Protein AF-A0A6S7L1W3-F1 (afdb_monomer)

Sequence (407 aa):
IIAYDGLSPSGDDKEAIKKLLDKLVVIKLNGGLGTSMGCVGAKSLIPVRNELTFLDLTVHLIQNLNRKFGCNVPLVLMNSFNTHEETMKLIKKYEVFNVSIHCFNQSCHPRINKESLQPVATTMRNGKGEWWYPPGHGDTYQSFYNSGLLDKFLSQGKEIVFISNIDNLGATVDLRIQIHEKHKENLKDLCQWKVDRLCSFSSQLQVVASLSIQSFLKGGTLIEYENKVRLLEIAQVPKHHVDEFKSVSKFRIFNTNNLWVRLAAIKRLLDAKKMHMEVIVNNKNLENGYNVIQLETAVGAAIKNFDGALGINVPRSRFLPVKKTSDLLLVKSNLYITNEAGALMMSPKRQFATTPLIQLSGPYFWKVHSFIERFQTIPDILELDHLTVSGDVTFGKGVTLKVSEVV

Mean predicted aligned error: 7.94 Å

Secondary structure (DSSP, 8-state):
-EEGGGSPPPPS-HHHHHHHHTTEEEEEEE--BSGGGT-SSBGGGSEEETTEEHHHHHHHHHHHHHHHHT--PPEEEEE-TTTHHHHHHHHGGGTTSS--EEEEEPP-EE-EETTT-SBS---SSS-SSTTEE---GGGHHHHHHHTTHHHHHHHTT--EEEEEETTBTT----SSS---GGGGTTTSSS-SSSHHHHTTTTTT--EEEEEEE--SS-S-EEEEETTEEEEE-GGGS-GGGHHHHH-TTT--EEEEEEEEEEHHHHHHHHHTT----PPEEEEEE-TTS-EEEEEE--GGGGGGGSTT-EEEE--GGG--B--SHHHHHHHHSTTEEE-TTS-EEE-TT-S-SSPPEEEEESTTTSSHHHHHHHBSSPPB-TT-SEEEEESS--B-TT-B-------

Organism: Paramuricea clavata (NCBI:txid317549)

Radius of gyration: 22.07 Å; Cα contacts (8 Å, |Δi|>4): 743; chains: 1; bounding box: 64×56×57 Å

InterPro domains:
  IPR002618 UDPGP family [PF01704] (4-402)
  IPR016267 UTP--glucose-1-phosphate uridylyltransferase [PTHR43511] (2-402)
  IPR016267 UTP--glucose-1-phosphate uridylyltransferase [cd00897] (21-336)
  IPR029044 Nucleotide-diphospho-sugar transferases [G3DSA:3.90.550.10] (1-322)
  IPR029044 Nucleotide-diphospho-sugar transferases [SSF53448] (21-402)

Nearest PDB structures (foldseek):
  4r7p-assembly1_A  TM=9.291E-01  e=3.163E-55  Homo sapiens
  3r2w-assembly1_D  TM=9.416E-01  e=9.829E-52  Homo sapiens
  3r3i-assembly3_B  TM=9.438E-01  e=3.085E-50  Homo sapiens
  3r2w-assembly1_B-2  TM=9.396E-01  e=1.317E-49  Homo sapiens
  3r2w-assembly1_A  TM=9.007E-01  e=8.666E-51  Homo sapiens

pLDDT: mean 83.41, std 16.78, range [24.3, 98.19]

Structure (mmCIF, N/CA/C/O backbone):
data_AF-A0A6S7L1W3-F1
#
_entry.id   AF-A0A6S7L1W3-F1
#
loop_
_atom_site.group_PDB
_atom_site.id
_atom_site.type_symbol
_atom_site.label_atom_id
_atom_site.label_alt_id
_atom_site.label_comp_id
_atom_site.label_asym_id
_atom_site.label_entity_id
_atom_site.label_seq_id
_atom_site.pdbx_PDB_ins_code
_atom_site.Cartn_x
_atom_site.Cartn_y
_atom_site.Cartn_z
_atom_site.occupancy
_atom_site.B_iso_or_equiv
_atom_site.auth_seq_id
_atom_site.auth_comp_id
_atom_site.auth_asym_id
_atom_site.auth_atom_id
_atom_site.pdbx_PDB_model_num
ATOM 1 N N . ILE A 1 1 ? -16.245 5.915 -14.435 1.00 74.31 1 ILE A N 1
ATOM 2 C CA . ILE A 1 1 ? -16.136 5.716 -12.967 1.00 74.31 1 ILE A CA 1
ATOM 3 C C . ILE A 1 1 ? -17.539 5.536 -12.424 1.00 74.31 1 ILE A C 1
ATOM 5 O O . ILE A 1 1 ? -18.413 6.268 -12.869 1.00 74.31 1 ILE A O 1
ATOM 9 N N . ILE A 1 2 ? -17.760 4.580 -11.524 1.00 76.06 2 ILE A N 1
ATOM 10 C CA . ILE A 1 2 ? -19.064 4.354 -10.878 1.00 76.06 2 ILE A CA 1
ATOM 11 C C . ILE A 1 2 ? -19.017 4.746 -9.399 1.00 76.06 2 ILE A C 1
ATOM 13 O O . ILE A 1 2 ? -17.952 4.708 -8.781 1.00 76.06 2 ILE A O 1
ATOM 17 N N . ALA A 1 3 ? -20.157 5.147 -8.840 1.00 74.31 3 ALA A N 1
ATOM 18 C CA . ALA A 1 3 ? -20.283 5.442 -7.416 1.00 74.31 3 ALA A CA 1
ATOM 19 C C . ALA A 1 3 ? -20.397 4.144 -6.606 1.00 74.31 3 ALA A C 1
ATOM 21 O O . ALA A 1 3 ? -21.117 3.232 -7.009 1.00 74.31 3 ALA A O 1
ATOM 22 N N . TYR A 1 4 ? -19.716 4.069 -5.462 1.00 76.00 4 TYR A N 1
ATOM 23 C CA . TYR A 1 4 ? -19.786 2.911 -4.568 1.00 76.00 4 TYR A CA 1
ATOM 24 C C . TYR A 1 4 ? -21.197 2.662 -4.017 1.00 76.00 4 TYR A C 1
ATOM 26 O O . TYR A 1 4 ? -21.604 1.511 -3.906 1.00 76.00 4 TYR A O 1
ATOM 34 N N . ASP A 1 5 ? -21.971 3.716 -3.753 1.00 72.44 5 ASP A N 1
ATOM 35 C CA . ASP A 1 5 ? -23.349 3.592 -3.248 1.00 72.44 5 ASP A CA 1
ATOM 36 C C . ASP A 1 5 ? -24.323 3.033 -4.295 1.00 72.44 5 ASP A C 1
ATOM 38 O O . ASP A 1 5 ? -25.381 2.519 -3.948 1.00 72.44 5 ASP A O 1
ATOM 42 N N . GLY A 1 6 ? -23.950 3.090 -5.578 1.00 67.00 6 GLY A N 1
ATOM 43 C CA . GLY A 1 6 ? -24.692 2.448 -6.663 1.00 67.00 6 GLY A CA 1
ATOM 44 C C . GLY A 1 6 ? -24.424 0.945 -6.785 1.00 67.00 6 GLY A C 1
ATOM 45 O O . GLY A 1 6 ? -25.047 0.290 -7.617 1.00 67.00 6 GLY A O 1
ATOM 46 N N . LEU A 1 7 ? -23.494 0.388 -5.999 1.00 68.94 7 LEU A N 1
ATOM 47 C CA . LEU A 1 7 ? -23.261 -1.053 -5.944 1.00 68.94 7 LEU A CA 1
ATOM 48 C C . LEU A 1 7 ? -24.313 -1.703 -5.050 1.00 68.94 7 LEU A C 1
ATOM 50 O O . LEU A 1 7 ? -24.489 -1.309 -3.894 1.00 68.94 7 LEU A O 1
ATOM 54 N N . SER A 1 8 ? -24.975 -2.738 -5.564 1.00 64.62 8 SER A N 1
ATOM 55 C CA . SER A 1 8 ? -25.902 -3.526 -4.762 1.00 64.62 8 SER A CA 1
ATOM 56 C C . SER A 1 8 ? -25.180 -4.090 -3.532 1.00 64.62 8 SER A C 1
ATOM 58 O O . SER A 1 8 ? -24.050 -4.580 -3.650 1.00 64.62 8 SER A O 1
ATOM 60 N N . PRO A 1 9 ? -25.797 -4.036 -2.340 1.00 60.94 9 PRO A N 1
ATOM 61 C CA . PRO A 1 9 ? -25.247 -4.720 -1.185 1.00 60.94 9 PRO A CA 1
ATOM 62 C C . PRO A 1 9 ? -25.093 -6.211 -1.505 1.00 60.94 9 PRO A C 1
ATOM 64 O O . PRO A 1 9 ? -25.930 -6.806 -2.186 1.00 60.94 9 PRO A O 1
ATOM 67 N N . SER A 1 10 ? -24.008 -6.819 -1.023 1.00 61.38 10 SER A N 1
ATOM 68 C CA . SER A 1 10 ? -23.880 -8.274 -1.048 1.00 61.38 10 SER A CA 1
ATOM 69 C C . SER A 1 10 ? -25.040 -8.860 -0.251 1.00 61.38 10 SER A C 1
ATOM 71 O O . SER A 1 10 ? -25.177 -8.523 0.924 1.00 61.38 10 SER A O 1
ATOM 73 N N . GLY A 1 11 ? -25.865 -9.700 -0.877 1.00 62.22 11 GLY A N 1
ATOM 74 C CA . GLY A 1 11 ? -26.906 -10.432 -0.157 1.00 62.22 11 GLY A CA 1
ATOM 75 C C . GLY A 1 11 ? -26.304 -11.289 0.960 1.00 62.22 11 GLY A C 1
ATOM 76 O O . GLY A 1 11 ? -25.137 -11.668 0.886 1.00 62.22 11 GLY A O 1
ATOM 77 N N . ASP A 1 12 ? -27.100 -11.627 1.973 1.00 68.50 12 ASP A N 1
ATOM 78 C CA . ASP A 1 12 ? -26.645 -12.376 3.157 1.00 68.50 12 ASP A CA 1
ATOM 79 C C . ASP A 1 12 ? -26.444 -13.886 2.912 1.00 68.50 12 ASP A C 1
ATOM 81 O O . ASP A 1 12 ? -26.216 -14.657 3.849 1.00 68.50 12 ASP A O 1
ATOM 85 N N . ASP A 1 13 ? -26.499 -14.328 1.652 1.00 80.00 13 ASP A N 1
ATOM 86 C CA . ASP A 1 13 ? -26.246 -15.716 1.275 1.00 80.00 13 ASP A CA 1
ATOM 87 C C . ASP A 1 13 ? -24.764 -16.066 1.473 1.00 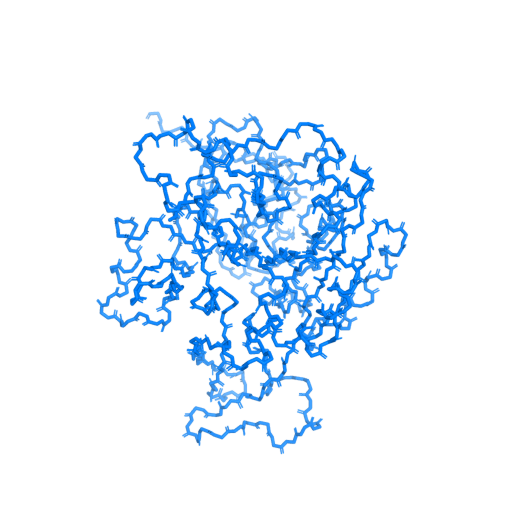80.00 13 ASP A C 1
ATOM 89 O O . ASP A 1 13 ? -23.892 -15.791 0.638 1.00 80.00 13 ASP A O 1
ATOM 93 N N . LYS A 1 14 ? -24.487 -16.711 2.609 1.00 80.81 14 LYS A N 1
ATOM 94 C CA . LYS A 1 14 ? -23.149 -17.168 2.992 1.00 80.81 14 LYS A CA 1
ATOM 95 C C . LYS A 1 14 ? -22.526 -18.101 1.957 1.00 80.81 14 LYS A C 1
ATOM 97 O O . LYS A 1 14 ? -21.313 -18.038 1.779 1.00 80.81 14 LYS A O 1
ATOM 102 N N . GLU A 1 15 ? -23.310 -18.935 1.279 1.00 81.12 15 GLU A N 1
ATOM 103 C CA . GLU A 1 15 ? -22.787 -19.902 0.310 1.00 81.12 15 GLU A CA 1
ATOM 104 C C . GLU A 1 15 ? -22.380 -19.204 -0.993 1.00 81.12 15 GLU A C 1
ATOM 106 O O . GLU A 1 15 ? -21.316 -19.481 -1.552 1.00 81.12 15 GLU A O 1
ATOM 111 N N . ALA A 1 16 ? -23.169 -18.226 -1.448 1.00 77.94 16 ALA A N 1
ATOM 112 C CA . ALA A 1 16 ? -22.776 -17.370 -2.564 1.00 77.94 16 ALA A CA 1
ATOM 113 C C . ALA A 1 16 ? -21.512 -16.557 -2.240 1.00 77.94 16 ALA A C 1
ATOM 115 O O . ALA A 1 16 ? -20.590 -16.506 -3.057 1.00 77.94 16 ALA A O 1
ATOM 116 N N . ILE A 1 17 ? -21.432 -15.970 -1.039 1.00 82.31 17 ILE A N 1
ATOM 117 C CA . ILE A 1 17 ? -20.248 -15.223 -0.589 1.00 82.31 17 ILE A CA 1
ATOM 118 C C . ILE A 1 17 ? -19.023 -16.137 -0.520 1.00 82.31 17 ILE A C 1
ATOM 120 O O . ILE A 1 17 ? -17.957 -15.768 -1.013 1.00 82.31 17 ILE A O 1
ATOM 124 N N . LYS A 1 18 ? -19.165 -17.341 0.039 1.00 86.69 18 LYS A N 1
ATOM 125 C CA . LYS A 1 18 ? -18.086 -18.327 0.110 1.00 86.69 18 LYS A CA 1
ATOM 126 C C . LYS A 1 18 ? -17.534 -18.649 -1.278 1.00 86.69 18 LYS A C 1
ATOM 128 O O . LYS A 1 18 ? -16.332 -18.529 -1.481 1.00 86.69 18 LYS A O 1
ATOM 133 N N . LYS A 1 19 ? -18.397 -18.949 -2.256 1.00 84.31 19 LYS A N 1
ATOM 134 C CA . LYS A 1 19 ? -17.981 -19.230 -3.645 1.00 84.31 19 LYS A CA 1
ATOM 135 C C . LYS A 1 19 ? -17.216 -18.073 -4.288 1.00 84.31 19 LYS A C 1
ATOM 137 O O . LYS A 1 19 ? -16.318 -18.307 -5.093 1.00 84.31 19 LYS A O 1
ATOM 142 N N . LEU A 1 20 ? -17.563 -16.830 -3.955 1.00 83.00 20 LEU A N 1
ATOM 143 C CA . LEU A 1 20 ? -16.838 -15.649 -4.432 1.00 83.00 20 LEU A CA 1
ATOM 144 C C . LEU A 1 20 ? -15.467 -15.522 -3.761 1.00 83.00 20 LEU A C 1
ATOM 146 O O . LEU A 1 20 ? -14.465 -15.297 -4.438 1.00 83.00 20 LEU A O 1
ATOM 150 N N . LEU A 1 21 ? -15.415 -15.689 -2.440 1.00 86.88 21 LEU A N 1
ATOM 151 C CA . LEU A 1 21 ? -14.178 -15.610 -1.668 1.00 86.88 21 LEU A CA 1
ATOM 152 C C . LEU A 1 21 ? -13.212 -16.749 -2.010 1.00 86.88 21 LEU A C 1
ATOM 154 O O . LEU A 1 21 ? -12.007 -16.524 -2.102 1.00 86.88 21 LEU A O 1
ATOM 158 N N . ASP A 1 22 ? -13.715 -17.943 -2.308 1.00 89.00 22 ASP A N 1
ATOM 159 C CA . ASP A 1 22 ? -12.887 -19.068 -2.740 1.00 89.00 22 ASP A CA 1
ATOM 160 C C . ASP A 1 22 ? -12.178 -18.801 -4.075 1.00 89.00 22 ASP A C 1
ATOM 162 O O . ASP A 1 22 ? -11.145 -19.413 -4.328 1.00 89.00 22 ASP A O 1
ATOM 166 N N . LYS A 1 23 ? -12.636 -17.831 -4.877 1.00 88.69 23 LYS A N 1
ATOM 167 C CA . LYS A 1 23 ? -11.970 -17.375 -6.109 1.00 88.69 23 LYS A CA 1
ATOM 168 C C . LYS A 1 23 ? -10.992 -16.212 -5.894 1.00 88.69 23 LYS A C 1
ATOM 170 O O . LYS A 1 23 ? -10.327 -15.799 -6.847 1.00 88.69 23 LYS A O 1
ATOM 175 N N . LEU A 1 24 ? -10.902 -15.667 -4.680 1.00 91.00 24 LEU A N 1
ATOM 176 C CA . LEU A 1 24 ? -10.108 -14.482 -4.353 1.00 91.00 24 LEU A CA 1
ATOM 177 C C . LEU A 1 24 ? -8.707 -14.847 -3.844 1.00 91.00 24 LEU A C 1
ATOM 179 O O . LEU A 1 24 ? -8.527 -15.807 -3.094 1.00 91.00 24 LEU A O 1
ATOM 183 N N . VAL A 1 25 ? -7.729 -14.017 -4.204 1.00 94.94 25 VAL A N 1
ATOM 184 C CA . VAL A 1 25 ? -6.385 -13.934 -3.613 1.00 94.94 25 VAL A CA 1
ATOM 185 C C . VAL A 1 25 ? -6.160 -12.506 -3.120 1.00 94.94 25 VAL A C 1
ATOM 187 O O . VAL A 1 25 ? -6.503 -11.556 -3.819 1.00 94.94 25 VAL A O 1
ATOM 190 N N . VAL A 1 26 ? -5.558 -12.320 -1.945 1.00 96.31 26 VAL A N 1
ATOM 191 C CA . VAL A 1 26 ? -5.213 -10.982 -1.438 1.00 96.31 26 VAL A CA 1
ATOM 192 C C . VAL A 1 26 ? -3.705 -10.782 -1.505 1.00 96.31 26 VAL A C 1
ATOM 194 O O . VAL A 1 26 ? -2.967 -11.486 -0.826 1.00 96.31 26 VAL A O 1
ATOM 197 N N . ILE A 1 27 ? -3.238 -9.801 -2.280 1.00 97.88 27 ILE A N 1
ATOM 198 C CA . ILE A 1 27 ? -1.842 -9.349 -2.292 1.00 97.88 27 ILE A CA 1
ATOM 199 C C . ILE A 1 27 ? -1.711 -8.067 -1.464 1.00 97.88 27 ILE A C 1
ATOM 201 O O . ILE A 1 27 ? -2.380 -7.062 -1.724 1.00 97.88 27 ILE A O 1
ATOM 205 N N . LYS A 1 28 ? -0.778 -8.064 -0.509 1.00 97.69 28 LYS A N 1
ATOM 206 C CA . LYS A 1 28 ? -0.326 -6.850 0.175 1.00 97.69 28 LYS A CA 1
ATOM 207 C C . LYS A 1 28 ? 1.073 -6.456 -0.276 1.00 97.69 28 LYS A C 1
ATOM 209 O O . LYS A 1 28 ? 2.009 -7.256 -0.245 1.00 97.69 28 LYS A O 1
ATOM 214 N N . LEU A 1 29 ? 1.212 -5.192 -0.666 1.00 96.81 29 LEU A N 1
ATOM 215 C CA . LEU A 1 29 ? 2.491 -4.594 -1.032 1.00 96.81 29 LEU A CA 1
ATOM 216 C C . LEU A 1 29 ? 3.305 -4.341 0.243 1.00 96.81 29 LEU A C 1
ATOM 218 O O . LEU A 1 29 ? 2.950 -3.471 1.041 1.00 96.81 29 LEU A O 1
ATOM 222 N N . ASN A 1 30 ? 4.378 -5.115 0.423 1.00 95.69 30 ASN A N 1
ATOM 223 C CA . ASN A 1 30 ? 5.217 -5.166 1.624 1.00 95.69 30 ASN A CA 1
ATOM 224 C C . ASN A 1 30 ? 6.713 -4.904 1.326 1.00 95.69 30 ASN A C 1
ATOM 226 O O . ASN A 1 30 ? 7.609 -5.259 2.091 1.00 95.69 30 ASN A O 1
ATOM 230 N N . GLY A 1 31 ? 7.017 -4.287 0.183 1.00 89.56 31 GLY A N 1
ATOM 231 C CA . GLY A 1 31 ? 8.395 -3.971 -0.201 1.00 89.56 31 GLY A CA 1
ATOM 232 C C . GLY A 1 31 ? 8.971 -2.727 0.485 1.00 89.56 31 GLY A C 1
ATOM 233 O O . GLY A 1 31 ? 10.184 -2.516 0.439 1.00 89.56 31 GLY A O 1
ATOM 234 N N . GLY A 1 32 ? 8.109 -1.900 1.086 1.00 85.25 32 GLY A N 1
ATOM 235 C CA . GLY A 1 32 ? 8.458 -0.601 1.655 1.00 85.25 32 GLY A CA 1
ATOM 236 C C . GLY A 1 32 ? 9.044 -0.676 3.065 1.00 85.25 32 GLY A C 1
ATOM 237 O O . GLY A 1 32 ? 8.553 -1.404 3.929 1.00 85.25 32 GLY A O 1
ATOM 238 N N . LEU A 1 33 ? 10.062 0.147 3.303 1.00 83.75 33 LEU A N 1
ATOM 239 C CA . LEU A 1 33 ? 10.672 0.326 4.617 1.00 83.75 33 LEU A CA 1
ATOM 240 C C . LEU A 1 33 ? 9.952 1.403 5.431 1.00 83.75 33 LEU A C 1
ATOM 242 O O . LEU A 1 33 ? 9.348 2.328 4.883 1.00 83.75 33 LEU A O 1
ATOM 246 N N . GLY A 1 34 ? 10.057 1.302 6.754 1.00 79.50 34 GLY A N 1
ATOM 247 C CA . GLY A 1 34 ? 9.551 2.302 7.692 1.00 79.50 34 GLY A CA 1
ATOM 248 C C . GLY A 1 34 ? 10.444 3.539 7.854 1.00 79.50 34 GLY A C 1
ATOM 249 O O . GLY A 1 34 ? 10.284 4.262 8.837 1.00 79.50 34 GLY A O 1
ATOM 250 N N . THR A 1 35 ? 11.368 3.810 6.925 1.00 80.81 35 THR A N 1
ATOM 251 C CA . THR A 1 35 ? 12.402 4.854 7.075 1.00 80.81 35 THR A CA 1
ATOM 252 C C . THR A 1 35 ? 11.828 6.255 7.254 1.00 80.81 35 THR A C 1
ATOM 254 O O . THR A 1 35 ? 12.360 7.031 8.042 1.00 80.81 35 THR A O 1
ATOM 257 N N . SER A 1 36 ? 10.695 6.570 6.613 1.00 79.56 36 SER A N 1
ATOM 258 C CA . SER A 1 36 ? 9.999 7.857 6.795 1.00 79.56 36 SER A CA 1
ATOM 259 C C . SER A 1 36 ? 9.528 8.096 8.231 1.00 79.56 36 SER A C 1
ATOM 261 O O . SER A 1 36 ? 9.241 9.228 8.602 1.00 79.56 36 SER A O 1
ATOM 263 N N . MET A 1 37 ? 9.419 7.023 9.011 1.00 84.19 37 MET A N 1
ATOM 264 C CA . MET A 1 37 ? 9.029 7.008 10.415 1.00 84.19 37 MET A CA 1
ATOM 265 C C . MET A 1 37 ? 10.191 6.589 11.335 1.00 84.19 37 MET A C 1
ATOM 267 O O . MET A 1 37 ? 9.980 6.248 12.498 1.00 84.19 37 MET A O 1
ATOM 271 N N . GLY A 1 38 ? 11.427 6.603 10.823 1.00 81.44 38 GLY A N 1
ATOM 272 C CA . GLY A 1 38 ? 12.638 6.280 11.578 1.00 81.44 38 GLY A CA 1
ATOM 273 C C . GLY A 1 38 ? 12.825 4.797 11.902 1.00 81.44 38 GLY A C 1
ATOM 274 O O . GLY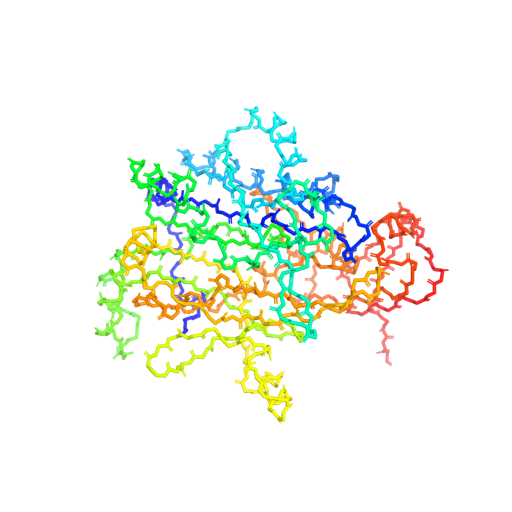 A 1 38 ? 13.668 4.475 12.735 1.00 81.44 38 GLY A O 1
ATOM 275 N N . CYS A 1 39 ? 12.057 3.898 11.282 1.00 82.00 39 CYS A N 1
ATOM 276 C CA . CYS A 1 39 ? 12.195 2.455 11.475 1.00 82.00 39 CYS A CA 1
ATOM 277 C C . CYS A 1 39 ? 13.111 1.851 10.400 1.00 82.00 39 CYS A C 1
ATOM 279 O O . CYS A 1 39 ? 12.970 2.161 9.216 1.00 82.00 39 CYS A O 1
ATOM 281 N N . VAL A 1 40 ? 14.022 0.967 10.815 1.00 75.50 40 VAL A N 1
ATOM 282 C CA . VAL A 1 40 ? 14.977 0.285 9.920 1.00 75.50 40 VAL A CA 1
ATOM 283 C C . VAL A 1 40 ? 14.323 -0.897 9.185 1.00 75.50 40 VAL A C 1
ATOM 285 O O . VAL A 1 40 ? 14.690 -1.193 8.053 1.00 75.50 40 VAL A O 1
ATOM 288 N N . GLY A 1 41 ? 13.327 -1.539 9.805 1.00 81.25 41 GLY A N 1
ATOM 289 C CA . GLY A 1 41 ? 12.655 -2.731 9.283 1.00 81.25 41 GLY A CA 1
ATOM 290 C C . GLY A 1 41 ? 11.484 -2.472 8.329 1.00 81.25 41 GLY A C 1
ATOM 291 O O . GLY A 1 41 ? 11.164 -1.336 7.940 1.00 81.25 41 GLY A O 1
ATOM 292 N N . ALA A 1 42 ? 10.818 -3.566 7.960 1.00 87.88 42 ALA A N 1
ATOM 293 C CA . ALA A 1 42 ? 9.634 -3.540 7.113 1.00 87.88 42 ALA A CA 1
ATOM 294 C C . ALA A 1 42 ? 8.513 -2.713 7.752 1.00 87.88 42 ALA A C 1
ATOM 296 O O . ALA A 1 42 ? 8.172 -2.862 8.927 1.00 87.88 42 ALA A O 1
ATOM 297 N N . LYS A 1 43 ? 7.882 -1.848 6.951 1.00 90.00 43 LYS A N 1
ATOM 298 C CA . LYS A 1 43 ? 6.821 -0.963 7.447 1.00 90.00 43 LYS A CA 1
ATOM 299 C C . LYS A 1 43 ? 5.643 -1.731 8.051 1.00 90.00 43 LYS A C 1
ATOM 301 O O . LYS A 1 43 ? 4.995 -1.237 8.970 1.00 90.00 43 LYS A O 1
ATOM 306 N N . SER A 1 44 ? 5.387 -2.940 7.556 1.00 90.75 44 SER A N 1
ATOM 307 C CA . SER A 1 44 ? 4.326 -3.819 8.042 1.00 90.75 44 SER A CA 1
ATOM 308 C C . SER A 1 44 ? 4.445 -4.194 9.518 1.00 90.75 44 SER A C 1
ATOM 310 O O . SER A 1 44 ? 3.449 -4.601 10.106 1.00 90.75 44 SER A O 1
ATOM 312 N N . LEU A 1 45 ? 5.642 -4.071 10.095 1.00 90.94 45 LEU A N 1
ATOM 313 C CA . LEU A 1 45 ? 5.987 -4.506 11.449 1.00 90.94 45 LEU A CA 1
ATOM 314 C C . LEU A 1 45 ? 5.852 -3.396 12.489 1.00 90.94 45 LEU A C 1
ATOM 316 O O . LEU A 1 45 ? 6.056 -3.628 13.675 1.00 90.94 45 LEU A O 1
ATOM 320 N N . ILE A 1 46 ? 5.520 -2.180 12.060 1.00 90.88 46 ILE A N 1
ATOM 321 C CA . ILE A 1 46 ? 5.335 -1.059 12.976 1.00 90.88 46 ILE A CA 1
ATOM 322 C C . ILE A 1 46 ? 4.057 -1.301 13.798 1.00 90.88 46 ILE A C 1
ATOM 324 O O . ILE A 1 46 ? 3.001 -1.526 13.196 1.00 90.88 46 ILE A O 1
ATOM 328 N N . PRO A 1 47 ? 4.115 -1.228 15.143 1.00 90.94 47 PRO A N 1
ATOM 329 C CA . PRO A 1 47 ? 2.944 -1.376 16.000 1.00 90.94 47 PRO A CA 1
ATOM 330 C C . PRO A 1 47 ? 1.938 -0.249 15.772 1.00 90.94 47 PRO A C 1
ATOM 332 O O . PRO A 1 47 ? 2.186 0.928 16.059 1.00 90.94 47 PRO A O 1
ATOM 335 N N . VAL A 1 48 ? 0.760 -0.619 15.288 1.00 89.81 48 VAL A N 1
ATOM 336 C CA . VAL A 1 48 ? -0.307 0.315 14.945 1.00 89.81 48 VAL A CA 1
ATOM 337 C C . VAL A 1 48 ? -1.242 0.487 16.122 1.00 89.81 48 VAL A C 1
ATOM 339 O O . VAL A 1 48 ? -1.392 1.603 16.600 1.00 89.81 48 VAL A O 1
ATOM 342 N N . ARG A 1 49 ? -1.843 -0.585 16.639 1.00 86.56 49 ARG A N 1
ATOM 343 C CA . ARG A 1 49 ? -2.902 -0.488 17.652 1.00 86.56 49 ARG A CA 1
ATOM 344 C C . ARG A 1 49 ? -2.883 -1.699 18.571 1.00 86.56 49 ARG A C 1
ATOM 346 O O . ARG A 1 49 ? -2.844 -2.815 18.074 1.00 86.56 49 ARG A O 1
ATOM 353 N N . ASN A 1 50 ? -2.953 -1.478 19.885 1.00 85.25 50 ASN A N 1
ATOM 354 C CA . ASN A 1 50 ? -2.893 -2.538 20.902 1.00 85.25 50 ASN A CA 1
ATOM 355 C C . ASN A 1 50 ? -1.695 -3.483 20.686 1.00 85.25 50 ASN A C 1
ATOM 357 O O . ASN A 1 50 ? -1.864 -4.698 20.678 1.00 85.25 50 ASN A O 1
ATOM 361 N N . GLU A 1 51 ? -0.517 -2.921 20.398 1.00 87.44 51 GLU A N 1
ATOM 362 C CA . GLU A 1 51 ? 0.703 -3.657 20.017 1.00 87.44 51 GLU A CA 1
ATOM 363 C C . GLU A 1 51 ? 0.612 -4.525 18.745 1.00 87.44 51 GLU A C 1
ATOM 365 O O . GLU A 1 51 ? 1.600 -5.133 18.340 1.00 87.44 51 GLU A O 1
ATOM 370 N N . LEU A 1 52 ? -0.529 -4.537 18.048 1.00 91.88 52 LEU A N 1
ATOM 371 C CA . LEU A 1 52 ? -0.678 -5.218 16.765 1.00 91.88 52 LEU A CA 1
ATOM 372 C C . LEU A 1 52 ? -0.044 -4.395 15.648 1.00 91.88 52 LEU A C 1
ATOM 374 O O . LEU A 1 52 ? -0.299 -3.193 15.499 1.00 91.88 52 LEU A O 1
ATOM 378 N N . THR A 1 53 ? 0.752 -5.068 14.828 1.00 94.00 53 THR A N 1
ATOM 379 C CA . THR A 1 53 ? 1.371 -4.505 13.627 1.00 94.00 53 THR A CA 1
ATOM 380 C C . THR A 1 53 ? 0.383 -4.446 12.456 1.00 94.00 53 THR A C 1
ATOM 382 O O . THR A 1 53 ? -0.702 -5.032 12.507 1.00 94.00 53 THR A O 1
ATOM 385 N N . PHE A 1 54 ? 0.738 -3.769 11.356 1.00 94.50 54 PHE A N 1
ATOM 386 C CA . PHE A 1 54 ? -0.087 -3.802 10.136 1.00 94.50 54 PHE A CA 1
ATOM 387 C C . PHE A 1 54 ? -0.279 -5.229 9.609 1.00 94.50 54 PHE A C 1
ATOM 389 O O . PHE A 1 54 ? -1.351 -5.565 9.091 1.00 94.50 54 PHE A O 1
ATOM 396 N N . LEU A 1 55 ? 0.757 -6.066 9.730 1.00 94.81 55 LEU A N 1
ATOM 397 C CA . LEU A 1 55 ? 0.682 -7.460 9.317 1.00 94.81 55 LEU A CA 1
ATOM 398 C C . LEU A 1 55 ? -0.257 -8.260 10.223 1.00 94.81 55 LEU A C 1
ATOM 400 O O . LEU A 1 55 ? -1.119 -8.957 9.695 1.00 94.81 55 LEU A O 1
ATOM 404 N N . ASP A 1 56 ? -0.168 -8.095 11.548 1.00 93.88 56 ASP A N 1
ATOM 405 C CA . ASP A 1 56 ? -1.084 -8.761 12.489 1.00 93.88 56 ASP A CA 1
ATOM 406 C C . ASP A 1 56 ? -2.547 -8.402 12.183 1.00 93.88 56 ASP A C 1
ATOM 408 O O . ASP A 1 56 ? -3.396 -9.284 12.064 1.00 93.88 56 ASP A O 1
ATOM 412 N N . LEU A 1 57 ? -2.838 -7.110 11.978 1.00 93.31 57 LEU A N 1
ATOM 413 C CA . LEU A 1 57 ? -4.184 -6.642 11.629 1.00 93.31 57 LEU A CA 1
ATOM 414 C C . LEU A 1 57 ? -4.679 -7.256 10.312 1.00 93.31 57 LEU A C 1
ATOM 416 O O . LEU A 1 57 ? -5.832 -7.673 10.213 1.00 93.31 57 LEU A O 1
ATOM 420 N N . THR A 1 58 ? -3.808 -7.358 9.306 1.00 94.62 58 THR A N 1
ATOM 421 C CA . THR A 1 58 ? -4.152 -7.973 8.016 1.00 94.62 58 THR A CA 1
ATOM 422 C C . THR A 1 58 ? -4.427 -9.471 8.150 1.00 94.62 58 THR A C 1
ATOM 424 O O . THR A 1 58 ? -5.392 -9.968 7.568 1.00 94.62 58 THR A O 1
ATOM 427 N N . VAL A 1 59 ? -3.605 -10.196 8.912 1.00 94.75 59 VAL A N 1
ATOM 428 C CA . VAL A 1 59 ? -3.794 -11.633 9.147 1.00 94.75 59 VAL A CA 1
ATOM 429 C C . VAL A 1 59 ? -5.100 -11.877 9.899 1.00 94.75 59 VAL A C 1
ATOM 431 O O . VAL A 1 59 ? -5.884 -12.721 9.471 1.00 94.75 59 VAL A O 1
ATOM 434 N N . HIS A 1 60 ? -5.394 -11.099 10.947 1.00 92.81 60 HIS A N 1
ATOM 435 C CA . HIS A 1 60 ? -6.659 -11.200 11.681 1.00 92.81 60 HIS A CA 1
ATOM 436 C C . HIS A 1 60 ? -7.876 -10.931 10.788 1.00 92.81 60 HIS A C 1
ATOM 438 O O . HIS A 1 60 ? -8.853 -11.673 10.853 1.00 92.81 60 HIS A O 1
ATOM 444 N N . LEU A 1 61 ? -7.812 -9.925 9.910 1.00 92.44 61 LEU A N 1
ATOM 445 C CA . LEU A 1 61 ? -8.883 -9.628 8.953 1.00 92.44 61 LEU A CA 1
ATOM 446 C C . LEU A 1 61 ? -9.199 -10.826 8.049 1.00 92.44 61 LEU A C 1
ATOM 448 O O . LEU A 1 61 ? -10.362 -11.189 7.880 1.00 92.44 61 LEU A O 1
ATOM 452 N N . ILE A 1 62 ? -8.169 -11.454 7.478 1.00 93.56 62 ILE A N 1
ATOM 453 C CA . ILE A 1 62 ? -8.343 -12.596 6.569 1.00 93.56 62 ILE A CA 1
ATOM 454 C C . ILE A 1 62 ? -8.747 -13.852 7.342 1.00 93.56 62 ILE A C 1
ATOM 456 O O . ILE A 1 62 ? -9.610 -14.596 6.887 1.00 93.56 62 ILE A O 1
ATOM 460 N N . GLN A 1 63 ? -8.203 -14.066 8.539 1.00 93.88 63 GLN A N 1
ATOM 461 C CA . GLN A 1 63 ? -8.608 -15.171 9.404 1.00 93.88 63 GLN A CA 1
ATOM 462 C C . GLN A 1 63 ? -10.092 -15.071 9.774 1.00 93.88 63 GLN A C 1
ATOM 464 O O . GLN A 1 63 ? -10.818 -16.061 9.679 1.00 93.88 63 GLN A O 1
ATOM 469 N N . ASN A 1 64 ? -10.551 -13.885 10.177 1.00 92.38 64 ASN A N 1
ATOM 470 C CA . ASN A 1 64 ? -11.949 -13.643 10.517 1.00 92.38 64 ASN A CA 1
ATOM 471 C C . ASN A 1 64 ? -12.855 -13.842 9.301 1.00 92.38 64 ASN A C 1
ATOM 473 O O . ASN A 1 64 ? -13.918 -14.445 9.428 1.00 92.38 64 ASN A O 1
ATOM 477 N N . LEU A 1 65 ? -12.415 -13.405 8.119 1.00 89.81 65 LEU A N 1
ATOM 478 C CA . LEU A 1 65 ? -13.109 -13.641 6.855 1.00 89.81 65 LEU A CA 1
ATOM 479 C C . LEU A 1 65 ? -13.241 -15.148 6.554 1.00 89.81 65 LEU A C 1
ATOM 481 O O . LEU A 1 65 ? -14.352 -15.635 6.335 1.00 89.81 65 LEU A O 1
ATOM 485 N N . ASN A 1 66 ? -12.133 -15.893 6.626 1.00 92.69 66 ASN A N 1
ATOM 486 C CA . ASN A 1 66 ? -12.088 -17.341 6.404 1.00 92.69 66 ASN A CA 1
ATOM 487 C C . ASN A 1 66 ? -12.979 -18.089 7.402 1.00 92.69 66 ASN A C 1
ATOM 489 O O . ASN A 1 66 ? -13.765 -18.948 7.007 1.00 92.69 66 ASN A O 1
ATOM 493 N N . ARG A 1 67 ? -12.924 -17.727 8.691 1.00 92.31 67 ARG A N 1
ATOM 494 C CA . ARG A 1 67 ? -13.753 -18.333 9.743 1.00 92.31 67 ARG A CA 1
ATOM 495 C C . ARG A 1 67 ? -15.238 -18.012 9.564 1.00 92.31 67 ARG A C 1
ATOM 497 O O . ARG A 1 67 ? -16.063 -18.906 9.714 1.00 92.31 67 ARG A O 1
ATOM 504 N N . LYS A 1 68 ? -15.588 -16.762 9.244 1.00 89.94 68 LYS A N 1
ATOM 505 C CA . LYS A 1 68 ? -16.985 -16.310 9.126 1.00 89.94 68 LYS A CA 1
ATOM 506 C C . LYS A 1 68 ? -17.724 -16.976 7.965 1.00 89.94 68 LYS A C 1
ATOM 508 O O . LYS A 1 68 ? -18.901 -17.300 8.111 1.00 89.94 68 LYS A O 1
ATOM 513 N N . PHE A 1 69 ? -17.049 -17.158 6.831 1.00 87.00 69 PHE A N 1
ATOM 514 C CA . PHE A 1 69 ? -17.657 -17.691 5.607 1.00 87.00 69 PHE A CA 1
ATOM 515 C C . PHE A 1 69 ? -17.231 -19.126 5.270 1.00 87.00 69 PHE A C 1
ATOM 517 O O . PHE A 1 69 ? -17.707 -19.680 4.285 1.00 87.00 69 PHE A O 1
ATOM 524 N N . GLY A 1 70 ? -16.351 -19.742 6.066 1.00 89.75 70 GLY A N 1
ATOM 525 C CA . GLY A 1 70 ? -15.848 -21.095 5.811 1.00 89.75 70 GLY A CA 1
ATOM 526 C C . GLY A 1 70 ? -15.085 -21.214 4.488 1.00 89.75 70 GLY A C 1
ATOM 527 O O . GLY A 1 70 ? -15.201 -22.237 3.816 1.00 89.75 70 GLY A O 1
ATOM 528 N N . CYS A 1 71 ? -14.364 -20.160 4.098 1.00 88.75 71 CYS A N 1
ATOM 529 C CA . CYS A 1 71 ? -13.593 -20.071 2.854 1.00 88.75 71 CYS A CA 1
ATOM 530 C C . CYS A 1 71 ? -12.082 -20.123 3.128 1.00 88.75 71 CYS A C 1
ATOM 532 O O . CYS A 1 71 ? -11.645 -20.034 4.279 1.00 88.75 71 CYS A O 1
ATOM 534 N N . ASN A 1 72 ? -11.283 -20.254 2.067 1.00 90.19 72 ASN A N 1
ATOM 535 C CA . ASN A 1 72 ? -9.821 -20.220 2.158 1.00 90.19 72 ASN A CA 1
ATOM 536 C C . ASN A 1 72 ? -9.231 -19.149 1.230 1.00 90.19 72 ASN A C 1
ATOM 538 O O . ASN A 1 72 ? -8.781 -19.435 0.111 1.00 90.19 72 ASN A O 1
ATOM 542 N N . VAL A 1 73 ? -9.252 -17.900 1.698 1.00 93.69 73 VAL A N 1
ATOM 543 C CA . VAL A 1 73 ? -8.603 -16.769 1.029 1.00 93.69 73 VAL A CA 1
ATOM 544 C C . VAL A 1 73 ? -7.119 -16.735 1.413 1.00 93.69 73 VAL A C 1
ATOM 546 O O . VAL A 1 73 ? -6.801 -16.535 2.590 1.00 93.69 73 VAL A O 1
ATOM 549 N N . PRO A 1 74 ? -6.194 -16.910 0.450 1.00 96.44 74 PRO A N 1
ATOM 550 C CA . PRO A 1 74 ? -4.767 -16.792 0.703 1.00 96.44 74 PRO A CA 1
ATOM 551 C C . PRO A 1 74 ? -4.336 -15.323 0.808 1.00 96.44 74 PRO A C 1
ATOM 553 O O . PRO A 1 74 ? -4.790 -14.462 0.045 1.00 96.44 74 PRO A O 1
ATOM 556 N N . LEU A 1 75 ? -3.397 -15.065 1.719 1.00 97.75 75 LEU A N 1
ATOM 557 C CA . LEU A 1 75 ? -2.661 -13.809 1.826 1.00 97.75 75 LEU A CA 1
ATOM 558 C C . LEU A 1 75 ? -1.306 -13.962 1.139 1.00 97.75 75 LEU A C 1
ATOM 560 O O . LEU A 1 75 ? -0.547 -14.878 1.431 1.00 97.75 75 LEU A O 1
ATOM 564 N N . VAL A 1 76 ? -0.966 -13.039 0.256 1.00 98.19 76 VAL A N 1
ATOM 565 C CA . VAL A 1 76 ? 0.309 -13.013 -0.453 1.00 98.19 76 VAL A CA 1
ATOM 566 C C . VAL A 1 76 ? 1.014 -11.701 -0.135 1.00 98.19 76 VAL A C 1
ATOM 568 O O . VAL A 1 76 ? 0.453 -10.622 -0.324 1.00 98.19 76 VAL A O 1
ATOM 571 N N . LEU A 1 77 ? 2.251 -11.773 0.343 1.00 97.94 77 LEU A N 1
ATOM 572 C CA . LEU A 1 77 ? 3.070 -10.597 0.622 1.00 97.94 77 LEU A CA 1
ATOM 573 C C . LEU A 1 77 ? 4.100 -10.412 -0.491 1.00 97.94 77 LEU A C 1
ATOM 575 O O . LEU A 1 77 ? 4.927 -11.289 -0.749 1.00 97.94 77 LEU A O 1
ATOM 579 N N . MET A 1 78 ? 4.049 -9.253 -1.144 1.00 97.56 78 MET A N 1
ATOM 580 C CA . MET A 1 78 ? 5.091 -8.826 -2.072 1.00 97.56 78 MET A CA 1
ATOM 581 C C . MET A 1 78 ? 6.197 -8.140 -1.276 1.00 97.56 78 MET A C 1
ATOM 583 O O . MET A 1 78 ? 6.071 -6.969 -0.911 1.00 97.56 78 MET A O 1
ATOM 587 N N . ASN A 1 79 ? 7.265 -8.875 -0.990 1.00 96.25 79 ASN A N 1
ATOM 588 C CA . ASN A 1 79 ? 8.406 -8.386 -0.223 1.00 96.25 79 ASN A CA 1
ATOM 589 C C . ASN A 1 79 ? 9.451 -7.734 -1.139 1.00 96.25 79 ASN A C 1
ATOM 591 O O . ASN A 1 79 ? 9.382 -7.827 -2.363 1.00 96.25 79 ASN A O 1
ATOM 595 N N . SER A 1 80 ? 10.435 -7.078 -0.530 1.00 92.94 80 SER A N 1
ATOM 596 C CA . SER A 1 80 ? 11.670 -6.647 -1.184 1.00 92.94 80 SER A CA 1
ATOM 597 C C . SER A 1 80 ? 12.869 -7.370 -0.590 1.00 92.94 80 SER A C 1
ATOM 599 O O . SER A 1 80 ? 12.780 -7.952 0.491 1.00 92.94 80 SER A O 1
ATOM 601 N N . PHE A 1 81 ? 14.030 -7.260 -1.235 1.00 90.12 81 PHE A N 1
ATOM 602 C CA . PHE A 1 81 ? 15.285 -7.741 -0.655 1.00 90.12 81 PHE A CA 1
ATOM 603 C C . PHE A 1 81 ? 15.607 -7.106 0.712 1.00 90.12 81 PHE A C 1
ATOM 605 O O . PHE A 1 81 ? 16.382 -7.693 1.459 1.00 90.12 81 PHE A O 1
ATOM 612 N N . ASN A 1 82 ? 14.990 -5.965 1.057 1.00 88.56 82 ASN A N 1
ATOM 613 C CA . ASN A 1 82 ? 15.128 -5.328 2.368 1.00 88.56 82 ASN A CA 1
ATOM 614 C C . ASN A 1 82 ? 14.128 -5.849 3.412 1.00 88.56 82 ASN A C 1
ATOM 616 O O . ASN A 1 82 ? 14.395 -5.745 4.601 1.00 88.56 82 ASN A O 1
ATOM 620 N N . THR A 1 83 ? 12.968 -6.373 2.999 1.00 91.94 83 THR A N 1
ATOM 621 C CA . THR A 1 83 ? 11.887 -6.769 3.927 1.00 91.94 83 THR A CA 1
ATOM 622 C C . THR A 1 83 ? 11.675 -8.278 4.016 1.00 91.94 83 THR A C 1
ATOM 624 O O . THR A 1 83 ? 11.030 -8.754 4.950 1.00 91.94 83 THR A O 1
ATOM 627 N N . HIS A 1 84 ? 12.207 -9.050 3.063 1.00 92.38 84 HIS A N 1
ATOM 628 C CA . HIS A 1 84 ? 11.893 -10.468 2.905 1.00 92.38 84 HIS A CA 1
ATOM 629 C C . HIS A 1 84 ? 12.324 -11.315 4.107 1.00 92.38 84 HIS A C 1
ATOM 631 O O . HIS A 1 84 ? 11.500 -12.034 4.662 1.00 92.38 84 HIS A O 1
ATOM 637 N N . GLU A 1 85 ? 13.583 -11.218 4.538 1.00 91.19 85 GLU A N 1
ATOM 638 C CA . GLU A 1 85 ? 14.117 -12.061 5.620 1.00 91.19 85 GLU A CA 1
ATOM 639 C C . GLU A 1 85 ? 13.408 -11.809 6.957 1.00 91.19 85 GLU A C 1
ATOM 641 O O . GLU A 1 85 ? 13.058 -12.753 7.665 1.00 91.19 85 GLU A O 1
ATOM 646 N N . GLU A 1 86 ? 13.149 -10.542 7.282 1.00 91.00 86 GLU A N 1
ATOM 647 C CA . GLU A 1 86 ? 12.434 -10.145 8.498 1.00 91.00 86 GLU A CA 1
ATOM 648 C C . GLU A 1 86 ? 10.975 -10.626 8.469 1.00 91.00 86 GLU A C 1
ATOM 650 O O . GLU A 1 86 ? 10.489 -11.227 9.429 1.00 91.00 86 GLU A O 1
ATOM 655 N N . THR A 1 87 ? 10.299 -10.461 7.326 1.00 92.06 87 THR A N 1
ATOM 656 C CA . THR A 1 87 ? 8.912 -10.909 7.146 1.00 92.06 87 THR A CA 1
ATOM 657 C C . THR A 1 87 ? 8.804 -12.434 7.254 1.00 92.06 87 THR A C 1
ATOM 659 O O . THR A 1 87 ? 7.919 -12.935 7.942 1.00 92.06 87 THR A O 1
ATOM 662 N N . MET A 1 88 ? 9.725 -13.189 6.644 1.00 92.00 88 MET A N 1
ATOM 663 C CA . MET A 1 88 ? 9.724 -14.659 6.700 1.00 92.00 88 MET A CA 1
ATOM 664 C C . MET A 1 88 ? 9.935 -15.203 8.117 1.00 92.00 88 MET A C 1
ATOM 666 O O . MET A 1 88 ? 9.336 -16.218 8.473 1.00 92.00 88 MET A O 1
ATOM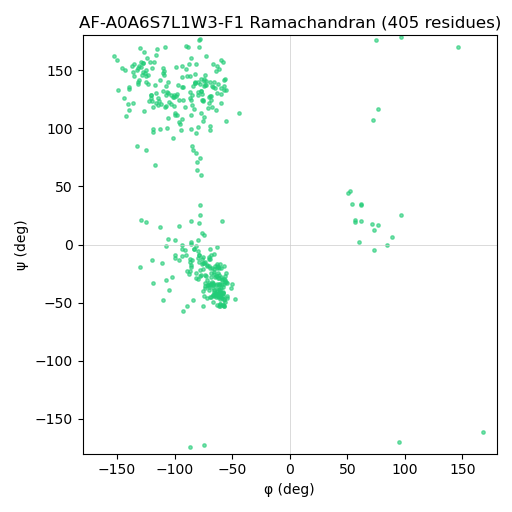 670 N N . LYS A 1 89 ? 10.745 -14.531 8.947 1.00 91.06 89 LYS A N 1
ATOM 671 C CA . LYS A 1 89 ? 10.893 -14.893 10.367 1.00 91.06 89 LYS A CA 1
ATOM 672 C C . LYS A 1 89 ? 9.579 -14.713 11.127 1.00 91.06 89 LYS A C 1
ATOM 674 O O . LYS A 1 89 ? 9.225 -15.582 11.920 1.00 91.06 89 LYS A O 1
ATOM 679 N N . LEU A 1 90 ? 8.849 -13.625 10.863 1.00 87.88 90 LEU A N 1
ATOM 680 C CA . LEU A 1 90 ? 7.590 -13.341 11.550 1.00 87.88 90 LEU A CA 1
ATOM 681 C C . LEU A 1 90 ? 6.442 -14.247 11.090 1.00 87.88 90 LEU A C 1
ATOM 683 O O . LEU A 1 90 ? 5.604 -14.602 11.911 1.00 87.88 90 LEU A O 1
ATOM 687 N N . ILE A 1 91 ? 6.407 -14.663 9.817 1.00 90.19 91 ILE A N 1
ATOM 688 C CA . ILE A 1 91 ? 5.306 -15.487 9.286 1.00 90.19 91 ILE A CA 1
ATOM 689 C C . ILE A 1 91 ? 5.103 -16.784 10.072 1.00 90.19 91 ILE A C 1
ATOM 691 O O . ILE A 1 91 ? 3.963 -17.215 10.224 1.00 90.19 91 ILE A O 1
ATOM 695 N N . LYS A 1 92 ? 6.169 -17.344 10.655 1.00 88.31 92 LYS A N 1
ATOM 696 C CA . LYS A 1 92 ? 6.096 -18.533 11.519 1.00 88.31 92 LYS A CA 1
ATOM 697 C C . LYS A 1 92 ? 5.127 -18.365 12.696 1.00 88.31 92 LYS A C 1
ATOM 699 O O . LYS A 1 92 ? 4.460 -19.314 13.085 1.00 88.31 92 LYS A O 1
ATOM 704 N N . LYS A 1 93 ? 4.976 -17.141 13.223 1.00 89.69 93 LYS A N 1
ATOM 705 C CA . LYS A 1 93 ? 3.985 -16.800 14.265 1.00 89.69 93 LYS A CA 1
ATOM 706 C C . LYS A 1 93 ? 2.551 -17.093 13.809 1.00 89.69 93 LYS A C 1
ATOM 708 O O . LYS A 1 93 ? 1.691 -17.387 14.636 1.00 89.69 93 LYS A O 1
ATOM 713 N N . TYR A 1 94 ? 2.287 -16.988 12.508 1.00 90.75 94 TYR A N 1
ATOM 714 C CA . TYR A 1 94 ? 0.953 -17.108 11.936 1.00 90.75 94 TYR A CA 1
ATOM 715 C C . TYR A 1 94 ? 0.601 -18.522 11.464 1.00 90.75 94 TYR A C 1
ATOM 717 O O . TYR A 1 94 ? -0.520 -18.728 11.018 1.00 90.75 94 TYR A O 1
ATOM 725 N N . GLU A 1 95 ? 1.494 -19.508 11.591 1.00 84.88 95 GLU A N 1
ATOM 726 C CA . GLU A 1 95 ? 1.215 -20.900 11.185 1.00 84.88 95 GLU A CA 1
ATOM 727 C C . GLU A 1 95 ? 0.047 -21.524 11.968 1.00 84.88 95 GLU A C 1
ATOM 729 O O . GLU A 1 95 ? -0.658 -22.391 11.461 1.00 84.88 95 GLU A O 1
ATOM 734 N N . VAL A 1 96 ? -0.205 -21.035 13.185 1.00 85.50 96 VAL A N 1
ATOM 735 C CA . VAL A 1 96 ? -1.337 -21.453 14.032 1.00 85.50 96 VAL A CA 1
ATOM 736 C C . VAL A 1 96 ? -2.671 -20.855 13.549 1.00 85.50 96 VAL A C 1
ATOM 738 O O . VAL A 1 96 ? -3.752 -21.287 13.950 1.00 85.50 96 VAL A O 1
ATOM 741 N N . PHE A 1 97 ? -2.626 -19.836 12.690 1.00 85.56 97 PHE A N 1
ATOM 742 C CA . PHE A 1 97 ? -3.804 -19.137 12.197 1.00 85.56 97 PHE A CA 1
ATOM 743 C C . PHE A 1 97 ? -4.325 -19.822 10.932 1.00 85.56 97 PHE A C 1
ATOM 745 O O . PHE A 1 97 ? -3.564 -20.283 10.089 1.00 85.56 97 PHE A O 1
ATOM 752 N N . ASN A 1 98 ? -5.649 -19.836 10.756 1.00 84.94 98 ASN A N 1
ATOM 753 C CA . ASN A 1 98 ? -6.297 -20.406 9.570 1.00 84.94 98 ASN A CA 1
ATOM 754 C C . ASN A 1 98 ? -6.191 -19.472 8.343 1.00 84.94 98 ASN A C 1
ATOM 756 O O . ASN A 1 98 ? -7.198 -18.971 7.831 1.00 84.94 98 ASN A O 1
ATOM 760 N N . VAL A 1 99 ? -4.962 -19.164 7.925 1.00 91.62 99 VAL A N 1
ATOM 761 C CA . VAL A 1 99 ? -4.655 -18.299 6.780 1.00 91.62 99 VAL A CA 1
ATOM 762 C C . VAL A 1 99 ? -3.464 -18.867 6.014 1.00 91.62 99 VAL A C 1
ATOM 764 O O . VAL A 1 99 ? -2.362 -18.963 6.546 1.00 91.62 99 VAL A O 1
ATOM 767 N N . SER A 1 100 ? -3.660 -19.182 4.731 1.00 94.25 100 SER A N 1
ATOM 768 C CA . SER A 1 100 ? -2.554 -19.565 3.846 1.00 94.25 100 SER A CA 1
ATOM 769 C C . SER A 1 100 ? -1.747 -18.328 3.453 1.00 94.25 100 SER A C 1
ATOM 771 O O . SER A 1 100 ? -2.210 -17.520 2.644 1.00 94.25 100 SER A O 1
ATOM 773 N N . ILE A 1 101 ? -0.551 -18.169 4.023 1.00 96.31 101 ILE A N 1
ATOM 774 C CA . ILE A 1 101 ? 0.345 -17.043 3.730 1.00 96.31 101 ILE A CA 1
ATOM 775 C C . ILE A 1 101 ? 1.418 -17.474 2.725 1.00 96.31 101 ILE A C 1
ATOM 777 O O . ILE A 1 101 ? 2.134 -18.451 2.929 1.00 96.31 101 ILE A O 1
ATOM 781 N N . HIS A 1 102 ? 1.561 -16.714 1.643 1.00 96.69 102 HIS A N 1
ATOM 782 C CA . HIS A 1 102 ? 2.621 -16.867 0.651 1.00 96.69 102 HIS A CA 1
ATOM 783 C C . HIS A 1 102 ? 3.436 -15.584 0.540 1.00 96.69 102 HIS A C 1
ATOM 785 O O . HIS A 1 102 ? 2.968 -14.492 0.858 1.00 96.69 102 HIS A O 1
ATOM 791 N N . CYS A 1 103 ? 4.667 -15.702 0.060 1.00 96.56 103 CYS A N 1
ATOM 792 C CA . CYS A 1 103 ? 5.533 -14.562 -0.197 1.00 96.56 103 CYS A CA 1
ATOM 793 C C . CYS A 1 103 ? 6.206 -14.720 -1.548 1.00 96.56 103 CYS A C 1
ATOM 795 O O . CYS A 1 103 ? 6.594 -15.822 -1.928 1.00 96.56 103 CYS A O 1
ATOM 797 N N . PHE A 1 104 ? 6.405 -13.602 -2.229 1.00 97.25 104 PHE A N 1
ATOM 798 C CA . PHE A 1 104 ? 7.345 -13.510 -3.334 1.00 97.25 104 PHE A CA 1
ATOM 799 C C . PHE A 1 104 ? 8.159 -12.230 -3.186 1.00 97.25 104 PHE A C 1
ATOM 801 O O . PHE A 1 104 ? 7.744 -11.284 -2.510 1.00 97.25 104 PHE A O 1
ATOM 808 N N . ASN A 1 105 ? 9.352 -12.228 -3.765 1.00 95.75 105 ASN A N 1
ATOM 809 C CA . ASN A 1 105 ? 10.222 -11.066 -3.742 1.00 95.75 105 ASN A CA 1
ATOM 810 C C . ASN A 1 105 ? 10.054 -10.291 -5.045 1.00 95.75 105 ASN A C 1
ATOM 812 O O . ASN A 1 105 ? 9.990 -10.898 -6.112 1.00 95.75 105 ASN A O 1
ATOM 816 N N . GLN A 1 106 ? 9.976 -8.970 -4.947 1.00 95.38 106 GLN A N 1
ATOM 817 C CA . GLN A 1 106 ? 10.048 -8.103 -6.115 1.00 95.38 106 GLN A CA 1
ATOM 818 C C . GLN A 1 106 ? 11.480 -8.049 -6.664 1.00 95.38 106 GLN A C 1
ATOM 820 O O . GLN A 1 106 ? 12.447 -8.369 -5.962 1.00 95.38 106 GLN A O 1
ATOM 825 N N . SER A 1 107 ? 11.610 -7.607 -7.909 1.00 94.62 107 SER A N 1
ATOM 826 C CA . SER A 1 107 ? 12.879 -7.439 -8.606 1.00 94.62 107 SER A CA 1
ATOM 827 C C . SER A 1 107 ? 13.805 -6.451 -7.881 1.00 94.62 107 SER A C 1
ATOM 829 O O . SER A 1 107 ? 13.385 -5.606 -7.084 1.00 94.62 107 SER A O 1
ATOM 831 N N . CYS A 1 108 ? 15.100 -6.549 -8.172 1.00 92.56 108 CYS A N 1
ATOM 832 C CA . CYS A 1 108 ? 16.146 -5.699 -7.614 1.00 92.56 108 CYS A CA 1
ATOM 833 C C . CYS A 1 108 ? 16.948 -5.091 -8.765 1.00 92.56 108 CYS A C 1
ATOM 835 O O . CYS A 1 108 ? 17.575 -5.828 -9.523 1.00 92.56 108 CYS A O 1
ATOM 837 N N . HIS A 1 109 ? 16.895 -3.768 -8.930 1.00 91.94 109 HIS A N 1
ATOM 838 C CA . HIS A 1 109 ? 17.556 -3.068 -10.033 1.00 91.94 109 HIS A CA 1
ATOM 839 C C . HIS A 1 109 ? 18.761 -2.262 -9.528 1.00 91.94 109 HIS A C 1
ATOM 841 O O . HIS A 1 109 ? 18.715 -1.721 -8.414 1.00 91.94 109 HIS A O 1
ATOM 847 N N . PRO A 1 110 ? 19.840 -2.153 -10.324 1.00 92.19 110 PRO A N 1
ATOM 848 C CA . PRO A 1 110 ? 20.975 -1.315 -9.972 1.00 92.19 110 PRO A CA 1
ATOM 849 C C . PRO A 1 110 ? 20.609 0.156 -10.179 1.00 92.19 110 PRO A C 1
ATOM 851 O O . PRO A 1 110 ? 20.006 0.526 -11.189 1.00 92.19 110 PRO A O 1
ATOM 854 N N . ARG A 1 111 ? 20.976 1.012 -9.223 1.00 92.50 111 ARG A N 1
ATOM 855 C CA . ARG A 1 111 ? 20.873 2.469 -9.383 1.00 92.50 111 ARG A CA 1
ATOM 856 C C . ARG A 1 111 ? 21.757 2.919 -10.545 1.00 92.50 111 ARG A C 1
ATOM 858 O O . ARG A 1 111 ? 22.779 2.303 -10.836 1.00 92.50 111 ARG A O 1
ATOM 865 N N . ILE A 1 112 ? 21.367 4.002 -11.199 1.00 94.31 112 ILE A N 1
ATOM 866 C CA . ILE A 1 112 ? 22.082 4.539 -12.359 1.00 94.31 112 ILE A CA 1
ATOM 867 C C . ILE A 1 112 ? 22.731 5.854 -11.932 1.00 94.31 112 ILE A C 1
ATOM 869 O O . ILE A 1 112 ? 22.069 6.671 -11.300 1.00 94.31 112 ILE A O 1
ATOM 873 N N . ASN A 1 113 ? 24.012 6.067 -12.221 1.00 93.75 113 ASN A N 1
ATOM 874 C CA . ASN A 1 113 ? 24.655 7.353 -11.959 1.00 93.75 113 ASN A CA 1
ATOM 875 C C . ASN A 1 113 ? 24.037 8.427 -12.866 1.00 93.75 113 ASN A C 1
ATOM 877 O O . ASN A 1 113 ? 23.804 8.188 -14.051 1.00 93.75 113 ASN A O 1
ATOM 881 N N . LYS A 1 114 ? 23.739 9.601 -12.305 1.00 93.75 114 LYS A N 1
ATOM 882 C CA . LYS A 1 114 ? 22.999 10.643 -13.021 1.00 93.75 114 LYS A CA 1
ATOM 883 C C . LYS A 1 114 ? 23.805 11.259 -14.166 1.00 93.75 114 LYS A C 1
ATOM 885 O O . LYS A 1 114 ? 23.220 11.629 -15.179 1.00 93.75 114 LYS A O 1
ATOM 890 N N . GLU A 1 115 ? 25.115 11.376 -13.998 1.00 92.12 115 GLU A N 1
ATOM 891 C CA . GLU A 1 115 ? 26.013 12.013 -14.954 1.00 92.12 115 GLU A CA 1
ATOM 892 C C . GLU A 1 115 ? 26.450 11.043 -16.063 1.00 92.12 115 GLU A C 1
ATOM 894 O O . GLU A 1 115 ? 26.369 11.379 -17.241 1.00 92.12 115 GLU A O 1
ATOM 899 N N . SER A 1 116 ? 26.874 9.826 -15.710 1.00 93.38 116 SER A N 1
ATOM 900 C CA . SER A 1 116 ? 27.380 8.834 -16.669 1.00 93.38 116 SER A CA 1
ATOM 901 C C . SER A 1 116 ? 26.291 7.978 -17.317 1.00 93.38 116 SER A C 1
ATOM 903 O O . SER A 1 116 ? 26.551 7.325 -18.327 1.00 93.38 116 SER A O 1
ATOM 905 N N . LEU A 1 117 ? 25.087 7.940 -16.733 1.00 94.19 117 LEU A N 1
ATOM 906 C CA . LEU A 1 117 ? 23.983 7.049 -17.116 1.00 94.19 117 LEU A CA 1
ATOM 907 C C . LEU A 1 117 ? 24.346 5.551 -17.089 1.00 94.19 117 LEU A C 1
ATOM 909 O O . LEU A 1 117 ? 23.649 4.727 -17.680 1.00 94.19 117 LEU A O 1
ATOM 913 N N . GLN A 1 118 ? 25.409 5.186 -16.368 1.00 92.56 118 GLN A N 1
ATOM 914 C CA . GLN A 1 118 ? 25.830 3.802 -16.160 1.00 92.56 118 GLN A CA 1
ATOM 915 C C . GLN A 1 118 ? 25.353 3.278 -14.797 1.00 92.56 118 GLN A C 1
ATOM 917 O O . GLN A 1 118 ? 25.195 4.065 -13.854 1.00 92.56 118 GLN A O 1
ATOM 922 N N . PRO A 1 119 ? 25.135 1.959 -14.646 1.00 90.75 119 PRO A N 1
ATOM 923 C CA . PRO A 1 119 ? 24.879 1.354 -13.344 1.00 90.75 119 PRO A CA 1
ATOM 924 C C . PRO A 1 119 ? 25.997 1.679 -12.346 1.00 90.75 119 PRO A C 1
ATOM 926 O O . PRO A 1 119 ? 27.176 1.521 -12.651 1.00 90.75 119 PRO A O 1
ATOM 929 N N . VAL A 1 120 ? 25.633 2.093 -11.131 1.00 86.81 120 VAL A N 1
ATOM 930 C CA . VAL A 1 120 ? 26.611 2.336 -10.049 1.00 86.81 120 VAL A CA 1
ATOM 931 C C . VAL A 1 120 ? 27.166 1.034 -9.471 1.00 86.81 120 VAL A C 1
ATOM 933 O O . VAL A 1 120 ? 28.268 1.004 -8.932 1.00 86.81 120 VAL A O 1
ATOM 936 N N . ALA A 1 121 ? 26.397 -0.052 -9.567 1.00 82.25 121 ALA A N 1
ATOM 937 C CA . ALA A 1 121 ? 26.814 -1.360 -9.097 1.00 82.25 121 ALA A CA 1
ATOM 938 C C . ALA A 1 121 ? 27.795 -1.985 -10.100 1.00 82.25 121 ALA A C 1
ATOM 940 O O . ALA A 1 121 ? 27.411 -2.344 -11.211 1.00 82.25 121 ALA A O 1
ATOM 941 N N . THR A 1 122 ? 29.054 -2.145 -9.691 1.00 74.94 122 THR A N 1
ATOM 942 C CA . THR A 1 122 ? 30.121 -2.722 -10.527 1.00 74.94 122 THR A CA 1
ATOM 943 C C . THR A 1 122 ? 30.184 -4.249 -10.467 1.00 74.94 122 THR A C 1
ATOM 945 O O . THR A 1 122 ? 30.746 -4.876 -11.360 1.00 74.94 122 THR A O 1
ATOM 948 N N . THR A 1 123 ? 29.597 -4.877 -9.441 1.00 71.50 123 THR A N 1
ATOM 949 C CA . THR A 1 123 ? 29.490 -6.340 -9.331 1.00 71.50 123 THR A CA 1
ATOM 950 C C . THR A 1 123 ? 28.161 -6.759 -8.701 1.00 71.50 123 THR A C 1
ATOM 952 O O . THR A 1 123 ? 27.626 -6.073 -7.832 1.00 71.50 123 THR A O 1
ATOM 955 N N . MET A 1 124 ? 27.656 -7.941 -9.077 1.00 66.81 124 MET A N 1
ATOM 956 C CA . MET A 1 124 ? 26.470 -8.557 -8.453 1.00 66.81 124 MET A CA 1
ATOM 957 C C . MET A 1 124 ? 26.704 -8.948 -6.980 1.00 66.81 124 MET A C 1
ATOM 959 O O . MET A 1 124 ? 25.748 -9.142 -6.234 1.00 66.81 124 MET A O 1
ATOM 963 N N . ARG A 1 125 ? 27.974 -9.101 -6.565 1.00 56.28 125 ARG A N 1
ATOM 964 C CA . ARG A 1 125 ? 28.376 -9.552 -5.220 1.00 56.28 125 ARG A CA 1
ATOM 965 C C . ARG A 1 125 ? 28.542 -8.418 -4.209 1.00 56.28 125 ARG A C 1
ATOM 967 O O . ARG A 1 125 ? 28.402 -8.684 -3.018 1.00 56.28 125 ARG A O 1
ATOM 974 N N . ASN A 1 126 ? 28.776 -7.177 -4.644 1.00 49.34 126 ASN A N 1
ATOM 975 C CA . ASN A 1 126 ? 28.858 -6.030 -3.738 1.00 49.34 126 ASN A CA 1
ATOM 976 C C . ASN A 1 126 ? 27.456 -5.570 -3.302 1.00 49.34 126 ASN A C 1
ATOM 978 O O . ASN A 1 126 ? 26.938 -4.550 -3.748 1.00 49.34 126 ASN A O 1
ATOM 982 N N . GLY A 1 127 ? 26.878 -6.372 -2.402 1.00 49.84 127 GLY A N 1
ATOM 983 C CA . GLY A 1 127 ? 25.972 -5.957 -1.336 1.00 49.84 127 GLY A CA 1
ATOM 984 C C . GLY A 1 127 ? 24.541 -5.624 -1.744 1.00 49.84 127 GLY A C 1
ATOM 985 O O . GLY A 1 127 ? 24.280 -4.601 -2.369 1.00 49.84 127 GLY A O 1
ATOM 986 N N . LYS A 1 128 ? 23.581 -6.405 -1.227 1.00 54.69 128 LYS A N 1
ATOM 987 C CA . LYS A 1 128 ? 22.274 -5.858 -0.827 1.00 54.69 128 LYS A CA 1
ATOM 988 C C . LYS A 1 128 ? 22.554 -4.551 -0.057 1.00 54.69 128 LYS A C 1
ATOM 990 O O . LYS A 1 128 ? 23.217 -4.604 0.975 1.00 54.69 128 LYS A O 1
ATOM 995 N N . GLY A 1 129 ? 22.163 -3.391 -0.587 1.00 69.44 129 GLY A N 1
ATOM 996 C CA . GLY A 1 129 ? 22.611 -2.107 -0.034 1.00 69.44 129 GLY A CA 1
ATOM 997 C C . GLY A 1 129 ? 22.324 -0.887 -0.912 1.00 69.44 129 GLY A C 1
ATOM 998 O O . GLY A 1 129 ? 21.490 -0.930 -1.818 1.00 69.44 129 GLY A O 1
ATOM 999 N N . GLU A 1 130 ? 23.036 0.211 -0.643 1.00 76.44 130 GLU A N 1
ATOM 1000 C CA . GLU A 1 130 ? 22.847 1.552 -1.229 1.00 76.44 130 GLU A CA 1
ATOM 1001 C C . GLU A 1 130 ? 23.074 1.663 -2.746 1.00 76.44 130 GLU A C 1
ATOM 1003 O O . GLU A 1 130 ? 22.806 2.708 -3.340 1.00 76.44 130 GLU A O 1
ATOM 1008 N N . TRP A 1 131 ? 23.463 0.590 -3.422 1.00 86.69 131 TRP A N 1
ATOM 1009 C CA . TRP A 1 131 ? 23.615 0.559 -4.881 1.00 86.69 131 TRP A CA 1
ATOM 1010 C C . TRP A 1 131 ? 22.391 0.004 -5.607 1.00 86.69 131 TRP A C 1
ATOM 1012 O O . TRP A 1 131 ? 22.243 0.190 -6.813 1.00 86.69 131 TRP A O 1
ATOM 1022 N N . TRP A 1 132 ? 21.476 -0.620 -4.867 1.00 88.94 132 TRP A N 1
ATOM 1023 C CA . TRP A 1 132 ? 20.316 -1.313 -5.408 1.00 88.94 132 TRP A CA 1
ATOM 1024 C C . TRP A 1 132 ? 19.014 -0.712 -4.892 1.00 88.94 132 TRP A C 1
ATOM 1026 O O . TRP A 1 132 ? 18.941 -0.155 -3.793 1.00 88.94 132 TRP A O 1
ATOM 1036 N N . TYR A 1 133 ? 17.956 -0.828 -5.685 1.00 90.38 133 TYR A N 1
ATOM 1037 C CA . TYR A 1 133 ? 16.627 -0.368 -5.307 1.00 90.38 133 TYR A CA 1
ATOM 1038 C C . TYR A 1 133 ? 15.546 -1.291 -5.881 1.00 90.38 133 TYR A C 1
ATOM 1040 O O . TYR A 1 133 ? 15.751 -1.932 -6.915 1.00 90.38 133 TYR A O 1
ATOM 1048 N N . PRO A 1 134 ? 14.387 -1.382 -5.213 1.00 92.69 134 PRO A N 1
ATOM 1049 C CA . PRO A 1 134 ? 13.223 -2.011 -5.811 1.00 92.69 134 PRO A CA 1
ATOM 1050 C C . PRO A 1 134 ? 12.617 -1.105 -6.899 1.00 92.69 134 PRO A C 1
ATOM 1052 O O . PRO A 1 134 ? 12.453 0.089 -6.642 1.00 92.69 134 PRO A O 1
ATOM 1055 N N . PRO A 1 135 ? 12.205 -1.636 -8.062 1.00 93.31 135 PRO A N 1
ATOM 1056 C CA . PRO A 1 135 ? 11.709 -0.850 -9.202 1.00 93.31 135 PRO A CA 1
ATOM 1057 C C . PRO A 1 135 ? 10.254 -0.363 -9.047 1.00 93.31 135 PRO A C 1
ATOM 1059 O O . PRO A 1 135 ? 9.501 -0.242 -10.016 1.00 93.31 135 PRO A O 1
ATOM 1062 N N . GLY A 1 136 ? 9.847 -0.056 -7.818 1.00 91.69 136 GLY A N 1
ATOM 1063 C CA . GLY A 1 136 ? 8.490 0.362 -7.492 1.00 91.69 136 GLY A CA 1
ATOM 1064 C C . GLY A 1 136 ? 7.481 -0.785 -7.502 1.00 91.69 136 GLY A C 1
ATOM 1065 O O . GLY A 1 136 ? 7.774 -1.936 -7.820 1.00 91.69 136 GLY A O 1
ATOM 1066 N N . HIS A 1 137 ? 6.250 -0.460 -7.124 1.00 91.62 137 HIS A N 1
ATOM 1067 C CA . HIS A 1 137 ? 5.192 -1.453 -6.961 1.00 91.62 137 HIS A CA 1
ATOM 1068 C C . HIS A 1 137 ? 4.619 -1.962 -8.295 1.00 91.62 137 HIS A C 1
ATOM 1070 O O . HIS A 1 137 ? 3.896 -2.945 -8.292 1.00 91.62 137 HIS A O 1
ATOM 1076 N N . GLY A 1 138 ? 4.923 -1.356 -9.446 1.00 93.44 138 GLY A N 1
ATOM 1077 C CA . GLY A 1 138 ? 4.513 -1.897 -10.751 1.00 93.44 138 GLY A CA 1
ATOM 1078 C C . GLY A 1 138 ? 5.100 -3.277 -11.062 1.00 93.44 138 GLY A C 1
ATOM 1079 O O . GLY A 1 138 ? 4.467 -4.070 -11.756 1.00 93.44 138 GLY A O 1
ATOM 1080 N N . ASP A 1 139 ? 6.230 -3.625 -10.448 1.00 96.38 139 ASP A N 1
ATOM 1081 C CA . ASP A 1 139 ? 6.861 -4.941 -10.569 1.00 96.38 139 ASP A CA 1
ATOM 1082 C C . ASP A 1 139 ? 6.027 -6.092 -9.970 1.00 96.38 139 ASP A C 1
ATOM 1084 O O . ASP A 1 139 ? 6.336 -7.259 -10.209 1.00 96.38 139 ASP A O 1
ATOM 1088 N N . THR A 1 140 ? 4.919 -5.796 -9.264 1.00 96.62 140 THR A N 1
ATOM 1089 C CA . THR A 1 140 ? 3.989 -6.814 -8.744 1.00 96.62 140 THR A CA 1
ATOM 1090 C C . THR A 1 140 ? 3.630 -7.837 -9.811 1.00 96.62 140 THR A C 1
ATOM 1092 O O . THR A 1 140 ? 3.685 -9.028 -9.532 1.00 96.62 140 THR A O 1
ATOM 1095 N N . TYR A 1 141 ? 3.281 -7.400 -11.023 1.00 96.62 141 TYR A N 1
ATOM 1096 C CA . TYR A 1 141 ? 2.794 -8.307 -12.061 1.00 96.62 141 TYR A CA 1
ATOM 1097 C C . TYR A 1 141 ? 3.880 -9.275 -12.542 1.00 96.62 141 TYR A C 1
ATOM 1099 O O . TYR A 1 141 ? 3.653 -10.484 -12.570 1.00 96.62 141 TYR A O 1
ATOM 1107 N N . GLN A 1 142 ? 5.068 -8.756 -12.868 1.00 96.88 142 GLN A N 1
ATOM 1108 C CA . GLN A 1 142 ? 6.167 -9.565 -13.395 1.00 96.88 142 GLN A CA 1
ATOM 1109 C C . GLN A 1 142 ? 6.731 -10.509 -12.330 1.00 96.88 142 GLN A C 1
ATOM 1111 O O . GLN A 1 142 ? 6.919 -11.694 -12.596 1.00 96.88 142 GLN A O 1
ATOM 1116 N N . SER A 1 143 ? 6.952 -10.017 -11.110 1.00 97.31 143 SER A N 1
ATOM 1117 C CA . SER A 1 143 ? 7.483 -10.838 -10.018 1.00 97.31 143 SER A CA 1
ATOM 1118 C C . SER A 1 143 ? 6.484 -11.885 -9.532 1.00 97.31 143 SER A C 1
ATOM 1120 O O . SER A 1 143 ? 6.873 -13.009 -9.219 1.00 97.31 143 SER A O 1
ATOM 1122 N N . PHE A 1 144 ? 5.185 -11.574 -9.537 1.00 97.81 144 PHE A N 1
ATOM 1123 C CA . PHE A 1 144 ? 4.145 -12.553 -9.225 1.00 97.81 144 PHE A CA 1
ATOM 1124 C C . PHE A 1 144 ? 4.069 -13.667 -10.277 1.00 97.81 144 PHE A C 1
ATOM 1126 O O . PHE A 1 144 ? 3.970 -14.839 -9.912 1.00 97.81 144 PHE A O 1
ATOM 1133 N N . TYR A 1 145 ? 4.198 -13.325 -11.562 1.00 97.62 145 TYR A N 1
ATOM 1134 C CA . TYR A 1 145 ? 4.312 -14.297 -12.650 1.00 97.62 145 TYR A CA 1
ATOM 1135 C C . TYR A 1 145 ? 5.562 -15.174 -12.498 1.00 97.62 145 TYR A C 1
ATOM 1137 O O . TYR A 1 145 ? 5.454 -16.395 -12.415 1.00 97.62 145 TYR A O 1
ATOM 1145 N N . ASN A 1 146 ? 6.739 -14.558 -12.347 1.00 97.44 146 ASN A N 1
ATOM 1146 C CA . ASN A 1 146 ? 8.020 -15.263 -12.230 1.00 97.44 146 ASN A CA 1
ATOM 1147 C C . ASN A 1 146 ? 8.104 -16.157 -10.981 1.00 97.44 146 ASN A C 1
ATOM 1149 O O . ASN A 1 146 ? 8.831 -17.145 -10.980 1.00 97.44 146 ASN A O 1
ATOM 1153 N N . SER A 1 147 ? 7.363 -15.828 -9.918 1.00 97.56 147 SER A N 1
ATOM 1154 C CA . SER A 1 147 ? 7.312 -16.640 -8.696 1.00 97.56 147 SER A CA 1
ATOM 1155 C C . SER A 1 147 ? 6.590 -17.983 -8.861 1.00 97.56 147 SER A C 1
ATOM 1157 O O . SER A 1 147 ? 6.629 -18.806 -7.949 1.00 97.56 147 SER A O 1
ATOM 1159 N N . GLY A 1 148 ? 5.863 -18.189 -9.966 1.00 97.75 148 GLY A N 1
ATOM 1160 C CA . GLY A 1 148 ? 4.994 -19.353 -10.169 1.00 97.75 148 GLY A CA 1
ATOM 1161 C C . GLY A 1 148 ? 3.701 -19.327 -9.343 1.00 97.75 148 GLY A C 1
ATOM 1162 O O . GLY A 1 148 ? 2.834 -20.182 -9.525 1.00 97.75 148 GLY A O 1
ATOM 1163 N N . LEU A 1 149 ? 3.517 -18.337 -8.456 1.00 98.06 149 LEU A N 1
ATOM 1164 C CA . LEU A 1 149 ? 2.293 -18.205 -7.665 1.00 98.06 149 LEU A CA 1
ATOM 1165 C C . LEU A 1 149 ? 1.076 -17.882 -8.536 1.00 98.06 149 LEU A C 1
ATOM 1167 O O . LEU A 1 149 ? -0.013 -18.356 -8.223 1.00 98.06 149 LEU A O 1
ATOM 1171 N N . LEU A 1 150 ? 1.243 -17.127 -9.628 1.00 97.56 150 LEU A N 1
ATOM 1172 C CA . LEU A 1 150 ? 0.146 -16.856 -10.561 1.00 97.56 150 LEU A CA 1
ATOM 1173 C C . LEU A 1 150 ? -0.452 -18.158 -11.114 1.00 97.56 150 LEU A C 1
ATOM 1175 O O . LEU A 1 150 ? -1.657 -18.375 -10.996 1.00 97.56 150 LEU A O 1
ATOM 1179 N N . ASP A 1 151 ? 0.391 -19.035 -11.660 1.00 97.75 151 ASP A N 1
ATOM 1180 C CA . ASP A 1 151 ? -0.044 -20.313 -12.231 1.00 97.75 151 ASP A CA 1
ATOM 1181 C C . ASP A 1 151 ? -0.586 -21.258 -11.153 1.00 97.75 151 ASP A C 1
ATOM 1183 O O . ASP A 1 151 ? -1.601 -21.921 -11.364 1.00 97.75 151 ASP A O 1
ATOM 1187 N N . LYS A 1 152 ? 0.026 -21.259 -9.960 1.00 98.06 152 LYS A N 1
ATOM 1188 C CA . LYS A 1 152 ? -0.477 -22.002 -8.798 1.00 98.06 152 LYS A CA 1
ATOM 1189 C C . LYS A 1 152 ? -1.891 -21.573 -8.402 1.00 98.06 152 LYS A C 1
ATOM 1191 O O . LYS A 1 152 ? -2.727 -22.421 -8.117 1.00 98.06 152 LYS A O 1
ATOM 1196 N N . PHE A 1 153 ? -2.173 -20.275 -8.331 1.00 97.56 153 PHE A N 1
ATOM 1197 C CA . PHE A 1 153 ? -3.504 -19.812 -7.936 1.00 97.56 153 PHE A CA 1
ATOM 1198 C C . PHE A 1 153 ? -4.534 -20.032 -9.045 1.00 97.56 153 PHE A C 1
ATOM 1200 O O . PHE A 1 153 ? -5.665 -20.410 -8.745 1.00 97.56 153 PHE A O 1
ATOM 1207 N N . LEU A 1 154 ? -4.144 -19.884 -10.313 1.00 95.06 154 LEU A N 1
ATOM 1208 C CA . LEU A 1 154 ? -5.002 -20.236 -11.445 1.00 95.06 154 LEU A CA 1
ATOM 1209 C C . LEU A 1 154 ? -5.376 -21.727 -11.436 1.00 95.06 154 LEU A C 1
ATOM 1211 O O . LEU A 1 154 ? -6.547 -22.053 -11.611 1.00 95.06 154 LEU A O 1
ATOM 1215 N N . SER A 1 155 ? -4.427 -22.632 -11.163 1.00 97.38 155 SER A N 1
ATOM 1216 C CA . SER A 1 155 ? -4.712 -24.075 -11.080 1.00 97.38 155 SER A CA 1
ATOM 1217 C C . SER A 1 155 ? -5.578 -24.456 -9.874 1.00 97.38 155 SER A C 1
ATOM 1219 O O . SER A 1 155 ? -6.305 -25.443 -9.924 1.00 97.38 155 SER A O 1
ATOM 1221 N N . GLN A 1 156 ? -5.568 -23.639 -8.817 1.00 95.88 156 GLN A N 1
ATOM 1222 C CA . GLN A 1 156 ? -6.473 -23.751 -7.668 1.00 95.88 156 GLN A CA 1
ATOM 1223 C C . GLN A 1 156 ? -7.871 -23.157 -7.922 1.00 95.88 156 GLN A C 1
ATOM 1225 O O . GLN A 1 156 ? -8.681 -23.098 -6.998 1.00 95.88 156 GLN A O 1
ATOM 1230 N N . GLY A 1 157 ? -8.163 -22.682 -9.138 1.00 91.44 157 GLY A N 1
ATOM 1231 C CA . GLY A 1 157 ? -9.454 -22.084 -9.485 1.00 91.44 157 GLY A CA 1
ATOM 1232 C C . GLY A 1 157 ? -9.649 -20.659 -8.959 1.00 91.44 157 GLY A C 1
ATOM 1233 O O . GLY A 1 157 ? -10.778 -20.168 -8.914 1.00 91.44 157 GLY A O 1
ATOM 1234 N N . LYS A 1 158 ? -8.573 -19.972 -8.552 1.00 90.81 158 LYS A N 1
ATOM 1235 C CA . LYS A 1 158 ? -8.636 -18.547 -8.210 1.00 90.81 158 LYS A CA 1
ATOM 1236 C C . LYS A 1 158 ? -8.779 -17.721 -9.489 1.00 90.81 158 LYS A C 1
ATOM 1238 O O . LYS A 1 158 ? -8.109 -17.976 -10.486 1.00 90.81 158 LYS A O 1
ATOM 1243 N N . GLU A 1 159 ? -9.600 -16.677 -9.444 1.00 86.94 159 GLU A N 1
ATOM 1244 C CA . GLU A 1 159 ? -9.897 -15.829 -10.607 1.00 86.94 159 GLU A CA 1
ATOM 1245 C C . GLU A 1 159 ? -9.483 -14.369 -10.409 1.00 86.94 159 GLU A C 1
ATOM 1247 O O . GLU A 1 159 ? -9.105 -13.700 -11.375 1.00 86.94 159 GLU A O 1
ATOM 1252 N N . ILE A 1 160 ? -9.561 -13.860 -9.176 1.00 88.50 160 ILE A N 1
ATOM 1253 C CA . ILE A 1 160 ? -9.396 -12.436 -8.868 1.00 88.50 160 ILE A CA 1
ATOM 1254 C C . ILE A 1 160 ? -8.299 -12.258 -7.827 1.00 88.50 160 ILE A C 1
ATOM 1256 O O . ILE A 1 160 ? -8.221 -12.999 -6.848 1.00 88.50 160 ILE A O 1
ATOM 1260 N N . VAL A 1 161 ? -7.490 -11.220 -8.009 1.00 92.06 161 VAL A N 1
ATOM 1261 C CA . VAL A 1 161 ? -6.540 -10.749 -7.011 1.00 92.06 161 VAL A CA 1
ATOM 1262 C C . VAL A 1 161 ? -6.885 -9.341 -6.543 1.00 92.06 161 VAL A C 1
ATOM 1264 O O . VAL A 1 161 ? -7.103 -8.443 -7.353 1.00 92.06 161 VAL A O 1
ATOM 1267 N N . PHE A 1 162 ? -6.926 -9.151 -5.227 1.00 93.75 162 PHE A N 1
ATOM 1268 C CA . PHE A 1 162 ? -7.053 -7.851 -4.583 1.00 93.75 162 PHE A CA 1
ATOM 1269 C C . PHE A 1 162 ? -5.677 -7.370 -4.116 1.00 93.75 162 PHE A C 1
ATOM 1271 O O . PHE A 1 162 ? -5.098 -7.945 -3.198 1.00 93.75 162 PHE A O 1
ATOM 1278 N N . ILE A 1 163 ? -5.156 -6.318 -4.743 1.00 95.19 163 ILE A N 1
ATOM 1279 C CA . ILE A 1 163 ? -3.850 -5.721 -4.458 1.00 95.19 163 ILE A CA 1
ATOM 1280 C C . ILE A 1 163 ? -4.059 -4.434 -3.661 1.00 95.19 163 ILE A C 1
ATOM 1282 O O . ILE A 1 163 ? -4.829 -3.564 -4.064 1.00 95.19 163 ILE A O 1
ATOM 1286 N N . SER A 1 164 ? -3.361 -4.287 -2.536 1.00 94.56 164 SER A N 1
ATOM 1287 C CA . SER A 1 164 ? -3.357 -3.037 -1.766 1.00 94.56 164 SER A CA 1
ATOM 1288 C C . SER A 1 164 ? -2.078 -2.841 -0.957 1.00 94.56 164 SER A C 1
ATOM 1290 O O . SER A 1 164 ? -1.321 -3.780 -0.707 1.00 94.56 164 SER A O 1
ATOM 1292 N N . ASN A 1 165 ? -1.823 -1.607 -0.521 1.00 94.19 165 ASN A N 1
ATOM 1293 C CA . ASN A 1 165 ? -0.704 -1.326 0.376 1.00 94.19 165 ASN A CA 1
ATOM 1294 C C . ASN A 1 165 ? -0.951 -1.928 1.767 1.00 94.19 165 ASN A C 1
ATOM 1296 O O . ASN A 1 165 ? -2.059 -1.821 2.296 1.00 94.19 165 ASN A O 1
ATOM 1300 N N . ILE A 1 166 ? 0.088 -2.492 2.391 1.00 94.12 166 ILE A N 1
ATOM 1301 C CA . ILE A 1 166 ? -0.006 -2.995 3.772 1.00 94.12 166 ILE A CA 1
ATOM 1302 C C . ILE A 1 166 ? -0.253 -1.870 4.789 1.00 94.12 166 ILE A C 1
ATOM 1304 O O . ILE A 1 166 ? -0.895 -2.082 5.810 1.00 94.12 166 ILE A O 1
ATOM 1308 N N . ASP A 1 167 ? 0.205 -0.654 4.482 1.00 92.50 167 ASP A N 1
ATOM 1309 C CA . ASP A 1 167 ? 0.037 0.521 5.338 1.00 92.50 167 ASP A CA 1
ATOM 1310 C C . ASP A 1 167 ? -1.298 1.257 5.141 1.00 92.50 167 ASP A C 1
ATOM 1312 O O . ASP A 1 167 ? -1.535 2.262 5.809 1.00 92.50 167 ASP A O 1
ATOM 1316 N N . ASN A 1 168 ? -2.168 0.774 4.243 1.00 93.19 168 ASN A N 1
ATOM 1317 C CA . ASN A 1 168 ? -3.548 1.237 4.119 1.00 93.19 168 ASN A CA 1
ATOM 1318 C C . ASN A 1 168 ? -4.478 0.326 4.929 1.00 93.19 168 ASN A C 1
ATOM 1320 O O . ASN A 1 168 ? -4.908 -0.725 4.452 1.00 93.19 168 ASN A O 1
ATOM 1324 N N . LEU A 1 169 ? -4.837 0.764 6.135 1.00 92.56 169 LEU A N 1
ATOM 1325 C CA . LEU A 1 169 ? -5.694 0.005 7.053 1.00 92.56 169 LEU A CA 1
ATOM 1326 C C . LEU A 1 169 ? -7.161 -0.051 6.600 1.00 92.56 169 LEU A C 1
ATOM 1328 O O . LEU A 1 169 ? -7.902 -0.933 7.024 1.00 92.56 169 LEU A O 1
ATOM 1332 N N . GLY A 1 170 ? -7.573 0.852 5.705 1.00 90.12 170 GLY A N 1
ATOM 1333 C CA . GLY A 1 170 ? -8.907 0.848 5.097 1.00 90.12 170 GLY A CA 1
ATOM 1334 C C . GLY A 1 170 ? -9.056 -0.166 3.957 1.00 90.12 170 GLY A C 1
ATOM 1335 O O . GLY A 1 170 ? -10.166 -0.437 3.501 1.00 90.12 170 GLY A O 1
ATOM 1336 N N . ALA A 1 171 ? -7.954 -0.753 3.481 1.00 90.44 171 ALA A N 1
ATOM 1337 C CA . ALA A 1 171 ? -7.958 -1.704 2.374 1.00 90.44 171 ALA A CA 1
ATOM 1338 C C . ALA A 1 171 ? -8.355 -3.119 2.825 1.00 90.44 171 ALA A C 1
ATOM 1340 O O . ALA A 1 171 ? -7.526 -4.034 2.871 1.00 90.44 171 ALA A O 1
ATOM 1341 N N . THR A 1 172 ? -9.630 -3.297 3.158 1.00 90.06 172 THR A N 1
ATOM 1342 C CA . THR A 1 172 ? -10.221 -4.604 3.480 1.00 90.06 172 THR A CA 1
ATOM 1343 C C . THR A 1 172 ? -10.788 -5.292 2.232 1.00 90.06 172 THR A C 1
ATOM 1345 O O . THR A 1 172 ? -10.864 -4.687 1.161 1.00 90.06 172 THR A O 1
ATOM 1348 N N . VAL A 1 173 ? -11.183 -6.561 2.344 1.00 88.31 173 VAL A N 1
ATOM 1349 C CA . VAL A 1 173 ? -11.960 -7.238 1.293 1.00 88.31 173 VAL A CA 1
ATOM 1350 C C . VAL A 1 173 ? -13.397 -6.726 1.362 1.00 88.31 173 VAL A C 1
ATOM 1352 O O . VAL A 1 173 ? -14.022 -6.782 2.420 1.00 88.31 173 VAL A O 1
ATOM 1355 N N . ASP A 1 174 ? -13.901 -6.192 0.252 1.00 82.69 174 ASP A N 1
ATOM 1356 C CA . ASP A 1 174 ? -15.257 -5.655 0.154 1.00 82.69 174 ASP A CA 1
ATOM 1357 C C . ASP A 1 174 ? -16.143 -6.586 -0.667 1.00 82.69 174 ASP A C 1
ATOM 1359 O O . ASP A 1 174 ? -15.881 -6.813 -1.846 1.00 82.69 174 ASP A O 1
ATOM 1363 N N . LEU A 1 175 ? -17.203 -7.101 -0.049 1.00 80.44 175 LEU A N 1
ATOM 1364 C CA . LEU A 1 175 ? -18.137 -8.007 -0.708 1.00 80.44 175 LEU A CA 1
ATOM 1365 C C . LEU A 1 175 ? -19.092 -7.292 -1.671 1.00 80.44 175 LEU A C 1
ATOM 1367 O O . LEU A 1 175 ? -19.752 -7.979 -2.441 1.00 80.44 175 LEU A O 1
ATOM 1371 N N . ARG A 1 176 ? -19.187 -5.953 -1.653 1.00 73.00 176 ARG A N 1
ATOM 1372 C CA . ARG A 1 176 ? -19.969 -5.175 -2.635 1.00 73.00 176 ARG A CA 1
ATOM 1373 C C . ARG A 1 176 ? -19.206 -4.954 -3.931 1.00 73.00 176 ARG A C 1
ATOM 1375 O O . ARG A 1 176 ? -19.807 -4.843 -4.995 1.00 73.00 176 ARG A O 1
ATOM 1382 N N . ILE A 1 177 ? -17.875 -4.907 -3.854 1.00 67.50 177 ILE A N 1
ATOM 1383 C CA . ILE A 1 177 ? -16.997 -4.791 -5.022 1.00 67.50 177 ILE A CA 1
ATOM 1384 C C . ILE A 1 177 ? -16.853 -6.187 -5.641 1.00 67.50 177 ILE A C 1
ATOM 1386 O O . ILE A 1 177 ? -15.789 -6.800 -5.643 1.00 67.50 177 ILE A O 1
ATOM 1390 N N . GLN A 1 178 ? -17.967 -6.730 -6.132 1.00 59.53 178 GLN A N 1
ATOM 1391 C CA . GLN A 1 178 ? -17.972 -7.999 -6.844 1.00 59.53 178 GLN A CA 1
ATOM 1392 C C . GLN A 1 178 ? -17.641 -7.744 -8.308 1.00 59.53 178 GLN A C 1
ATOM 1394 O O . GLN A 1 178 ? -18.377 -7.067 -9.023 1.00 59.53 178 GLN A O 1
ATOM 1399 N N . ILE A 1 179 ? -16.552 -8.340 -8.785 1.00 49.81 179 ILE A N 1
ATOM 1400 C CA . ILE A 1 179 ? -16.344 -8.536 -10.220 1.00 49.81 179 ILE A CA 1
ATOM 1401 C C . ILE A 1 179 ? -17.148 -9.793 -10.587 1.00 49.81 179 ILE A C 1
ATOM 1403 O O . ILE A 1 179 ? -16.587 -10.886 -10.645 1.00 49.81 179 ILE A O 1
ATOM 1407 N N . HIS A 1 180 ? -18.474 -9.687 -10.739 1.00 41.47 180 HIS A N 1
ATOM 1408 C CA . HIS A 1 180 ? -19.294 -10.850 -11.098 1.00 41.47 180 HIS A CA 1
ATOM 1409 C C . HIS A 1 180 ? -20.263 -10.624 -12.262 1.00 41.47 180 HIS A C 1
ATOM 1411 O O . HIS A 1 180 ? -20.914 -9.586 -12.393 1.00 41.47 180 HIS A O 1
ATOM 1417 N N . GLU A 1 181 ? -20.373 -11.672 -13.084 1.00 40.38 181 GLU A N 1
ATOM 1418 C CA . GLU A 1 181 ? -21.198 -11.805 -14.295 1.00 40.38 181 GLU A CA 1
ATOM 1419 C C . GLU A 1 181 ? -22.710 -11.855 -14.029 1.00 40.38 181 GLU A C 1
ATOM 1421 O O . GLU A 1 181 ? -23.499 -11.699 -14.960 1.00 40.38 181 GLU A O 1
ATOM 1426 N N . LYS A 1 182 ? -23.143 -12.032 -12.771 1.00 36.97 182 LYS A N 1
ATOM 1427 C CA . LYS A 1 182 ? -24.563 -12.241 -12.423 1.00 36.97 182 LYS A CA 1
ATOM 1428 C C . LYS A 1 182 ? -25.478 -11.031 -12.635 1.00 36.97 182 LYS A C 1
ATOM 1430 O O . LYS A 1 182 ? -26.691 -11.189 -12.588 1.00 36.97 182 LYS A O 1
ATOM 1435 N N . HIS A 1 183 ? -24.947 -9.847 -12.925 1.00 40.69 183 HIS A N 1
ATOM 1436 C CA . HIS A 1 183 ? -25.767 -8.658 -13.180 1.00 40.69 183 HIS A CA 1
ATOM 1437 C C . HIS A 1 183 ? -26.251 -8.523 -14.637 1.00 40.69 183 HIS A C 1
ATOM 1439 O O . HIS A 1 183 ? -26.642 -7.436 -15.045 1.00 40.69 183 HIS A O 1
ATOM 1445 N N . LYS A 1 184 ? -26.277 -9.601 -15.437 1.00 37.97 184 LYS A N 1
ATOM 1446 C CA . LYS A 1 184 ? -26.919 -9.564 -16.766 1.00 37.97 184 LYS A CA 1
ATOM 1447 C C . LYS A 1 184 ? -28.421 -9.254 -16.708 1.00 37.97 184 LYS A C 1
ATOM 1449 O O . LYS A 1 184 ? -28.930 -8.659 -17.650 1.00 37.97 184 LYS A O 1
ATOM 1454 N N . GLU A 1 185 ? -29.112 -9.618 -15.627 1.00 36.03 185 GLU A N 1
ATOM 1455 C CA . GLU A 1 185 ? -30.581 -9.522 -15.568 1.00 36.03 185 GLU A CA 1
ATOM 1456 C C . GLU A 1 185 ? -31.090 -8.355 -14.708 1.00 36.03 185 GLU A C 1
ATOM 1458 O O . GLU A 1 185 ? -31.980 -7.632 -15.144 1.00 36.03 185 GLU A O 1
ATOM 1463 N N . ASN A 1 186 ? -30.455 -8.067 -13.566 1.00 35.69 186 ASN A N 1
ATOM 1464 C CA . ASN A 1 186 ? -30.905 -7.012 -12.637 1.00 35.69 186 ASN A CA 1
ATOM 1465 C C . ASN A 1 186 ? -30.389 -5.595 -12.962 1.00 35.69 186 ASN A C 1
ATOM 1467 O O . ASN A 1 186 ? -30.669 -4.655 -12.224 1.00 35.69 186 ASN A O 1
ATOM 1471 N N . LEU A 1 187 ? -29.633 -5.417 -14.051 1.00 35.50 187 LEU A N 1
ATOM 1472 C CA . LEU A 1 187 ? -29.265 -4.087 -14.564 1.00 35.50 187 LEU A CA 1
ATOM 1473 C C . LEU A 1 187 ? -30.360 -3.464 -15.446 1.00 35.50 187 LEU A C 1
ATOM 1475 O O . LEU A 1 187 ? -30.206 -2.319 -15.857 1.00 35.50 187 LEU A O 1
ATOM 1479 N N . LYS A 1 188 ? -31.463 -4.178 -15.717 1.00 31.56 188 LYS A N 1
ATOM 1480 C CA . LYS A 1 188 ? -32.618 -3.627 -16.443 1.00 31.56 188 LYS A CA 1
ATOM 1481 C C . LYS A 1 188 ? -33.382 -2.562 -15.646 1.00 31.56 188 LYS A C 1
ATOM 1483 O O . LYS A 1 188 ? -33.922 -1.651 -16.262 1.00 31.56 188 LYS A O 1
ATOM 1488 N N . ASP A 1 189 ? -33.351 -2.622 -14.313 1.00 31.70 189 ASP A N 1
ATOM 1489 C CA . ASP A 1 189 ? -34.198 -1.767 -13.462 1.00 31.70 189 ASP A CA 1
ATOM 1490 C C . ASP A 1 189 ? -33.474 -0.539 -12.878 1.00 31.70 189 ASP A C 1
ATOM 1492 O O . ASP A 1 189 ? -34.110 0.366 -12.337 1.00 31.70 189 ASP A O 1
ATOM 1496 N N . LEU A 1 190 ? -32.146 -0.446 -13.024 1.00 31.23 190 LEU A N 1
ATOM 1497 C CA . LEU A 1 190 ? -31.366 0.732 -12.635 1.00 31.23 190 LEU A CA 1
ATOM 1498 C C . LEU A 1 190 ? -31.025 1.579 -13.869 1.00 31.23 190 LEU A C 1
ATOM 1500 O O . LEU A 1 190 ? -29.982 1.422 -14.499 1.00 31.23 190 LEU A O 1
ATOM 1504 N N . CYS A 1 191 ? -31.925 2.528 -14.137 1.00 28.27 191 CYS A N 1
ATOM 1505 C CA . CYS A 1 191 ? -31.823 3.627 -15.100 1.00 28.27 191 CYS A CA 1
ATOM 1506 C C . CYS A 1 191 ? -31.930 3.228 -16.585 1.00 28.27 191 CYS A C 1
ATOM 1508 O O . CYS A 1 191 ? -30.975 2.779 -17.213 1.00 28.27 191 CYS A O 1
ATOM 1510 N N . GLN A 1 192 ? -33.081 3.568 -17.180 1.00 26.88 192 GLN A N 1
ATOM 1511 C CA . GLN A 1 192 ? -33.471 3.471 -18.601 1.00 26.88 192 GLN A CA 1
ATOM 1512 C C . GLN A 1 192 ? -32.573 4.263 -19.592 1.00 26.88 192 GLN A C 1
ATOM 1514 O O . GLN A 1 192 ? -32.979 4.561 -20.710 1.00 26.88 192 GLN A O 1
ATOM 1519 N N . TRP A 1 193 ? -31.343 4.627 -19.230 1.00 24.30 193 TRP A N 1
ATOM 1520 C CA . TRP A 1 193 ? -30.387 5.280 -20.122 1.00 24.30 193 TRP A CA 1
ATOM 1521 C C . TRP A 1 193 ? -28.976 4.744 -19.835 1.00 24.30 193 TRP A C 1
ATOM 1523 O O . TRP A 1 193 ? -28.388 5.078 -18.810 1.00 24.30 193 TRP A O 1
ATOM 1533 N N . LYS A 1 194 ? -28.416 3.974 -20.788 1.00 30.94 194 LYS A N 1
ATOM 1534 C CA . LYS A 1 194 ? -27.036 3.410 -20.850 1.00 30.94 194 LYS A CA 1
ATOM 1535 C C . LYS A 1 194 ? -26.807 1.956 -20.378 1.00 30.94 194 LYS A C 1
ATOM 1537 O O . LYS A 1 194 ? -25.671 1.603 -20.059 1.00 30.94 194 LYS A O 1
ATOM 1542 N N . VAL A 1 195 ? -27.813 1.081 -20.409 1.00 32.22 195 VAL A N 1
ATOM 1543 C CA . VAL A 1 195 ? -27.649 -0.338 -20.005 1.00 32.22 195 VAL A CA 1
ATOM 1544 C C . VAL A 1 195 ? -27.049 -1.232 -21.107 1.00 32.22 195 VAL A C 1
ATOM 1546 O O . VAL A 1 195 ? -26.313 -2.167 -20.789 1.00 32.22 195 VAL A O 1
ATOM 1549 N N . ASP A 1 196 ? -27.187 -0.883 -22.391 1.00 27.58 196 ASP A N 1
ATOM 1550 C CA . ASP A 1 196 ? -26.647 -1.720 -23.482 1.00 27.58 196 ASP A CA 1
ATOM 1551 C C . ASP A 1 196 ? -25.113 -1.807 -23.501 1.00 27.58 196 ASP A C 1
ATOM 1553 O O . ASP A 1 196 ? -24.544 -2.804 -23.947 1.00 27.58 196 ASP A O 1
ATOM 1557 N N . ARG A 1 197 ? -24.409 -0.805 -22.950 1.00 33.69 197 ARG A N 1
ATOM 1558 C CA . ARG A 1 197 ? -22.953 -0.906 -22.770 1.00 33.69 197 ARG A CA 1
ATOM 1559 C C . ARG A 1 197 ? -22.613 -1.831 -21.603 1.00 33.69 197 ARG A C 1
ATOM 1561 O O . ARG A 1 197 ? -21.849 -2.771 -21.794 1.00 33.69 197 ARG A O 1
ATOM 1568 N N . LEU A 1 198 ? -23.175 -1.607 -20.413 1.00 35.84 198 LEU A N 1
ATOM 1569 C CA . LEU A 1 198 ? -22.730 -2.234 -19.156 1.00 35.84 198 LEU A CA 1
ATOM 1570 C C . LEU A 1 198 ? -22.966 -3.755 -19.082 1.00 35.84 198 LEU A C 1
ATOM 1572 O O . LEU A 1 198 ? -22.129 -4.465 -18.523 1.00 35.84 198 LEU A O 1
ATOM 1576 N N . CYS A 1 199 ? -24.026 -4.280 -19.704 1.00 31.92 199 CYS A N 1
ATOM 1577 C CA . CYS A 1 199 ? -24.310 -5.723 -19.709 1.00 31.92 199 CYS A CA 1
ATOM 1578 C C . CYS A 1 199 ? -23.302 -6.553 -20.533 1.00 31.92 199 CYS A C 1
ATOM 1580 O O . CYS A 1 199 ? -23.126 -7.741 -20.260 1.00 31.92 199 CYS A O 1
ATOM 1582 N N . SER A 1 200 ? -22.573 -5.925 -21.465 1.00 28.72 200 SER A N 1
ATOM 1583 C CA . SER A 1 200 ? -21.442 -6.538 -22.184 1.00 28.72 200 SER A CA 1
ATOM 1584 C C . SER A 1 200 ? -20.088 -6.335 -21.474 1.00 28.72 200 SER A C 1
ATOM 1586 O O . SER A 1 200 ? -19.097 -6.956 -21.855 1.00 28.72 200 SER A O 1
ATOM 1588 N N . PHE A 1 201 ? -20.028 -5.495 -20.427 1.00 36.94 201 PHE A N 1
ATOM 1589 C CA . PHE A 1 201 ? -18.788 -5.136 -19.718 1.00 36.94 201 PHE A CA 1
ATOM 1590 C C . PHE A 1 201 ? -18.399 -6.098 -18.586 1.00 36.94 201 PHE A C 1
ATOM 1592 O O . PHE A 1 201 ? -17.221 -6.158 -18.250 1.00 36.94 201 PHE A O 1
ATOM 1599 N N . SER A 1 202 ? -19.316 -6.869 -17.988 1.00 37.72 202 SER A N 1
ATOM 1600 C CA . SER A 1 202 ? -18.973 -7.707 -16.816 1.00 37.72 202 SER A CA 1
ATOM 1601 C C . SER A 1 202 ? -17.998 -8.861 -17.141 1.00 37.72 202 SER A C 1
ATOM 1603 O O . SER A 1 202 ? -17.083 -9.158 -16.365 1.00 37.72 202 SER A O 1
ATOM 1605 N N . SER A 1 203 ? -18.103 -9.437 -18.345 1.00 34.25 203 SER A N 1
ATOM 1606 C CA . SER A 1 203 ? -17.144 -10.419 -18.879 1.00 34.25 203 SER A CA 1
ATOM 1607 C C . SER A 1 203 ? -15.831 -9.782 -19.362 1.00 34.25 203 SER A C 1
ATOM 1609 O O . SER A 1 203 ? -14.826 -10.474 -19.511 1.00 34.25 203 SER A O 1
ATOM 1611 N N . GLN A 1 204 ? -15.815 -8.462 -19.579 1.00 36.72 204 GLN A N 1
ATOM 1612 C CA . GLN A 1 204 ? -14.639 -7.699 -20.010 1.00 36.72 204 GLN A CA 1
ATOM 1613 C C . GLN A 1 204 ? -13.943 -6.964 -18.859 1.00 36.72 204 GLN A C 1
ATOM 1615 O O . GLN A 1 204 ? -12.837 -6.485 -19.057 1.00 36.72 204 GLN A O 1
ATOM 1620 N N . LEU A 1 205 ? -14.544 -6.876 -17.668 1.00 48.84 205 LEU A N 1
ATOM 1621 C CA . LEU A 1 205 ? -13.991 -6.143 -16.530 1.00 48.84 205 LEU A CA 1
ATOM 1622 C C . LEU A 1 205 ? -12.753 -6.854 -15.987 1.00 48.84 205 LEU A C 1
ATOM 1624 O O . LEU A 1 205 ? -12.860 -7.861 -15.285 1.00 48.84 205 LEU A O 1
ATOM 1628 N N . GLN A 1 206 ? -11.576 -6.336 -16.322 1.00 49.94 206 GLN A N 1
ATOM 1629 C CA . GLN A 1 206 ? -10.308 -6.954 -15.937 1.00 49.94 206 GLN A CA 1
ATOM 1630 C C . GLN A 1 206 ? -9.635 -6.250 -14.756 1.00 49.94 206 GLN A C 1
ATOM 1632 O O . GLN A 1 206 ? -8.921 -6.924 -14.015 1.00 49.94 206 GLN A O 1
ATOM 1637 N N . VAL A 1 207 ? -9.867 -4.940 -14.569 1.00 52.97 207 VAL A N 1
ATOM 1638 C CA . VAL A 1 207 ? -9.306 -4.146 -13.462 1.00 52.97 207 VAL A CA 1
ATOM 1639 C C . VAL A 1 207 ? -10.315 -3.162 -12.890 1.00 52.97 207 VAL A C 1
ATOM 1641 O O . VAL A 1 207 ? -10.940 -2.401 -13.630 1.00 52.97 207 VAL A O 1
ATOM 1644 N N . VAL A 1 208 ? -10.387 -3.122 -11.560 1.00 58.16 208 VAL A N 1
ATOM 1645 C CA . VAL A 1 208 ? -11.110 -2.107 -10.797 1.00 58.16 208 VAL A CA 1
ATOM 1646 C C . VAL A 1 208 ? -10.147 -1.335 -9.906 1.00 58.16 208 VAL A C 1
ATOM 1648 O O . VAL A 1 208 ? -9.550 -1.913 -8.999 1.00 58.16 208 VAL A O 1
ATOM 1651 N N . ALA A 1 209 ? -10.031 -0.027 -10.124 1.00 55.53 209 ALA A N 1
ATOM 1652 C CA . ALA A 1 209 ? -9.279 0.870 -9.250 1.00 55.53 209 ALA A CA 1
ATOM 1653 C C . ALA A 1 209 ? -10.222 1.646 -8.324 1.00 55.53 209 ALA A C 1
ATOM 1655 O O . ALA A 1 209 ? -11.164 2.297 -8.780 1.00 55.53 209 ALA A O 1
ATOM 1656 N N . SER A 1 210 ? -9.967 1.592 -7.016 1.00 62.66 210 SER A N 1
ATOM 1657 C CA . SER A 1 210 ? -10.759 2.357 -6.049 1.00 62.66 210 SER A CA 1
ATOM 1658 C C . SER A 1 210 ? -10.230 3.789 -5.927 1.00 62.66 210 SER A C 1
ATOM 1660 O O . SER A 1 210 ? -9.018 4.008 -5.831 1.00 62.66 210 SER A O 1
ATOM 1662 N N . LEU A 1 211 ? -11.139 4.758 -5.894 1.00 54.34 211 LEU A N 1
ATOM 1663 C CA . LEU A 1 211 ? -10.861 6.190 -5.863 1.00 54.34 211 LEU A CA 1
ATOM 1664 C C . LEU A 1 211 ? -11.513 6.835 -4.647 1.00 54.34 211 LEU A C 1
ATOM 1666 O O . LEU A 1 211 ? -12.599 6.422 -4.277 1.00 54.34 211 LEU A O 1
ATOM 1670 N N . SER A 1 212 ? -10.897 7.847 -4.045 1.00 53.75 212 SER A N 1
ATOM 1671 C CA . SER A 1 212 ? -11.524 8.618 -2.960 1.00 53.75 212 SER A CA 1
ATOM 1672 C C . SER A 1 212 ? -11.479 10.111 -3.274 1.00 53.75 212 SER A C 1
ATOM 1674 O O . SER A 1 212 ? -10.622 10.572 -4.029 1.00 53.75 212 SER A O 1
ATOM 1676 N N . ILE A 1 213 ? -12.396 10.869 -2.669 1.00 57.84 213 ILE A N 1
ATOM 1677 C CA . ILE A 1 213 ? -12.445 12.334 -2.761 1.00 57.84 213 ILE A CA 1
ATOM 1678 C C . ILE A 1 213 ? -11.226 12.933 -2.044 1.00 57.84 213 ILE A C 1
ATOM 1680 O O . ILE A 1 213 ? -10.818 12.455 -0.979 1.00 57.84 213 ILE A O 1
ATOM 1684 N N . GLN A 1 214 ? -10.606 13.926 -2.679 1.00 57.06 214 GLN A N 1
ATOM 1685 C CA . GLN A 1 214 ? -9.308 14.490 -2.310 1.00 57.06 214 GLN A CA 1
ATOM 1686 C C . GLN A 1 214 ? -9.365 15.393 -1.066 1.00 57.06 214 GLN A C 1
ATOM 1688 O O . GLN A 1 214 ? -10.262 16.217 -0.925 1.00 57.06 214 GLN A O 1
ATOM 1693 N N . SER A 1 215 ? -8.341 15.288 -0.209 1.00 43.97 215 SER A N 1
ATOM 1694 C CA . SER A 1 215 ? -8.011 16.311 0.798 1.00 43.97 215 SER A CA 1
ATOM 1695 C C . SER A 1 215 ? -6.533 16.735 0.802 1.00 43.97 215 SER A C 1
ATOM 1697 O O . SER A 1 215 ? -6.246 17.825 1.276 1.00 43.97 215 SER A O 1
ATOM 1699 N N . PHE A 1 216 ? -5.589 15.953 0.237 1.00 45.84 216 PHE A N 1
ATOM 1700 C CA . PHE A 1 216 ? -4.151 16.295 0.230 1.00 45.84 216 PHE A CA 1
ATOM 1701 C C . PHE A 1 216 ? -3.339 15.757 -0.977 1.00 45.84 216 PHE A C 1
ATOM 1703 O O . PHE A 1 216 ? -3.713 14.797 -1.643 1.00 45.84 216 PHE A O 1
ATOM 1710 N N . LEU A 1 217 ? -2.193 16.417 -1.206 1.00 50.75 217 LEU A N 1
ATOM 1711 C CA . LEU A 1 217 ? -1.417 16.644 -2.445 1.00 50.75 217 LEU A CA 1
ATOM 1712 C C . LEU A 1 217 ? -0.515 15.508 -3.001 1.00 50.75 217 LEU A C 1
ATOM 1714 O O . LEU A 1 217 ? 0.471 15.814 -3.675 1.00 50.75 217 LEU A O 1
ATOM 1718 N N . LYS A 1 218 ? -0.759 14.216 -2.734 1.00 57.78 218 LYS A N 1
ATOM 1719 C CA . LYS A 1 218 ? 0.145 13.149 -3.235 1.00 57.78 218 LYS A CA 1
ATOM 1720 C C . LYS A 1 218 ? -0.587 11.904 -3.744 1.00 57.78 218 LYS A C 1
ATOM 1722 O O . LYS A 1 218 ? -1.182 11.181 -2.951 1.00 57.78 218 LYS A O 1
ATOM 1727 N N . GLY A 1 219 ? -0.459 11.637 -5.045 1.00 67.44 219 GLY A N 1
ATOM 1728 C CA . GLY A 1 219 ? -0.927 10.429 -5.733 1.00 67.44 219 GLY A CA 1
ATOM 1729 C C . GLY A 1 219 ? -1.381 10.722 -7.166 1.00 67.44 219 GLY A C 1
ATOM 1730 O O . GLY A 1 219 ? -1.506 11.887 -7.547 1.00 67.44 219 GLY A O 1
ATOM 1731 N N . GLY A 1 220 ? -1.631 9.670 -7.944 1.00 80.50 220 GLY A N 1
ATOM 1732 C CA . GLY A 1 220 ? -2.187 9.787 -9.288 1.00 80.50 220 GLY A CA 1
ATOM 1733 C C . GLY A 1 220 ? -3.715 9.849 -9.321 1.00 80.50 220 GLY A C 1
ATOM 1734 O O . GLY A 1 220 ? -4.402 9.424 -8.389 1.00 80.50 220 GLY A O 1
ATOM 1735 N N . THR A 1 221 ? -4.257 10.348 -10.429 1.00 86.81 221 THR A N 1
ATOM 1736 C CA . THR A 1 221 ? -5.697 10.376 -10.730 1.00 86.81 221 THR A CA 1
ATOM 1737 C C . THR A 1 221 ? -6.001 9.549 -11.977 1.00 86.81 221 THR A C 1
ATOM 1739 O O . THR A 1 221 ? -5.115 9.310 -12.798 1.00 86.81 221 THR A O 1
ATOM 1742 N N . LEU A 1 222 ? -7.241 9.082 -12.125 1.00 86.19 222 LEU A N 1
ATOM 1743 C CA . LEU A 1 222 ? -7.651 8.401 -13.351 1.00 86.19 222 LEU A CA 1
ATOM 1744 C C . LEU A 1 222 ? -8.130 9.415 -14.380 1.00 86.19 222 LEU A C 1
ATOM 1746 O O . LEU A 1 222 ? -8.982 10.251 -14.085 1.00 86.19 222 LEU A O 1
ATOM 1750 N N . ILE A 1 223 ? -7.618 9.273 -15.595 1.00 89.88 223 ILE A N 1
ATOM 1751 C CA . ILE A 1 223 ? -8.013 10.060 -16.758 1.00 89.88 223 ILE A CA 1
ATOM 1752 C C . ILE A 1 223 ? -8.464 9.137 -17.884 1.00 89.88 223 ILE A C 1
ATOM 1754 O O . ILE A 1 223 ? -8.117 7.953 -17.923 1.00 89.88 223 ILE A O 1
ATOM 1758 N N . GLU A 1 224 ? -9.216 9.700 -18.818 1.00 89.25 224 GLU A N 1
ATOM 1759 C CA . GLU A 1 224 ? -9.440 9.089 -20.119 1.00 89.25 224 GLU A CA 1
ATOM 1760 C C . GLU A 1 224 ? -8.447 9.690 -21.114 1.00 89.25 224 GLU A C 1
ATOM 1762 O O . GLU A 1 224 ? -8.357 10.908 -21.255 1.00 89.25 224 GLU A O 1
ATOM 1767 N N . TYR A 1 225 ? -7.669 8.836 -21.771 1.00 88.75 225 TYR A N 1
ATOM 1768 C CA . TYR A 1 225 ? -6.696 9.241 -22.777 1.00 88.75 225 TYR A CA 1
ATOM 1769 C C . TYR A 1 225 ? -6.652 8.188 -23.882 1.00 88.75 225 TYR A C 1
ATOM 1771 O O . TYR A 1 225 ? -6.476 7.000 -23.597 1.00 88.75 225 TYR A O 1
ATOM 1779 N N . GLU A 1 226 ? -6.830 8.616 -25.134 1.00 87.44 226 GLU A N 1
ATOM 1780 C CA . GLU A 1 226 ? -6.949 7.725 -26.302 1.00 87.44 226 GLU A CA 1
ATOM 1781 C C . GLU A 1 226 ? -8.020 6.631 -26.101 1.00 87.44 226 GLU A C 1
ATOM 1783 O O . GLU A 1 226 ? -7.776 5.448 -26.343 1.00 87.44 226 GLU A O 1
ATOM 1788 N N . ASN A 1 227 ? -9.203 7.018 -25.601 1.00 84.06 227 ASN A N 1
ATOM 1789 C CA . ASN A 1 227 ? -10.336 6.126 -25.296 1.00 84.06 227 ASN A CA 1
ATOM 1790 C C . ASN A 1 227 ? -10.008 4.988 -24.308 1.00 84.06 227 ASN A C 1
ATOM 1792 O O . ASN A 1 227 ? -10.695 3.965 -24.268 1.00 84.06 227 ASN A O 1
ATOM 1796 N N . LYS A 1 228 ? -8.945 5.140 -23.509 1.00 84.75 228 LYS A N 1
ATOM 1797 C CA . LYS A 1 228 ? -8.558 4.194 -22.461 1.00 84.75 228 LYS A CA 1
ATOM 1798 C C . LYS A 1 228 ? -8.434 4.893 -21.120 1.00 84.75 228 LYS A C 1
ATOM 1800 O O . LYS A 1 228 ? -7.965 6.026 -21.025 1.00 84.75 228 LYS A O 1
ATOM 1805 N N . VAL A 1 229 ? -8.800 4.172 -20.065 1.00 87.94 229 VAL A N 1
ATOM 1806 C CA . VAL A 1 229 ? -8.540 4.610 -18.694 1.00 87.94 229 VAL A CA 1
ATOM 1807 C C . VAL A 1 229 ? -7.038 4.520 -18.438 1.00 87.94 229 VAL A C 1
ATOM 1809 O O . VAL A 1 229 ? -6.431 3.469 -18.648 1.00 87.94 229 VAL A O 1
ATOM 1812 N N . ARG A 1 230 ? -6.436 5.615 -17.975 1.00 90.31 230 ARG A N 1
ATOM 1813 C CA . ARG A 1 230 ? -5.024 5.679 -17.581 1.00 90.31 230 ARG A CA 1
ATOM 1814 C C . ARG A 1 230 ? -4.883 6.284 -16.194 1.00 90.31 230 ARG A C 1
ATOM 1816 O O . ARG A 1 230 ? -5.715 7.082 -15.770 1.00 90.31 230 ARG A O 1
ATOM 1823 N N . LEU A 1 231 ? -3.812 5.909 -15.504 1.00 90.19 231 LEU A N 1
ATOM 1824 C CA . LEU A 1 231 ? -3.385 6.574 -14.280 1.00 90.19 231 LEU A CA 1
ATOM 1825 C C . LEU A 1 231 ? -2.404 7.687 -14.651 1.00 90.19 231 LEU A C 1
ATOM 1827 O O . LEU A 1 231 ? -1.343 7.400 -15.199 1.00 90.19 231 LEU A O 1
ATOM 1831 N N . LEU A 1 232 ? -2.764 8.928 -14.333 1.00 89.38 232 LEU A N 1
ATOM 1832 C CA . LEU A 1 232 ? -1.894 10.091 -14.453 1.00 89.38 232 LEU A CA 1
ATOM 1833 C C . LEU A 1 232 ? -1.273 10.392 -13.088 1.00 89.38 232 LEU A C 1
ATOM 1835 O O . LEU A 1 232 ? -1.974 10.800 -12.161 1.00 89.38 232 LEU A O 1
ATOM 1839 N N . GLU A 1 233 ? 0.032 10.181 -12.964 1.00 85.50 233 GLU A N 1
ATOM 1840 C CA . GLU A 1 233 ? 0.813 10.527 -11.773 1.00 85.50 233 GLU A CA 1
ATOM 1841 C C . GLU A 1 233 ? 1.374 11.948 -11.875 1.00 85.50 233 GLU A C 1
ATOM 1843 O O . GLU A 1 233 ? 1.720 12.416 -12.958 1.00 85.50 233 GLU A O 1
ATOM 1848 N N . ILE A 1 234 ? 1.567 12.618 -10.734 1.00 83.94 234 ILE A N 1
ATOM 1849 C CA . ILE A 1 234 ? 2.136 13.979 -10.700 1.00 83.94 234 ILE A CA 1
ATOM 1850 C C . ILE A 1 234 ? 3.509 14.066 -11.386 1.00 83.94 234 ILE A C 1
ATOM 1852 O O . ILE A 1 234 ? 3.833 15.081 -11.993 1.00 83.94 234 ILE A O 1
ATOM 1856 N N . ALA A 1 235 ? 4.304 12.992 -11.330 1.00 82.06 235 ALA A N 1
ATOM 1857 C CA . ALA A 1 235 ? 5.619 12.917 -11.965 1.00 82.06 235 ALA A CA 1
ATOM 1858 C C . ALA A 1 235 ? 5.561 12.980 -13.505 1.00 82.06 235 ALA A C 1
ATOM 1860 O O . ALA A 1 235 ? 6.572 13.262 -14.139 1.00 82.06 235 ALA A O 1
ATOM 1861 N N . GLN A 1 236 ? 4.393 12.720 -14.098 1.00 85.06 236 GLN A N 1
ATOM 1862 C CA . GLN A 1 236 ? 4.156 12.765 -15.543 1.00 85.06 236 GLN A CA 1
ATOM 1863 C C . GLN A 1 236 ? 3.622 14.133 -15.999 1.00 85.06 236 GLN A C 1
ATOM 1865 O O . GLN A 1 236 ? 3.538 14.392 -17.197 1.00 85.06 236 GLN A O 1
ATOM 1870 N N . VAL A 1 237 ? 3.246 15.007 -15.060 1.00 87.62 237 VAL A N 1
ATOM 1871 C CA . VAL A 1 237 ? 2.642 16.307 -15.359 1.00 87.62 237 VAL A CA 1
ATOM 1872 C C . VAL A 1 237 ? 3.743 17.349 -15.588 1.00 87.62 237 VAL A C 1
ATOM 1874 O O . VAL A 1 237 ? 4.600 17.535 -14.717 1.00 87.62 237 VAL A O 1
ATOM 1877 N N . PRO A 1 238 ? 3.735 18.075 -16.723 1.00 90.25 238 PRO A N 1
ATOM 1878 C CA . PRO A 1 238 ? 4.663 19.175 -16.957 1.00 90.25 238 PRO A CA 1
ATOM 1879 C C . PRO A 1 238 ? 4.591 20.231 -15.850 1.00 90.25 238 PRO A C 1
ATOM 1881 O O . PRO A 1 238 ? 3.507 20.569 -15.379 1.00 90.25 238 PRO A O 1
ATOM 1884 N N . LYS A 1 239 ? 5.741 20.806 -15.470 1.00 89.62 239 LYS A N 1
ATOM 1885 C CA . LYS A 1 239 ? 5.858 21.734 -14.324 1.00 89.62 239 LYS A CA 1
ATOM 1886 C C . LYS A 1 239 ? 4.837 22.882 -14.343 1.00 89.62 239 LYS A C 1
ATOM 1888 O O . LYS A 1 239 ? 4.327 23.238 -13.289 1.00 89.62 239 LYS A O 1
ATOM 1893 N N . HIS A 1 240 ? 4.521 23.421 -15.520 1.00 92.94 240 HIS A N 1
ATOM 1894 C CA . HIS A 1 240 ? 3.582 24.536 -15.690 1.00 92.94 240 HIS A CA 1
ATOM 1895 C C . HIS A 1 240 ? 2.100 24.148 -15.512 1.00 92.94 240 HIS A C 1
ATOM 1897 O O . HIS A 1 240 ? 1.281 25.028 -15.292 1.00 92.94 240 HIS A O 1
ATOM 1903 N N . HIS A 1 241 ? 1.752 22.855 -15.540 1.00 91.06 241 HIS A N 1
ATOM 1904 C CA . HIS A 1 241 ? 0.386 22.356 -15.310 1.00 91.06 241 HIS A CA 1
ATOM 1905 C C . HIS A 1 241 ? 0.204 21.686 -13.939 1.00 91.06 241 HIS A C 1
ATOM 1907 O O . HIS A 1 241 ? -0.864 21.152 -13.635 1.00 91.06 241 HIS A O 1
ATOM 1913 N N . VAL A 1 242 ? 1.231 21.699 -13.083 1.00 87.50 242 VAL A N 1
ATOM 1914 C CA . VAL A 1 242 ? 1.183 21.035 -11.771 1.00 87.50 242 VAL A CA 1
ATOM 1915 C C . VAL A 1 242 ? 0.094 21.625 -10.872 1.00 87.50 242 VAL A C 1
ATOM 1917 O O . VAL A 1 242 ? -0.576 20.875 -10.163 1.00 87.50 242 VAL A O 1
ATOM 1920 N N . ASP A 1 243 ? -0.117 22.940 -10.902 1.00 86.62 243 ASP A N 1
ATOM 1921 C CA . ASP A 1 243 ? -1.127 23.588 -10.056 1.00 86.62 243 ASP A CA 1
ATOM 1922 C C . ASP A 1 243 ? -2.551 23.268 -10.520 1.00 86.62 243 ASP A C 1
ATOM 1924 O O . ASP A 1 243 ? -3.437 23.022 -9.701 1.00 86.62 243 ASP A O 1
ATOM 1928 N N . GLU A 1 244 ? -2.754 23.136 -11.832 1.00 88.00 244 GLU A N 1
ATOM 1929 C CA . GLU A 1 244 ? -4.012 22.646 -12.390 1.00 88.00 244 GLU A CA 1
ATOM 1930 C C . GLU A 1 244 ? -4.278 21.188 -12.009 1.00 88.00 244 GLU A C 1
ATOM 1932 O O . GLU A 1 244 ? -5.406 20.844 -11.659 1.00 88.00 244 GLU A O 1
ATOM 1937 N N . PHE A 1 245 ? -3.248 20.336 -12.040 1.00 85.81 245 PHE A N 1
ATOM 1938 C CA . PHE A 1 245 ? -3.356 18.934 -11.633 1.00 85.81 245 PHE A CA 1
ATOM 1939 C C . PHE A 1 245 ? -3.709 18.782 -10.150 1.00 85.81 245 PHE A C 1
ATOM 1941 O O . PHE A 1 245 ? -4.496 17.918 -9.775 1.00 85.81 245 PHE A O 1
ATOM 1948 N N . LYS A 1 246 ? -3.157 19.647 -9.296 1.00 81.88 246 LYS A N 1
ATOM 1949 C CA . LYS A 1 246 ? -3.461 19.666 -7.858 1.00 81.88 246 LYS A CA 1
ATOM 1950 C C . LYS A 1 246 ? -4.859 20.198 -7.548 1.00 81.88 246 LYS A C 1
ATOM 1952 O O . LYS A 1 246 ? -5.343 19.990 -6.432 1.00 81.88 246 LYS A O 1
ATOM 1957 N N . SER A 1 247 ? -5.488 20.892 -8.494 1.00 81.88 247 SER A N 1
ATOM 1958 C CA . SER A 1 247 ? -6.781 21.522 -8.284 1.00 81.88 247 SER A CA 1
ATOM 1959 C C . SER A 1 247 ? -7.905 20.492 -8.178 1.00 81.88 247 SER A C 1
ATOM 1961 O O . SER A 1 247 ? -8.253 19.809 -9.145 1.00 81.88 247 SER A O 1
ATOM 1963 N N . VAL A 1 248 ? -8.550 20.466 -7.009 1.00 77.00 248 VAL A N 1
ATOM 1964 C CA . VAL A 1 248 ? -9.722 19.622 -6.729 1.00 77.00 248 VAL A CA 1
ATOM 1965 C C . VAL A 1 248 ? -10.924 19.958 -7.612 1.00 77.00 248 VAL A C 1
ATOM 1967 O O . VAL A 1 248 ? -11.821 19.132 -7.766 1.00 77.00 248 VAL A O 1
ATOM 1970 N N . SER A 1 249 ? -10.964 21.156 -8.212 1.00 80.19 249 SER A N 1
ATOM 1971 C CA . SER A 1 249 ? -12.038 21.524 -9.136 1.00 80.19 249 SER A CA 1
ATOM 1972 C C . SER A 1 249 ? -11.953 20.743 -10.450 1.00 80.19 249 SER A C 1
ATOM 1974 O O . SER A 1 249 ? -12.999 20.391 -11.000 1.00 80.19 249 SER A O 1
ATOM 1976 N N . LYS A 1 250 ? -10.732 20.420 -10.905 1.00 81.44 250 LYS A N 1
ATOM 1977 C CA . LYS A 1 250 ? -10.467 19.622 -12.111 1.00 81.44 250 LYS A CA 1
ATOM 1978 C C . LYS A 1 250 ? -10.411 18.130 -11.803 1.00 81.44 250 LYS A C 1
ATOM 1980 O O . LYS A 1 250 ? -11.139 17.348 -12.409 1.00 81.44 250 LYS A O 1
ATOM 1985 N N . PHE A 1 251 ? -9.585 17.738 -10.838 1.00 82.50 251 PHE A N 1
ATOM 1986 C CA . PHE A 1 251 ? -9.380 16.340 -10.472 1.00 82.50 251 PHE A CA 1
ATOM 1987 C C . PHE A 1 251 ? -9.940 16.091 -9.073 1.00 82.50 251 PHE A C 1
ATOM 1989 O O . PHE A 1 251 ? -9.326 16.410 -8.066 1.00 82.50 251 PHE A O 1
ATOM 1996 N N . ARG A 1 252 ? -11.150 15.527 -9.005 1.00 78.81 252 ARG A N 1
ATOM 1997 C CA . ARG A 1 252 ? -11.876 15.316 -7.733 1.00 78.81 252 ARG A CA 1
ATOM 1998 C C . ARG A 1 252 ? -11.506 14.023 -7.009 1.00 78.81 252 ARG A C 1
ATOM 2000 O O . ARG A 1 252 ? -11.897 13.817 -5.862 1.00 78.81 252 ARG A O 1
ATOM 2007 N N . ILE A 1 253 ? -10.816 13.133 -7.708 1.00 82.06 253 ILE A N 1
ATOM 2008 C CA . ILE A 1 253 ? -10.603 11.740 -7.329 1.00 82.06 253 ILE A CA 1
ATOM 2009 C C . ILE A 1 253 ? -9.116 11.406 -7.388 1.00 82.06 253 ILE A C 1
ATOM 2011 O O . ILE A 1 253 ? -8.403 11.880 -8.272 1.00 82.06 253 ILE A O 1
ATOM 2015 N N . PHE A 1 254 ? -8.658 10.543 -6.489 1.00 83.06 254 PHE A N 1
ATOM 2016 C CA . PHE A 1 254 ? -7.287 10.033 -6.500 1.00 83.06 254 PHE A CA 1
ATOM 2017 C C . PHE A 1 254 ? -7.269 8.509 -6.351 1.00 83.06 254 PHE A C 1
ATOM 2019 O O . PHE A 1 254 ? -8.159 7.924 -5.733 1.00 83.06 254 PHE A O 1
ATOM 2026 N N . ASN A 1 255 ? -6.241 7.868 -6.904 1.00 87.44 255 ASN A N 1
ATOM 2027 C CA . ASN A 1 255 ? -6.030 6.429 -6.818 1.00 87.44 255 ASN A CA 1
ATOM 2028 C C . ASN A 1 255 ? -5.634 6.006 -5.397 1.00 87.44 255 ASN A C 1
ATOM 2030 O O . ASN A 1 255 ? -4.606 6.418 -4.866 1.00 87.44 255 ASN A O 1
ATOM 2034 N N . THR A 1 256 ? -6.426 5.119 -4.798 1.00 86.44 256 THR A N 1
ATOM 2035 C CA . THR A 1 256 ? -6.158 4.570 -3.456 1.00 86.44 256 THR A CA 1
ATOM 2036 C C . THR A 1 256 ? -5.096 3.467 -3.450 1.00 86.44 256 THR A C 1
ATOM 2038 O O . THR A 1 256 ? -4.674 3.021 -2.383 1.00 86.44 256 THR A O 1
ATOM 2041 N N . ASN A 1 257 ? -4.676 3.010 -4.635 1.00 89.12 257 ASN A N 1
ATOM 2042 C CA . ASN A 1 257 ? -3.849 1.821 -4.836 1.00 89.12 257 ASN A CA 1
ATOM 2043 C C . ASN A 1 257 ? -4.509 0.515 -4.351 1.00 89.12 257 ASN A C 1
ATOM 2045 O O . ASN A 1 257 ? -3.817 -0.470 -4.109 1.00 89.12 257 ASN A O 1
ATOM 2049 N N . ASN A 1 258 ? -5.839 0.515 -4.210 1.00 88.69 258 ASN A N 1
ATOM 2050 C CA . ASN A 1 258 ? -6.659 -0.672 -3.989 1.00 88.69 258 ASN A CA 1
ATOM 2051 C C . ASN A 1 258 ? -7.184 -1.147 -5.350 1.00 88.69 258 ASN A C 1
ATOM 2053 O O . ASN A 1 258 ? -8.094 -0.527 -5.917 1.00 88.69 258 ASN A O 1
ATOM 2057 N N . LEU A 1 259 ? -6.587 -2.215 -5.873 1.00 89.06 259 LEU A N 1
ATOM 2058 C CA . LEU A 1 259 ? -6.857 -2.737 -7.209 1.00 89.06 259 LEU A CA 1
ATOM 2059 C C . LEU A 1 259 ? -7.444 -4.139 -7.131 1.00 89.06 259 LEU A C 1
ATOM 2061 O O . LEU A 1 259 ? -6.940 -4.983 -6.398 1.00 89.06 259 LEU A O 1
ATOM 2065 N N . TRP A 1 260 ? -8.457 -4.405 -7.940 1.00 88.25 260 TRP A N 1
ATOM 2066 C CA . TRP A 1 260 ? -8.975 -5.751 -8.155 1.00 88.25 260 TRP A CA 1
ATOM 2067 C C . TRP A 1 260 ? -8.682 -6.141 -9.589 1.00 88.25 260 TRP A C 1
ATOM 2069 O O . TRP A 1 260 ? -9.063 -5.405 -10.493 1.00 88.25 260 TRP A O 1
ATOM 2079 N N . VAL A 1 261 ? -7.985 -7.253 -9.801 1.00 88.06 261 VAL A N 1
ATOM 2080 C CA . VAL A 1 261 ? -7.480 -7.640 -11.122 1.00 88.06 261 VAL A CA 1
ATOM 2081 C C . VAL A 1 261 ? -7.811 -9.101 -11.407 1.00 88.06 261 VAL A C 1
ATOM 2083 O O . VAL A 1 261 ? -7.688 -9.946 -10.523 1.00 88.06 261 VAL A O 1
ATOM 2086 N N . ARG A 1 262 ? -8.201 -9.431 -12.642 1.00 88.50 262 ARG A N 1
ATOM 2087 C CA . ARG A 1 262 ? -8.374 -10.832 -13.059 1.00 88.50 262 ARG A CA 1
ATOM 2088 C C . ARG A 1 262 ? -7.020 -11.507 -13.290 1.00 88.50 262 ARG A C 1
ATOM 2090 O O . ARG A 1 262 ? -6.239 -11.059 -14.129 1.00 88.50 262 ARG A O 1
ATOM 2097 N N . LEU A 1 263 ? -6.775 -12.629 -12.613 1.00 88.94 263 LEU A N 1
ATOM 2098 C CA . LEU A 1 263 ? -5.526 -13.397 -12.713 1.00 88.94 263 LEU A CA 1
ATOM 2099 C C . LEU A 1 263 ? -5.247 -13.850 -14.155 1.00 88.94 263 LEU A C 1
ATOM 2101 O O . LEU A 1 263 ? -4.140 -13.670 -14.661 1.00 88.94 263 LEU A O 1
ATOM 2105 N N . ALA A 1 264 ? -6.270 -14.348 -14.857 1.00 89.69 264 ALA A N 1
ATOM 2106 C CA . ALA A 1 264 ? -6.147 -14.773 -16.253 1.00 89.69 264 ALA A CA 1
ATOM 2107 C C . ALA A 1 264 ? -5.740 -13.620 -17.190 1.00 89.69 264 ALA A C 1
ATOM 2109 O O . ALA A 1 264 ? -4.979 -13.821 -18.136 1.00 89.69 264 ALA A O 1
ATOM 2110 N N . ALA A 1 265 ? -6.201 -12.394 -16.910 1.00 88.94 265 ALA A N 1
ATOM 2111 C CA . ALA A 1 265 ? -5.823 -11.219 -17.687 1.00 88.94 265 ALA A CA 1
ATOM 2112 C C . ALA A 1 265 ? -4.354 -10.837 -17.458 1.00 88.94 265 ALA A C 1
ATOM 2114 O O . ALA A 1 265 ? -3.666 -10.511 -18.423 1.00 88.94 265 ALA A O 1
ATOM 2115 N N . ILE A 1 266 ? -3.859 -10.940 -16.216 1.00 92.94 266 ILE A N 1
ATOM 2116 C CA . ILE A 1 266 ? -2.431 -10.753 -15.905 1.00 92.94 266 ILE A CA 1
ATOM 2117 C C . ILE A 1 266 ? -1.594 -11.749 -16.709 1.00 92.94 266 ILE A C 1
ATOM 2119 O O . ILE A 1 266 ? -0.690 -11.329 -17.428 1.00 92.94 266 ILE A O 1
ATOM 2123 N N . LYS A 1 267 ? -1.932 -13.046 -16.638 1.00 95.19 267 LYS A N 1
ATOM 2124 C CA . LYS A 1 267 ? -1.206 -14.100 -17.359 1.00 95.19 267 LYS A CA 1
ATOM 2125 C C . LYS A 1 267 ? -1.177 -13.831 -18.864 1.00 95.19 267 LYS A C 1
ATOM 2127 O O . LYS A 1 267 ? -0.104 -13.719 -19.442 1.00 95.19 267 LYS A O 1
ATOM 2132 N N . ARG A 1 268 ? -2.345 -13.599 -19.472 1.00 95.25 268 ARG A N 1
ATOM 2133 C CA . ARG A 1 268 ? -2.479 -13.285 -20.904 1.00 95.25 268 ARG A CA 1
ATOM 2134 C C . ARG A 1 268 ? -1.612 -12.098 -21.334 1.00 95.25 268 ARG A C 1
ATOM 2136 O O . ARG A 1 268 ? -0.979 -12.153 -22.385 1.00 95.25 268 ARG A O 1
ATOM 2143 N N . LEU A 1 269 ? -1.620 -11.006 -20.567 1.00 94.50 269 LEU A N 1
ATOM 2144 C CA . LEU A 1 269 ? -0.867 -9.797 -20.910 1.00 94.50 269 LEU A CA 1
ATOM 2145 C C . LEU A 1 269 ? 0.644 -9.994 -20.777 1.00 94.50 269 LEU A C 1
ATOM 2147 O O . LEU A 1 269 ? 1.386 -9.442 -21.589 1.00 94.50 269 LEU A O 1
ATOM 2151 N N . LEU A 1 270 ? 1.098 -10.763 -19.787 1.00 95.75 270 LEU A N 1
ATOM 2152 C CA . LEU A 1 270 ? 2.517 -11.060 -19.590 1.00 95.75 270 LEU A CA 1
ATOM 2153 C C . LEU A 1 270 ? 3.038 -12.065 -20.623 1.00 95.75 270 LEU A C 1
ATOM 2155 O O . LEU A 1 270 ? 4.063 -11.791 -21.244 1.00 95.75 270 LEU A O 1
ATOM 2159 N N . ASP A 1 271 ? 2.294 -13.142 -20.898 1.00 96.50 271 ASP A N 1
ATOM 2160 C CA . ASP A 1 271 ? 2.627 -14.131 -21.937 1.00 96.50 271 ASP A CA 1
ATOM 2161 C C . ASP A 1 271 ? 2.755 -13.456 -23.313 1.00 96.50 271 ASP A C 1
ATOM 2163 O O . ASP A 1 271 ? 3.6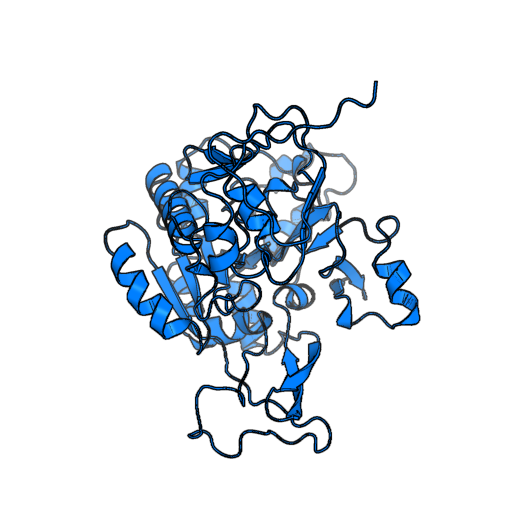88 -13.715 -24.073 1.00 96.50 271 ASP A O 1
ATOM 2167 N N . ALA A 1 272 ? 1.853 -12.513 -23.612 1.00 96.19 272 ALA A N 1
ATOM 2168 C CA . ALA A 1 272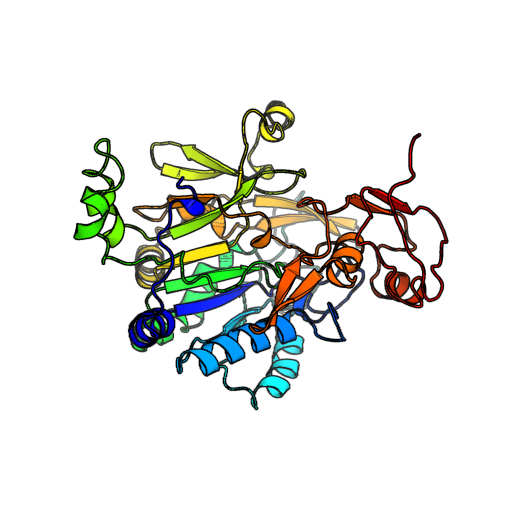 ? 1.875 -11.730 -24.845 1.00 96.19 272 ALA A CA 1
ATOM 2169 C C . ALA A 1 272 ? 2.855 -10.539 -24.823 1.00 96.19 272 ALA A C 1
ATOM 2171 O O . ALA A 1 272 ? 2.930 -9.813 -25.815 1.00 96.19 272 ALA A O 1
ATOM 2172 N N . LYS A 1 273 ? 3.565 -10.294 -23.711 1.00 95.38 273 LYS A N 1
ATOM 2173 C CA . LYS A 1 273 ? 4.464 -9.140 -23.501 1.00 95.38 273 LYS A CA 1
ATOM 2174 C C . LYS A 1 273 ? 3.804 -7.772 -23.755 1.00 95.38 273 LYS A C 1
ATOM 2176 O O . LYS A 1 273 ? 4.454 -6.844 -24.225 1.00 95.38 273 LYS A O 1
ATOM 2181 N N . LYS A 1 274 ? 2.513 -7.637 -23.432 1.00 94.69 274 LYS A N 1
ATOM 2182 C CA . LYS A 1 274 ? 1.690 -6.425 -23.647 1.00 94.69 274 LYS A CA 1
ATOM 2183 C C . LYS A 1 274 ? 1.520 -5.552 -22.401 1.00 94.69 274 LYS A C 1
ATOM 2185 O O . LYS A 1 274 ? 0.769 -4.578 -22.425 1.00 94.69 274 LYS A O 1
ATOM 2190 N N . MET A 1 275 ? 2.169 -5.896 -21.291 1.00 92.44 275 MET A N 1
ATOM 2191 C CA . MET A 1 275 ? 2.077 -5.124 -20.053 1.00 92.44 275 MET A CA 1
ATOM 2192 C C . MET A 1 275 ? 3.078 -3.962 -20.055 1.00 92.44 275 MET A C 1
ATOM 2194 O O . MET A 1 275 ? 4.182 -4.073 -19.530 1.00 92.44 275 MET A O 1
ATOM 2198 N N . HIS A 1 276 ? 2.684 -2.834 -20.647 1.00 92.38 276 HIS A N 1
ATOM 2199 C CA . HIS A 1 276 ? 3.509 -1.627 -20.715 1.00 92.38 276 HIS A CA 1
ATOM 2200 C C . HIS A 1 276 ? 3.081 -0.605 -19.661 1.00 92.38 276 HIS A C 1
ATOM 2202 O O . HIS A 1 276 ? 1.909 -0.247 -19.572 1.00 92.38 276 HIS A O 1
ATOM 2208 N N . MET A 1 277 ? 4.020 -0.094 -18.873 1.00 93.38 277 MET A N 1
ATOM 2209 C CA . MET A 1 277 ? 3.765 0.934 -17.861 1.00 93.38 277 MET A CA 1
ATOM 2210 C C . MET A 1 277 ? 4.694 2.120 -18.084 1.00 93.38 277 MET A C 1
ATOM 2212 O O . MET A 1 277 ? 5.815 1.963 -18.559 1.00 93.38 277 MET A O 1
ATOM 2216 N N . GLU A 1 278 ? 4.210 3.310 -17.760 1.00 91.50 278 GLU A N 1
ATOM 2217 C CA . GLU A 1 278 ? 5.003 4.529 -17.753 1.00 91.50 278 GLU A CA 1
ATOM 2218 C C . GLU A 1 278 ? 6.116 4.422 -16.706 1.00 91.50 278 GLU A C 1
ATOM 2220 O O . GLU A 1 278 ? 5.868 4.086 -15.544 1.00 91.50 278 GLU A O 1
ATOM 2225 N N . VAL A 1 279 ? 7.343 4.731 -17.126 1.00 93.25 279 VAL A N 1
ATOM 2226 C CA . VAL A 1 279 ? 8.505 4.778 -16.238 1.00 93.25 279 VAL A CA 1
ATOM 2227 C C . VAL A 1 279 ? 8.467 6.068 -15.426 1.00 93.25 279 VAL A C 1
ATOM 2229 O O . VAL A 1 279 ? 8.292 7.159 -15.965 1.00 93.25 279 VAL A O 1
ATOM 2232 N N . ILE A 1 280 ? 8.663 5.936 -14.120 1.00 90.38 280 ILE A N 1
ATOM 2233 C CA . ILE A 1 280 ? 8.807 7.032 -13.169 1.00 90.38 280 ILE A CA 1
ATOM 2234 C C . ILE A 1 280 ? 10.298 7.199 -12.888 1.00 90.38 280 ILE A C 1
ATOM 2236 O O . ILE A 1 280 ? 10.955 6.280 -12.398 1.00 90.38 280 ILE A O 1
ATOM 2240 N N . VAL A 1 281 ? 10.831 8.378 -13.204 1.00 92.12 281 VAL A N 1
ATOM 2241 C CA . VAL A 1 281 ? 12.248 8.701 -13.016 1.00 92.12 281 VAL A CA 1
ATOM 2242 C C . VAL A 1 281 ? 12.427 9.438 -11.692 1.00 92.12 281 VAL A C 1
ATOM 2244 O O . VAL A 1 281 ? 12.109 10.621 -11.567 1.00 92.12 281 VAL A O 1
ATOM 2247 N N . ASN A 1 282 ? 12.969 8.742 -10.700 1.00 89.81 282 ASN A N 1
ATOM 2248 C CA . ASN A 1 282 ? 13.252 9.279 -9.377 1.00 89.81 282 ASN A CA 1
ATOM 2249 C C . ASN A 1 282 ? 14.737 9.637 -9.260 1.00 89.81 282 ASN A C 1
ATOM 2251 O O . ASN A 1 282 ? 15.600 8.762 -9.234 1.00 89.81 282 ASN A O 1
ATOM 2255 N N . ASN A 1 283 ? 15.033 10.929 -9.138 1.00 91.06 283 ASN A N 1
ATOM 2256 C CA . ASN A 1 283 ? 16.379 11.407 -8.825 1.00 91.06 283 ASN A CA 1
ATOM 2257 C C . ASN A 1 283 ? 16.580 11.387 -7.304 1.00 91.06 283 ASN A C 1
ATOM 2259 O O . ASN A 1 283 ? 15.746 11.926 -6.573 1.00 91.06 283 ASN A O 1
ATOM 2263 N N . LYS A 1 284 ? 17.669 10.782 -6.824 1.00 88.62 284 LYS A N 1
ATOM 2264 C CA . LYS A 1 284 ? 18.042 10.774 -5.403 1.00 88.62 284 LYS A CA 1
ATOM 2265 C C . LYS A 1 284 ? 19.510 11.135 -5.227 1.00 88.62 284 LYS A C 1
ATOM 2267 O O . LYS A 1 284 ? 20.333 10.810 -6.076 1.00 88.62 284 LYS A O 1
ATOM 2272 N N . ASN A 1 285 ? 19.811 11.739 -4.086 1.00 89.81 285 ASN A N 1
ATOM 2273 C CA . ASN A 1 285 ? 21.174 11.965 -3.630 1.00 89.81 285 ASN A CA 1
ATOM 2274 C C . ASN A 1 285 ? 21.436 10.947 -2.522 1.00 89.81 285 ASN A C 1
ATOM 2276 O O . ASN A 1 285 ? 20.653 10.859 -1.573 1.00 89.81 285 ASN A O 1
ATOM 2280 N N . LEU A 1 286 ? 22.464 10.127 -2.695 1.00 84.56 286 LEU A N 1
ATOM 2281 C CA . LEU A 1 286 ? 22.903 9.163 -1.693 1.00 84.56 286 LEU A CA 1
ATOM 2282 C C . LEU A 1 286 ? 23.778 9.864 -0.643 1.00 84.56 286 LEU A C 1
ATOM 2284 O O . LEU A 1 286 ? 24.393 10.892 -0.926 1.00 84.56 286 LEU A O 1
ATOM 2288 N N . GLU A 1 287 ? 23.847 9.303 0.565 1.00 80.19 287 GLU A N 1
ATOM 2289 C CA . GLU A 1 287 ? 24.628 9.875 1.678 1.00 80.19 287 GLU A CA 1
ATOM 2290 C C . GLU A 1 287 ? 26.129 9.937 1.366 1.00 80.19 287 GLU A C 1
ATOM 2292 O O . GLU A 1 287 ? 26.828 10.848 1.797 1.00 80.19 287 GLU A O 1
ATOM 2297 N N . ASN A 1 288 ? 26.608 9.023 0.524 1.00 79.50 288 ASN A N 1
ATOM 2298 C CA . ASN A 1 288 ? 27.975 8.985 0.008 1.00 79.50 288 ASN A CA 1
ATOM 2299 C C . ASN A 1 288 ? 28.279 10.048 -1.075 1.00 79.50 288 ASN A C 1
ATOM 2301 O O . ASN A 1 288 ? 29.329 9.987 -1.712 1.00 79.50 288 ASN A O 1
ATOM 2305 N N . GLY A 1 289 ? 27.366 10.996 -1.317 1.00 82.94 289 GLY A N 1
ATOM 2306 C CA . GLY A 1 289 ? 27.542 12.105 -2.258 1.00 82.94 289 GLY A CA 1
ATOM 2307 C C . GLY A 1 289 ? 27.205 11.781 -3.716 1.00 82.94 289 GLY A C 1
ATOM 2308 O O . GLY A 1 289 ? 27.288 12.668 -4.563 1.00 82.94 289 GLY A O 1
ATOM 2309 N N . TYR A 1 290 ? 26.795 10.548 -4.034 1.00 85.31 290 TYR A N 1
ATOM 2310 C CA . TYR A 1 290 ? 26.424 10.177 -5.401 1.00 85.31 290 TYR A CA 1
ATOM 2311 C C . TYR A 1 290 ? 25.012 10.646 -5.763 1.00 85.31 290 TYR A C 1
ATOM 2313 O O . TYR A 1 290 ? 24.033 10.337 -5.077 1.00 85.31 290 TYR A O 1
ATOM 2321 N N . ASN A 1 291 ? 24.891 11.296 -6.920 1.00 93.00 291 ASN A N 1
ATOM 2322 C CA . ASN A 1 291 ? 23.606 11.562 -7.554 1.00 93.00 291 ASN A CA 1
ATOM 2323 C C . ASN A 1 291 ? 23.197 10.358 -8.403 1.00 93.00 291 ASN A C 1
ATOM 2325 O O . ASN A 1 291 ? 23.921 9.926 -9.303 1.00 93.00 291 ASN A O 1
ATOM 2329 N N . VAL A 1 292 ? 22.015 9.814 -8.132 1.00 93.38 292 VAL A N 1
ATOM 2330 C CA . VAL A 1 292 ? 21.533 8.596 -8.780 1.00 93.38 292 VAL A CA 1
ATOM 2331 C C . VAL A 1 292 ? 20.119 8.740 -9.320 1.00 93.38 292 VAL A C 1
ATOM 2333 O O . VAL A 1 292 ? 19.287 9.487 -8.801 1.00 93.38 292 VAL A O 1
ATOM 2336 N N . ILE A 1 293 ? 19.839 7.951 -10.346 1.00 94.69 293 ILE A N 1
ATOM 2337 C CA . ILE A 1 293 ? 18.541 7.777 -10.976 1.00 94.69 293 ILE A CA 1
ATOM 2338 C C . ILE A 1 293 ? 17.995 6.396 -10.600 1.00 94.69 293 ILE A C 1
ATOM 2340 O O . ILE A 1 293 ? 18.706 5.386 -10.605 1.00 94.69 293 ILE A O 1
ATOM 2344 N N . GLN A 1 294 ? 16.710 6.369 -10.265 1.00 93.88 294 GLN A N 1
ATOM 2345 C CA . GLN A 1 294 ? 15.903 5.179 -10.022 1.00 93.88 294 GLN A CA 1
ATOM 2346 C C . GLN A 1 294 ? 14.742 5.182 -11.011 1.00 93.88 294 GLN A C 1
ATOM 2348 O O . GLN A 1 294 ? 14.049 6.187 -11.152 1.00 93.88 294 GLN A O 1
ATOM 2353 N N . LEU A 1 295 ? 14.556 4.069 -11.709 1.00 94.31 295 LEU A N 1
ATOM 2354 C CA . LEU A 1 295 ? 13.497 3.853 -12.681 1.00 94.31 295 LEU A CA 1
ATOM 2355 C C . LEU A 1 295 ? 12.467 2.920 -12.057 1.00 94.31 295 LEU A C 1
ATOM 2357 O O . LEU A 1 295 ? 12.719 1.735 -11.840 1.00 94.31 295 LEU A O 1
ATOM 2361 N N . GLU A 1 296 ? 11.313 3.478 -11.733 1.00 93.25 296 GLU A N 1
ATOM 2362 C CA . GLU A 1 296 ? 10.234 2.761 -11.069 1.00 93.25 296 GLU A CA 1
ATOM 2363 C C . GLU A 1 296 ? 9.001 2.690 -11.967 1.00 93.25 296 GLU A C 1
ATOM 2365 O O . GLU A 1 296 ? 8.853 3.447 -12.924 1.00 93.25 296 GLU A O 1
ATOM 2370 N N . THR A 1 297 ? 8.083 1.786 -11.648 1.00 93.56 297 THR A N 1
ATOM 2371 C CA . THR A 1 297 ? 6.743 1.760 -12.243 1.00 93.56 297 THR A CA 1
ATOM 2372 C C . THR A 1 297 ? 5.685 1.680 -11.150 1.00 93.56 297 THR A C 1
ATOM 2374 O O . THR A 1 297 ? 5.946 1.225 -10.031 1.00 93.56 297 THR A O 1
ATOM 2377 N N . ALA A 1 298 ? 4.469 2.121 -11.469 1.00 91.31 298 ALA A N 1
ATOM 2378 C CA . ALA A 1 298 ? 3.333 2.077 -10.559 1.00 91.31 298 ALA A CA 1
ATOM 2379 C C . ALA A 1 298 ? 2.344 0.975 -10.962 1.00 91.31 298 ALA A C 1
ATOM 2381 O O . ALA A 1 298 ? 1.886 0.922 -12.097 1.00 91.31 298 ALA A O 1
ATOM 2382 N N . VAL A 1 299 ? 1.935 0.138 -10.006 1.00 92.69 299 VAL A N 1
ATOM 2383 C CA . VAL A 1 299 ? 0.967 -0.965 -10.202 1.00 92.69 299 VAL A CA 1
ATOM 2384 C C . VAL A 1 299 ? -0.356 -0.512 -10.826 1.00 92.69 299 VAL A C 1
ATOM 2386 O O . VAL A 1 299 ? -0.945 -1.239 -11.623 1.00 92.69 299 VAL A O 1
ATOM 2389 N N . GLY A 1 300 ? -0.801 0.711 -10.519 1.00 90.50 300 GLY A N 1
ATOM 2390 C CA . GLY A 1 300 ? -2.004 1.294 -11.106 1.00 90.50 300 GLY A CA 1
ATOM 2391 C C . GLY A 1 300 ? -1.826 1.769 -12.552 1.00 90.50 300 GLY A C 1
ATOM 2392 O O . GLY A 1 300 ? -2.814 1.839 -13.272 1.00 90.50 300 GLY A O 1
ATOM 2393 N N . ALA A 1 301 ? -0.597 2.028 -13.017 1.00 91.62 301 ALA A N 1
ATOM 2394 C CA . ALA A 1 301 ? -0.334 2.427 -14.404 1.00 91.62 301 ALA A CA 1
ATOM 2395 C C . ALA A 1 301 ? -0.656 1.302 -15.399 1.00 91.62 301 ALA A C 1
ATOM 2397 O O . ALA A 1 301 ? -1.002 1.560 -16.550 1.00 91.62 301 ALA A O 1
ATOM 2398 N N . ALA A 1 302 ? -0.638 0.046 -14.939 1.00 91.88 302 ALA A N 1
ATOM 2399 C CA . ALA A 1 302 ? -1.005 -1.097 -15.763 1.00 91.88 302 ALA A CA 1
ATOM 2400 C C . ALA A 1 302 ? -2.469 -1.071 -16.230 1.00 91.88 302 ALA A C 1
ATOM 2402 O O . ALA A 1 302 ? -2.781 -1.766 -17.194 1.00 91.88 302 ALA A O 1
ATOM 2403 N N . ILE A 1 303 ? -3.347 -0.269 -15.605 1.00 89.38 303 ILE A N 1
ATOM 2404 C CA . ILE A 1 303 ? -4.785 -0.191 -15.912 1.00 89.38 303 ILE A CA 1
ATOM 2405 C C . ILE A 1 303 ? -5.079 -0.008 -17.409 1.00 89.38 303 ILE A C 1
ATOM 2407 O O . ILE A 1 303 ? -6.024 -0.600 -17.920 1.00 89.38 303 ILE A O 1
ATOM 2411 N N . LYS A 1 304 ? -4.222 0.722 -18.135 1.00 90.62 304 LYS A N 1
ATOM 2412 C CA . LYS A 1 30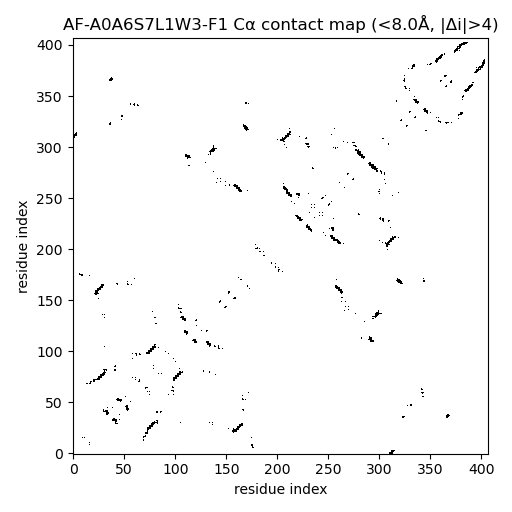4 ? -4.363 0.984 -19.577 1.00 90.62 304 LYS A CA 1
ATOM 2413 C C . LYS A 1 304 ? -4.187 -0.252 -20.471 1.00 90.62 304 LYS A C 1
ATOM 2415 O O . LYS A 1 304 ? -4.582 -0.235 -21.638 1.00 90.62 304 LYS A O 1
ATOM 2420 N N . ASN A 1 305 ? -3.538 -1.294 -19.950 1.00 90.94 305 ASN A N 1
ATOM 2421 C CA . ASN A 1 305 ? -3.240 -2.525 -20.686 1.00 90.94 305 ASN A CA 1
ATOM 2422 C C . ASN A 1 305 ? -4.393 -3.527 -20.623 1.00 90.94 305 ASN A C 1
ATOM 2424 O O . ASN A 1 305 ? -4.406 -4.488 -21.386 1.00 90.94 305 ASN A O 1
ATOM 2428 N N . PHE A 1 306 ? -5.334 -3.317 -19.706 1.00 86.06 306 PHE A N 1
ATOM 2429 C CA . PHE A 1 306 ? -6.463 -4.202 -19.495 1.00 86.06 306 PHE A CA 1
ATOM 2430 C C . PHE A 1 306 ? -7.663 -3.738 -20.312 1.00 86.06 306 PHE A C 1
ATOM 2432 O O . PHE A 1 306 ? -8.003 -2.552 -20.337 1.00 86.06 306 PHE A O 1
ATOM 2439 N N . ASP A 1 307 ? -8.330 -4.690 -20.955 1.00 80.81 307 ASP A N 1
ATOM 2440 C CA . ASP A 1 307 ? -9.615 -4.420 -21.591 1.00 80.81 307 ASP A CA 1
ATOM 2441 C C . ASP A 1 307 ? -10.679 -4.274 -20.489 1.00 80.81 307 ASP A C 1
ATOM 2443 O O . ASP A 1 307 ? -10.567 -4.892 -19.429 1.00 80.81 307 ASP A O 1
ATOM 2447 N N . GLY A 1 308 ? -11.674 -3.406 -20.694 1.00 76.75 308 GLY A N 1
ATOM 2448 C CA . GLY A 1 308 ? -12.755 -3.187 -19.725 1.00 76.75 308 GLY A CA 1
ATOM 2449 C C . GLY A 1 308 ? -12.313 -2.648 -18.357 1.00 76.75 308 GLY A C 1
ATOM 2450 O O . GLY A 1 308 ? -12.909 -3.000 -17.346 1.00 76.75 308 GLY A O 1
ATOM 2451 N N . ALA A 1 309 ? -11.276 -1.812 -18.285 1.00 79.69 309 ALA A N 1
ATOM 2452 C CA . ALA A 1 309 ? -10.865 -1.177 -17.032 1.00 79.69 309 ALA A CA 1
ATOM 2453 C C . ALA A 1 309 ? -11.918 -0.193 -16.478 1.00 79.69 309 ALA A C 1
ATOM 2455 O O . ALA A 1 309 ? -12.502 0.601 -17.219 1.00 79.69 309 ALA A O 1
ATOM 2456 N N . LEU A 1 310 ? -12.113 -0.193 -15.154 1.00 81.50 310 LEU A N 1
ATOM 2457 C CA . LEU A 1 310 ? -13.085 0.660 -14.466 1.00 81.50 310 LEU A CA 1
ATOM 2458 C C . LEU A 1 310 ? -12.505 1.284 -13.190 1.00 81.50 310 LEU A C 1
ATOM 2460 O O . LEU A 1 310 ? -11.701 0.685 -12.479 1.00 81.50 310 LEU A O 1
ATOM 2464 N N . GLY A 1 311 ? -12.969 2.489 -12.861 1.00 81.00 311 GLY A N 1
ATOM 2465 C CA . GLY A 1 311 ? -12.770 3.100 -11.546 1.00 81.00 311 GLY A CA 1
ATOM 2466 C C . GLY A 1 311 ? -14.051 3.079 -10.709 1.00 81.00 311 GLY A C 1
ATOM 2467 O O . GLY A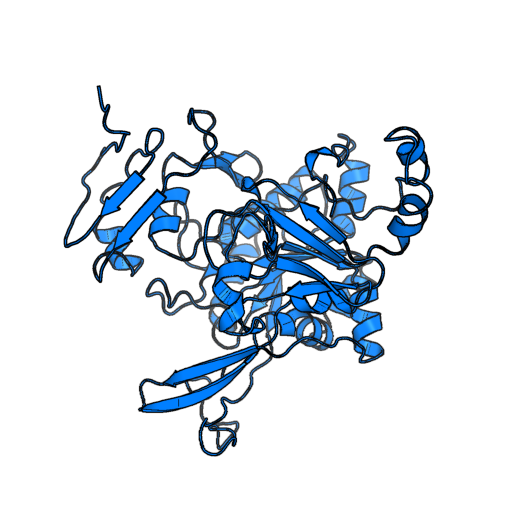 1 311 ? -15.127 3.362 -11.244 1.00 81.00 311 GLY A O 1
ATOM 2468 N N . ILE A 1 312 ? -13.940 2.810 -9.408 1.00 80.25 312 ILE A N 1
ATOM 2469 C CA . ILE A 1 312 ? -15.034 2.936 -8.429 1.00 80.25 312 ILE A CA 1
ATOM 2470 C C . ILE A 1 312 ? -14.681 4.043 -7.445 1.00 80.25 312 ILE A C 1
ATOM 2472 O O . ILE A 1 312 ? -13.626 3.996 -6.821 1.00 80.25 312 ILE A O 1
ATOM 2476 N N . ASN A 1 313 ? -15.566 5.021 -7.279 1.00 82.19 313 ASN A N 1
ATOM 2477 C CA . ASN A 1 313 ? -15.433 6.036 -6.241 1.00 82.19 313 ASN A CA 1
ATOM 2478 C C . ASN A 1 313 ? -15.912 5.467 -4.899 1.00 82.19 313 ASN A C 1
ATOM 2480 O O . ASN A 1 313 ? -17.116 5.362 -4.676 1.00 82.19 313 ASN A O 1
ATOM 2484 N N . VAL A 1 314 ? -14.966 5.067 -4.050 1.00 81.56 314 VAL A N 1
ATOM 2485 C CA . VAL A 1 314 ? -15.172 4.471 -2.727 1.00 81.56 314 VAL A CA 1
ATOM 2486 C C . VAL A 1 314 ? -15.142 5.530 -1.621 1.00 81.56 314 VAL A C 1
ATOM 2488 O O . VAL A 1 314 ? -14.474 6.560 -1.757 1.00 81.56 314 VAL A O 1
ATOM 2491 N N . PRO A 1 315 ? -15.811 5.279 -0.481 1.00 84.31 315 PRO A N 1
ATOM 2492 C CA . PRO A 1 315 ? -15.730 6.181 0.657 1.00 84.31 315 PRO A CA 1
ATOM 2493 C C . PRO A 1 315 ? -14.304 6.258 1.215 1.00 84.31 315 PRO A C 1
ATOM 2495 O O . PRO A 1 315 ? -13.521 5.303 1.142 1.00 84.31 315 PRO A O 1
ATOM 2498 N N . ARG A 1 316 ? -13.988 7.391 1.855 1.00 82.25 316 ARG A N 1
ATOM 2499 C CA . ARG A 1 316 ? -12.672 7.654 2.461 1.00 82.25 316 ARG A CA 1
ATOM 2500 C C . ARG A 1 316 ? -12.257 6.591 3.482 1.00 82.25 316 ARG A C 1
ATOM 2502 O O . ARG A 1 316 ? -11.068 6.336 3.635 1.00 82.25 316 ARG A O 1
ATOM 2509 N N . SER A 1 317 ? -13.215 5.924 4.124 1.00 85.94 317 SER A N 1
ATOM 2510 C CA . SER A 1 317 ? -12.973 4.807 5.046 1.00 85.94 317 SER A CA 1
ATOM 2511 C C . SER A 1 317 ? -12.165 3.658 4.426 1.00 85.94 317 SER A C 1
ATOM 2513 O O . SER A 1 317 ? -11.464 2.958 5.152 1.00 85.94 317 SER A O 1
ATOM 2515 N N . ARG A 1 318 ? -12.182 3.490 3.093 1.00 87.00 318 ARG A N 1
ATOM 2516 C CA . ARG A 1 318 ? -11.368 2.485 2.378 1.00 87.00 318 ARG A CA 1
ATOM 2517 C C . ARG A 1 318 ? -9.928 2.931 2.089 1.00 87.00 318 ARG A C 1
ATOM 2519 O O . ARG A 1 318 ? -9.121 2.168 1.546 1.00 87.00 318 ARG A O 1
ATOM 2526 N N . PHE A 1 319 ? -9.592 4.170 2.435 1.00 88.50 319 PHE A N 1
ATOM 2527 C CA . PHE A 1 319 ? -8.271 4.751 2.256 1.00 88.50 319 PHE A CA 1
ATOM 2528 C C . PHE A 1 319 ? -7.812 5.456 3.532 1.00 88.50 319 PHE A C 1
ATOM 2530 O O . PHE A 1 319 ? -7.917 6.675 3.691 1.00 88.50 319 PHE A O 1
ATOM 2537 N N . LEU A 1 320 ? -7.247 4.644 4.423 1.00 89.81 320 LEU A N 1
ATOM 2538 C CA . LEU A 1 320 ? -6.645 5.042 5.689 1.00 89.81 320 LEU A CA 1
ATOM 2539 C C . LEU A 1 320 ? -5.144 4.696 5.677 1.00 89.81 320 LEU A C 1
ATOM 2541 O O . LEU A 1 320 ? -4.720 3.749 6.347 1.00 89.81 320 LEU A O 1
ATOM 2545 N N . PRO A 1 321 ? -4.335 5.390 4.851 1.00 89.81 321 PRO A N 1
ATOM 2546 C CA . PRO A 1 321 ? -2.898 5.175 4.804 1.00 89.81 321 PRO A CA 1
ATOM 2547 C C . PRO A 1 321 ? -2.219 5.763 6.041 1.00 89.81 321 PRO A C 1
ATOM 2549 O O . PRO A 1 321 ? -2.477 6.902 6.415 1.00 89.81 321 PRO A O 1
ATOM 2552 N N . VAL A 1 322 ? -1.270 5.028 6.609 1.00 91.00 322 VAL A N 1
ATOM 2553 C CA . VAL A 1 322 ? -0.424 5.521 7.699 1.00 91.00 322 VAL A CA 1
ATOM 2554 C C . VAL A 1 322 ? 0.971 5.791 7.152 1.00 91.00 322 VAL A C 1
ATOM 2556 O O . VAL A 1 322 ? 1.757 4.869 6.926 1.00 91.00 322 VAL A O 1
ATOM 2559 N N . LYS A 1 323 ? 1.292 7.054 6.860 1.00 87.56 323 LYS A N 1
ATOM 2560 C CA . LYS A 1 323 ? 2.567 7.463 6.243 1.00 87.56 323 LYS A CA 1
ATOM 2561 C C . LYS A 1 323 ? 3.499 8.167 7.227 1.00 87.56 323 LYS A C 1
ATOM 2563 O O . LYS A 1 323 ? 4.715 8.039 7.076 1.00 87.56 323 LYS A O 1
ATOM 2568 N N . LYS A 1 324 ? 2.941 8.873 8.208 1.00 90.44 324 LYS A N 1
ATOM 2569 C CA . LYS A 1 324 ? 3.653 9.624 9.246 1.00 90.44 324 LYS A CA 1
ATOM 2570 C C . LYS A 1 324 ? 3.120 9.280 10.638 1.00 90.44 324 LYS A C 1
ATOM 2572 O O . LYS A 1 324 ? 2.053 8.690 10.784 1.00 90.44 324 LYS A O 1
ATOM 2577 N N . THR A 1 325 ? 3.828 9.727 11.666 1.00 92.88 325 THR A N 1
ATOM 2578 C CA . THR A 1 325 ? 3.403 9.610 13.068 1.00 92.88 325 THR A CA 1
ATOM 2579 C C . THR A 1 325 ? 2.127 10.396 13.386 1.00 92.88 325 THR A C 1
ATOM 2581 O O . THR A 1 325 ? 1.348 9.943 14.216 1.00 92.88 325 THR A O 1
ATOM 2584 N N . SER A 1 326 ? 1.830 11.486 12.663 1.00 92.19 326 SER A N 1
ATOM 2585 C CA . SER A 1 326 ? 0.499 12.123 12.695 1.00 92.19 326 SER A CA 1
ATOM 2586 C C . SER A 1 326 ? -0.625 11.130 12.378 1.00 92.19 326 SER A C 1
ATOM 2588 O O . SER A 1 326 ? -1.642 11.102 13.066 1.00 92.19 326 SER A O 1
ATOM 2590 N N . ASP A 1 327 ? -0.433 10.290 11.356 1.00 92.00 327 ASP A N 1
ATOM 2591 C CA . ASP A 1 327 ? -1.422 9.282 10.967 1.00 92.00 327 ASP A CA 1
ATOM 2592 C C . ASP A 1 327 ? -1.491 8.159 12.013 1.00 92.00 327 ASP A C 1
ATOM 2594 O O . ASP A 1 327 ? -2.569 7.636 12.288 1.00 92.00 327 ASP A O 1
ATOM 2598 N N . LEU A 1 328 ? -0.352 7.812 12.634 1.00 93.06 328 LEU A N 1
ATOM 2599 C CA . LEU A 1 328 ? -0.315 6.865 13.753 1.00 93.06 328 LEU A CA 1
ATOM 2600 C C . LEU A 1 328 ? -1.122 7.371 14.949 1.00 93.06 328 LEU A C 1
ATOM 2602 O O . LEU A 1 328 ? -1.853 6.581 15.540 1.00 93.06 328 LEU A O 1
ATOM 2606 N N . LEU A 1 329 ? -1.033 8.662 15.286 1.00 94.69 329 LEU A N 1
ATOM 2607 C CA . LEU A 1 329 ? -1.820 9.252 16.369 1.00 94.69 329 LEU A CA 1
ATOM 2608 C C . LEU A 1 329 ? -3.324 9.106 16.107 1.00 94.69 329 LEU A C 1
ATOM 2610 O O . LEU A 1 329 ? -4.062 8.709 17.006 1.00 94.69 329 LEU A O 1
ATOM 2614 N N . LEU A 1 330 ? -3.760 9.346 14.864 1.00 93.12 330 LEU A N 1
ATOM 2615 C CA . LEU A 1 330 ? -5.156 9.163 14.463 1.00 93.12 330 LEU A CA 1
ATOM 2616 C C . LEU A 1 330 ? -5.627 7.724 14.695 1.00 93.12 330 LEU A C 1
ATOM 2618 O O . LEU A 1 330 ? -6.652 7.515 15.330 1.00 93.12 330 LEU A O 1
ATOM 2622 N N . VAL A 1 331 ? -4.895 6.726 14.193 1.00 93.31 331 VAL A N 1
ATOM 2623 C CA . VAL A 1 331 ? -5.339 5.318 14.253 1.00 93.31 331 VAL A CA 1
ATOM 2624 C C . VAL A 1 331 ? -5.143 4.669 15.625 1.00 93.31 331 VAL A C 1
ATOM 2626 O O . VAL A 1 331 ? -5.815 3.680 15.935 1.00 93.31 331 VAL A O 1
ATOM 2629 N N . LYS A 1 332 ? -4.241 5.212 16.453 1.00 93.50 332 LYS A N 1
ATOM 2630 C CA . LYS A 1 332 ? -4.018 4.775 17.838 1.00 93.50 332 LYS A CA 1
ATOM 2631 C C . LYS A 1 332 ? -5.067 5.299 18.809 1.00 93.50 332 LYS A C 1
ATOM 2633 O O . LYS A 1 332 ? -5.286 4.664 19.836 1.00 93.50 332 LYS A O 1
ATOM 2638 N N . SER A 1 333 ? -5.688 6.435 18.517 1.00 94.88 333 SER A N 1
ATOM 2639 C CA . SER A 1 333 ? -6.625 7.063 19.441 1.00 94.88 333 SER A CA 1
ATOM 2640 C C . SER A 1 333 ? -8.003 6.397 19.440 1.00 94.88 333 SER A C 1
ATOM 2642 O O . SER A 1 333 ? -8.307 5.477 18.667 1.00 94.88 333 SER A O 1
ATOM 2644 N N . ASN A 1 334 ? -8.862 6.901 20.321 1.00 94.62 334 ASN A N 1
ATOM 2645 C CA . ASN A 1 334 ? -10.276 6.553 20.410 1.00 94.62 334 ASN A CA 1
ATOM 2646 C C . ASN A 1 334 ? -11.119 7.054 19.218 1.00 94.62 334 ASN A C 1
ATOM 2648 O O . ASN A 1 334 ? -12.299 6.713 19.127 1.00 94.62 334 ASN A O 1
ATOM 2652 N N . LEU A 1 335 ? -10.519 7.807 18.286 1.00 94.75 335 LEU A N 1
ATOM 2653 C CA . LEU A 1 335 ? -11.135 8.196 17.018 1.00 94.75 335 LEU A CA 1
ATOM 2654 C C . LEU A 1 335 ? -11.531 6.984 16.177 1.00 94.75 335 LEU A C 1
ATOM 2656 O O . LEU A 1 335 ? -12.562 7.006 15.507 1.00 94.75 335 LEU A O 1
ATOM 2660 N N . TYR A 1 336 ? -10.708 5.938 16.204 1.00 94.00 336 TYR A N 1
ATOM 2661 C CA . TYR A 1 336 ? -10.997 4.674 15.544 1.00 94.00 336 TYR A CA 1
ATOM 2662 C C . TYR A 1 336 ? -11.303 3.604 16.582 1.00 94.00 336 TYR A C 1
ATOM 2664 O O . TYR A 1 336 ? -10.766 3.612 17.689 1.00 94.00 336 TYR A O 1
ATOM 2672 N N . ILE A 1 337 ? -12.152 2.661 16.201 1.00 92.94 337 ILE A N 1
ATOM 2673 C CA . ILE A 1 337 ? -12.444 1.433 16.934 1.00 92.94 337 ILE A CA 1
ATOM 2674 C C . ILE A 1 337 ? -12.255 0.241 15.997 1.00 92.94 337 ILE A C 1
ATOM 2676 O O . ILE A 1 337 ? -12.335 0.379 14.776 1.00 92.94 337 ILE A O 1
ATOM 2680 N N . THR A 1 338 ? -11.998 -0.930 16.566 1.00 91.06 338 THR A N 1
ATOM 2681 C CA . THR A 1 338 ? -11.925 -2.179 15.804 1.00 91.06 338 THR A CA 1
ATOM 2682 C C . THR A 1 338 ? -13.303 -2.830 15.816 1.00 91.06 338 THR A C 1
ATOM 2684 O O . THR A 1 338 ? -13.860 -3.045 16.889 1.00 91.06 338 THR A O 1
ATOM 2687 N N . ASN A 1 339 ? -13.866 -3.123 14.645 1.00 87.69 339 ASN A N 1
ATOM 2688 C CA . ASN A 1 339 ? -15.138 -3.838 14.544 1.00 87.69 339 ASN A CA 1
ATOM 2689 C C . ASN A 1 339 ? -14.962 -5.355 14.754 1.00 87.69 339 ASN A C 1
ATOM 2691 O O . ASN A 1 339 ? -13.841 -5.855 14.842 1.00 87.69 339 ASN A O 1
ATOM 2695 N N . GLU A 1 340 ? -16.067 -6.105 14.769 1.00 82.06 340 GLU A N 1
ATOM 2696 C CA . GLU A 1 340 ? -16.063 -7.570 14.945 1.00 82.06 340 GLU A CA 1
ATOM 2697 C C . GLU A 1 340 ? -15.220 -8.317 13.901 1.00 82.06 340 GLU A C 1
ATOM 2699 O O . GLU A 1 340 ? -14.662 -9.375 14.182 1.00 82.06 340 GLU A O 1
ATOM 2704 N N . ALA A 1 341 ? -15.098 -7.768 12.689 1.00 79.00 341 ALA A N 1
ATOM 2705 C CA . ALA A 1 341 ? -14.285 -8.354 11.630 1.00 79.00 341 ALA A CA 1
ATOM 2706 C C . ALA A 1 341 ? -12.779 -8.078 11.805 1.00 79.00 341 ALA A C 1
ATOM 2708 O O . ALA A 1 341 ? -11.972 -8.665 11.089 1.00 79.00 341 ALA A O 1
ATOM 2709 N N . GLY A 1 342 ? -12.379 -7.220 12.747 1.00 82.00 342 GLY A N 1
ATOM 2710 C CA . GLY A 1 342 ? -10.991 -6.791 12.936 1.00 82.00 342 GLY A CA 1
ATOM 2711 C C . GLY A 1 342 ? -10.598 -5.555 12.118 1.00 82.00 342 GLY A C 1
ATOM 2712 O O . GLY A 1 342 ? -9.428 -5.178 12.112 1.00 82.00 342 GLY A O 1
ATOM 2713 N N . ALA A 1 343 ? -11.544 -4.913 11.423 1.00 88.19 343 ALA A N 1
ATOM 2714 C CA . ALA A 1 343 ? -11.294 -3.705 10.638 1.00 88.19 343 ALA A CA 1
ATOM 2715 C C . ALA A 1 343 ? -11.402 -2.447 11.502 1.00 88.19 343 ALA A C 1
ATOM 2717 O O . ALA A 1 343 ? -12.262 -2.356 12.379 1.00 88.19 343 ALA A O 1
ATOM 2718 N N . LEU A 1 344 ? -10.567 -1.448 11.209 1.00 91.62 344 LEU A N 1
ATOM 2719 C CA . LEU A 1 344 ? -10.699 -0.132 11.823 1.00 91.62 344 LEU A CA 1
ATOM 2720 C C . LEU A 1 344 ? -11.860 0.634 11.192 1.00 91.62 344 LEU A C 1
ATOM 2722 O O . LEU A 1 344 ? -11.933 0.786 9.974 1.00 91.62 344 LEU A O 1
ATOM 2726 N N . MET A 1 345 ? -12.737 1.157 12.040 1.00 91.44 345 MET A N 1
ATOM 2727 C CA . MET A 1 345 ? -13.812 2.066 11.665 1.00 91.44 345 MET A CA 1
ATOM 2728 C C . MET A 1 345 ? -13.756 3.315 12.535 1.00 91.44 345 MET A C 1
ATOM 2730 O O . MET A 1 345 ? -13.335 3.255 13.691 1.00 91.44 345 MET A O 1
ATOM 2734 N N . MET A 1 346 ? -14.158 4.453 11.977 1.00 91.75 346 MET A N 1
ATOM 2735 C CA . MET A 1 346 ? -14.303 5.674 12.761 1.00 91.75 346 MET A CA 1
ATOM 2736 C C . MET A 1 346 ? -15.368 5.453 13.842 1.00 91.75 346 MET A C 1
ATOM 2738 O O . MET A 1 346 ? -16.391 4.813 13.590 1.00 91.75 346 MET A O 1
ATOM 2742 N N . SER A 1 347 ? -15.097 5.938 15.050 1.00 93.75 347 SER A N 1
ATOM 2743 C CA . SER A 1 347 ? -15.976 5.784 16.201 1.00 93.75 347 SER A CA 1
ATOM 2744 C C . SER A 1 347 ? -17.342 6.420 15.923 1.00 93.75 347 SER A C 1
ATOM 2746 O O . SER A 1 347 ? -17.386 7.603 15.582 1.00 93.75 347 SER A O 1
ATOM 2748 N N . PRO A 1 348 ? -18.458 5.703 16.149 1.00 92.38 348 PRO A N 1
ATOM 2749 C CA . PRO A 1 348 ? -19.803 6.276 16.068 1.00 92.38 348 PRO A CA 1
ATOM 2750 C C . PRO A 1 348 ? -20.044 7.425 17.056 1.00 92.38 348 PRO A C 1
ATOM 2752 O O . PRO A 1 348 ? -20.992 8.181 16.894 1.00 92.38 348 PRO A O 1
ATOM 2755 N N . LYS A 1 349 ? -19.194 7.558 18.088 1.00 93.31 349 LYS A N 1
ATOM 2756 C CA . LYS A 1 349 ? -19.250 8.672 19.046 1.00 93.31 349 LYS A CA 1
ATOM 2757 C C . LYS A 1 349 ? -18.742 9.989 18.459 1.00 93.31 349 LYS A C 1
ATOM 2759 O O . LYS A 1 349 ? -18.947 11.033 19.069 1.00 93.31 349 LYS A O 1
ATOM 2764 N N . ARG A 1 350 ? -18.048 9.958 17.318 1.00 91.00 350 ARG A N 1
ATOM 2765 C CA . ARG A 1 350 ? -17.604 11.180 16.654 1.00 91.00 350 ARG A CA 1
ATOM 2766 C C . ARG A 1 350 ? -18.789 11.833 15.951 1.00 91.00 350 ARG A C 1
ATOM 2768 O O . ARG A 1 350 ? -19.416 11.221 15.095 1.00 91.00 350 ARG A O 1
ATOM 2775 N N . GLN A 1 351 ? -19.047 13.092 16.285 1.00 85.56 351 GLN A N 1
ATOM 2776 C CA . GLN A 1 351 ? -20.151 13.863 15.709 1.00 85.56 351 GLN A CA 1
ATOM 2777 C C . GLN A 1 351 ? -19.890 14.264 14.245 1.00 85.56 351 GLN A C 1
ATOM 2779 O O . GLN A 1 351 ? -20.827 14.404 13.463 1.00 85.56 351 GLN A O 1
ATOM 2784 N N . PHE A 1 352 ? -18.618 14.398 13.854 1.00 82.19 352 PHE A N 1
ATOM 2785 C CA . PHE A 1 352 ? -18.200 14.812 12.512 1.00 82.19 352 PHE A CA 1
ATOM 2786 C C . PHE A 1 352 ? -17.632 13.646 11.694 1.00 82.19 352 PHE A C 1
ATOM 2788 O O . PHE A 1 352 ? -16.711 12.955 12.123 1.00 82.19 352 PHE A O 1
ATOM 2795 N N . ALA A 1 353 ? -18.098 13.471 10.456 1.00 77.94 353 ALA A N 1
ATOM 2796 C CA . ALA A 1 353 ? -17.595 12.419 9.562 1.00 77.94 353 ALA A CA 1
ATOM 2797 C C . ALA A 1 353 ? -16.153 12.658 9.056 1.00 77.94 353 ALA A C 1
ATOM 2799 O O . ALA A 1 353 ? -15.546 11.784 8.433 1.00 77.94 353 ALA A O 1
ATOM 2800 N N . THR A 1 354 ? -15.601 13.851 9.279 1.00 82.62 354 THR A N 1
ATOM 2801 C CA . THR A 1 354 ? -14.255 14.240 8.847 1.00 82.62 354 THR A CA 1
ATOM 2802 C C . THR A 1 354 ? -13.196 13.741 9.825 1.00 82.62 354 THR A C 1
ATOM 2804 O O . THR A 1 354 ? -13.411 13.692 11.032 1.00 82.62 354 THR A O 1
ATOM 2807 N N . THR A 1 355 ? -12.015 13.390 9.318 1.00 85.75 355 THR A N 1
ATOM 2808 C CA . THR A 1 355 ? -10.838 13.126 10.160 1.00 85.75 355 THR A CA 1
ATOM 2809 C C . THR A 1 355 ? -10.185 14.442 10.590 1.00 85.75 355 THR A C 1
ATOM 2811 O O . THR A 1 355 ? -10.035 15.310 9.726 1.00 85.75 355 THR A O 1
ATOM 2814 N N . PRO A 1 356 ? -9.720 14.578 11.846 1.00 89.06 356 PRO A N 1
ATOM 2815 C CA . PRO A 1 356 ? -9.008 15.774 12.273 1.00 89.06 356 PRO A CA 1
ATOM 2816 C C . PRO A 1 356 ? -7.693 15.957 11.516 1.00 89.06 356 PRO A C 1
ATOM 2818 O O . PRO A 1 356 ? -7.028 14.984 11.142 1.00 89.06 356 PRO A O 1
ATOM 2821 N N . LEU A 1 357 ? -7.290 17.213 11.333 1.00 87.38 357 LEU A N 1
ATOM 2822 C CA . LEU A 1 357 ? -5.992 17.562 10.769 1.00 87.38 357 LEU A CA 1
ATOM 2823 C C . LEU A 1 357 ? -4.938 17.584 11.880 1.00 87.38 357 LEU A C 1
ATOM 2825 O O . LEU A 1 357 ? -4.944 18.475 12.723 1.00 87.38 357 LEU A O 1
ATOM 2829 N N . ILE A 1 358 ? -4.012 16.623 11.851 1.00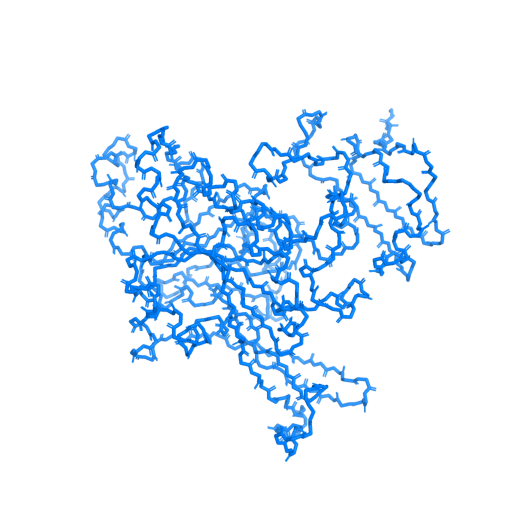 90.50 358 ILE A N 1
ATOM 2830 C CA . ILE A 1 358 ? -2.921 16.511 12.826 1.00 90.50 358 ILE A CA 1
ATOM 2831 C C . ILE A 1 358 ? -1.570 16.789 12.163 1.00 90.50 358 ILE A C 1
ATOM 2833 O O . ILE A 1 358 ? -1.125 16.062 11.269 1.00 90.50 358 ILE A O 1
ATOM 2837 N N . GLN A 1 359 ? -0.867 17.801 12.657 1.00 90.19 359 GLN A N 1
ATOM 2838 C CA . GLN A 1 359 ? 0.479 18.172 12.240 1.00 90.19 359 GLN A CA 1
ATOM 2839 C C . GLN A 1 359 ? 1.443 18.053 13.422 1.00 90.19 359 GLN A C 1
ATOM 2841 O O . GLN A 1 359 ? 1.562 18.956 14.246 1.00 90.19 359 GLN A O 1
ATOM 2846 N N . LEU A 1 360 ? 2.144 16.920 13.496 1.00 90.38 360 LEU A N 1
ATOM 2847 C CA . LEU A 1 360 ? 3.260 16.731 14.417 1.00 90.38 360 LEU A CA 1
ATOM 2848 C C . LEU A 1 360 ? 4.551 17.085 13.676 1.00 90.38 360 LEU A C 1
ATOM 2850 O O . LEU A 1 360 ? 4.970 16.365 12.764 1.00 90.38 360 LEU A O 1
ATOM 2854 N N . SER A 1 361 ? 5.145 18.221 14.029 1.00 83.62 361 SER A N 1
ATOM 2855 C CA . SER A 1 361 ? 6.258 18.812 13.288 1.00 83.62 361 SER A CA 1
ATOM 2856 C C . SER A 1 361 ? 7.575 18.724 14.056 1.00 83.62 361 SER A C 1
ATOM 2858 O O . SER A 1 361 ? 7.623 18.831 15.280 1.00 83.62 361 SER A O 1
ATOM 2860 N N . GLY A 1 362 ? 8.672 18.585 13.308 1.00 82.19 362 GLY A N 1
ATOM 2861 C CA . GLY A 1 362 ? 10.034 18.668 13.834 1.00 82.19 362 GLY A CA 1
ATOM 2862 C C . GLY A 1 362 ? 10.702 17.323 14.161 1.00 82.19 362 GLY A C 1
ATOM 2863 O O . GLY A 1 362 ? 10.102 16.252 14.002 1.00 82.19 362 GLY A O 1
ATOM 2864 N N . PRO A 1 363 ? 11.971 17.370 14.615 1.00 85.12 363 PRO A N 1
ATOM 2865 C CA . PRO A 1 363 ? 12.797 16.186 14.877 1.00 85.12 363 PRO A CA 1
ATOM 2866 C C . PRO A 1 363 ? 12.224 15.289 15.987 1.00 85.12 363 PRO A C 1
ATOM 2868 O O . PRO A 1 363 ? 12.523 14.100 16.041 1.00 85.12 363 PRO A O 1
ATOM 2871 N N . TYR A 1 364 ? 11.362 15.857 16.826 1.00 88.31 364 TYR A N 1
ATOM 2872 C CA . TYR A 1 364 ? 10.808 15.255 18.029 1.00 88.31 364 TYR A CA 1
ATOM 2873 C C . TYR A 1 364 ? 9.693 14.234 17.780 1.00 88.31 364 TYR A C 1
ATOM 2875 O O . TYR A 1 364 ? 9.518 13.332 18.592 1.00 88.31 364 TYR A O 1
ATOM 2883 N N . PHE A 1 365 ? 8.966 14.338 16.662 1.00 90.31 365 PHE A N 1
ATOM 2884 C CA . PHE A 1 365 ? 7.793 13.495 16.405 1.00 90.31 365 PHE A CA 1
ATOM 2885 C C . PHE A 1 365 ? 7.896 12.620 15.161 1.00 90.31 365 PHE A C 1
ATOM 2887 O O . PHE A 1 365 ? 7.070 11.730 15.004 1.00 90.31 365 PHE A O 1
ATOM 2894 N N . TRP A 1 366 ? 8.850 12.838 14.252 1.00 88.12 366 TRP A N 1
ATOM 2895 C CA . TRP A 1 366 ? 8.865 12.091 12.985 1.00 88.12 366 TRP A CA 1
ATOM 2896 C C . TRP A 1 366 ? 9.261 10.616 13.148 1.00 88.12 366 TRP A C 1
ATOM 2898 O O . TRP A 1 366 ? 8.784 9.779 12.381 1.00 88.12 366 TRP A O 1
ATOM 2908 N N . LYS A 1 367 ? 10.103 10.287 14.140 1.00 91.25 367 LYS A N 1
ATOM 2909 C CA . LYS A 1 367 ? 10.465 8.901 14.472 1.00 91.25 367 LYS A CA 1
ATOM 2910 C C . LYS A 1 367 ? 9.399 8.269 15.361 1.00 91.25 367 LYS A C 1
ATOM 2912 O O . LYS A 1 367 ? 8.962 8.892 16.324 1.00 91.25 367 LYS A O 1
ATOM 2917 N N . VAL A 1 368 ? 9.051 7.007 15.108 1.00 90.69 368 VAL A N 1
ATOM 2918 C CA . VAL A 1 368 ? 8.085 6.248 15.928 1.00 90.69 368 VAL A CA 1
ATOM 2919 C C . VAL A 1 368 ? 8.524 6.157 17.384 1.00 90.69 368 VAL A C 1
ATOM 2921 O O . VAL A 1 368 ? 7.697 6.343 18.266 1.00 90.69 368 VAL A O 1
ATOM 2924 N N . HIS A 1 369 ? 9.811 5.922 17.639 1.00 91.00 369 HIS A N 1
ATOM 2925 C CA . HIS A 1 369 ? 10.334 5.844 19.002 1.00 91.00 369 HIS A CA 1
ATOM 2926 C C . HIS A 1 369 ? 10.129 7.162 19.764 1.00 91.00 369 HIS A C 1
ATOM 2928 O O . HIS A 1 369 ? 9.461 7.170 20.791 1.00 91.00 369 HIS A O 1
ATOM 2934 N N . SER A 1 370 ? 10.575 8.283 19.189 1.00 91.94 370 SER A N 1
ATOM 2935 C CA . SER A 1 370 ? 10.402 9.616 19.781 1.00 91.94 370 SER A CA 1
ATOM 2936 C C . SER A 1 370 ? 8.932 10.022 19.907 1.00 91.94 370 SER A C 1
ATOM 2938 O O . SER A 1 370 ? 8.552 10.680 20.867 1.00 91.94 370 SER A O 1
ATOM 2940 N N . PHE A 1 371 ? 8.081 9.601 18.966 1.00 92.81 371 PHE A N 1
ATOM 2941 C CA . PHE A 1 371 ? 6.634 9.747 19.090 1.00 92.81 371 PHE A CA 1
ATOM 2942 C C . PHE A 1 371 ? 6.107 8.999 20.324 1.00 92.81 371 PHE A C 1
ATOM 2944 O O . PHE A 1 371 ? 5.422 9.606 21.135 1.00 92.81 371 PHE A O 1
ATOM 2951 N N . ILE A 1 372 ? 6.448 7.720 20.506 1.00 91.38 372 ILE A N 1
ATOM 2952 C CA . ILE A 1 372 ? 5.972 6.914 21.643 1.00 91.38 372 ILE A CA 1
ATOM 2953 C C . ILE A 1 372 ? 6.422 7.516 22.981 1.00 91.38 372 ILE A C 1
ATOM 2955 O O . ILE A 1 372 ? 5.601 7.661 23.880 1.00 91.38 372 ILE A O 1
ATOM 2959 N N . GLU A 1 373 ? 7.687 7.927 23.107 1.00 93.56 373 GLU A N 1
ATOM 2960 C CA . GLU A 1 373 ? 8.228 8.520 24.344 1.00 93.56 373 GLU A CA 1
ATOM 2961 C C . GLU A 1 373 ? 7.492 9.795 24.778 1.00 93.56 373 GLU A C 1
ATOM 2963 O O . GLU A 1 373 ? 7.428 10.119 25.964 1.00 93.56 373 GLU A O 1
ATOM 2968 N N . ARG A 1 374 ? 6.910 10.520 23.819 1.00 94.00 374 ARG A N 1
ATOM 2969 C CA . ARG A 1 374 ? 6.223 11.792 24.063 1.00 94.00 374 ARG A CA 1
ATOM 2970 C C . ARG A 1 374 ? 4.768 11.643 24.457 1.00 94.00 374 ARG A C 1
ATOM 2972 O O . ARG A 1 374 ? 4.186 12.625 24.905 1.00 94.00 374 ARG A O 1
ATOM 2979 N N . PHE A 1 375 ? 4.181 10.462 24.311 1.00 93.75 375 PHE A N 1
ATOM 2980 C CA . PHE A 1 375 ? 2.800 10.192 24.689 1.00 93.75 375 PHE A CA 1
ATOM 2981 C C . PHE A 1 375 ? 2.771 9.110 25.765 1.00 93.75 375 PHE A C 1
ATOM 2983 O O . PHE A 1 375 ? 2.819 7.923 25.453 1.00 93.75 375 PHE A O 1
ATOM 2990 N N . GLN A 1 376 ? 2.627 9.504 27.038 1.00 93.00 376 GLN A N 1
ATOM 2991 C CA . GLN A 1 376 ? 2.463 8.527 28.125 1.00 93.00 376 GLN A CA 1
ATOM 2992 C C . GLN A 1 376 ? 1.211 7.664 27.918 1.00 93.00 376 GLN A C 1
ATOM 2994 O O . GLN A 1 376 ? 1.230 6.461 28.164 1.00 93.00 376 GLN A O 1
ATOM 2999 N N . THR A 1 377 ? 0.129 8.289 27.448 1.00 93.56 377 THR A N 1
ATOM 3000 C CA . THR A 1 377 ? -1.052 7.637 26.871 1.00 93.56 377 THR A CA 1
ATOM 3001 C C . THR A 1 377 ? -1.478 8.405 25.627 1.00 93.56 377 THR A C 1
ATOM 3003 O O . THR A 1 377 ? -1.269 9.616 25.543 1.00 93.56 377 THR A O 1
ATOM 3006 N N . ILE A 1 378 ? -2.130 7.727 24.686 1.00 94.88 378 ILE A N 1
ATOM 3007 C CA . ILE A 1 378 ? -2.718 8.393 23.522 1.00 94.88 378 ILE A CA 1
ATOM 3008 C C . ILE A 1 378 ? -3.901 9.262 23.985 1.00 94.88 378 ILE A C 1
ATOM 3010 O O . ILE A 1 378 ? -4.767 8.735 24.686 1.00 94.88 378 ILE A O 1
ATOM 3014 N N . PRO A 1 379 ? -3.949 10.560 23.630 1.00 95.69 379 PRO A N 1
ATOM 3015 C CA . PRO A 1 379 ? -5.020 11.453 24.053 1.00 95.69 379 PRO A CA 1
ATOM 3016 C C . PRO A 1 379 ? -6.372 11.074 23.442 1.00 95.69 379 PRO A C 1
ATOM 3018 O O . PRO A 1 379 ? -6.444 10.495 22.352 1.00 95.69 379 PRO A O 1
ATOM 3021 N N . ASP A 1 380 ? -7.444 11.466 24.129 1.00 95.75 380 ASP A N 1
ATOM 3022 C CA . ASP A 1 380 ? -8.781 11.518 23.542 1.00 95.75 380 ASP A CA 1
ATOM 3023 C C . ASP A 1 380 ? -8.816 12.632 22.488 1.00 95.75 380 ASP A C 1
ATOM 3025 O O . ASP A 1 380 ? -8.470 13.778 22.780 1.00 95.75 380 ASP A O 1
ATOM 3029 N N . ILE A 1 381 ? -9.204 12.282 21.261 1.00 95.25 381 ILE A N 1
ATOM 3030 C CA . ILE A 1 381 ? -9.328 13.223 20.141 1.00 95.25 381 ILE A CA 1
ATOM 3031 C C . ILE A 1 381 ? -10.691 13.120 19.436 1.00 95.25 381 ILE A C 1
ATOM 3033 O O . ILE A 1 381 ? -10.813 13.492 18.266 1.00 95.25 381 ILE A O 1
ATOM 3037 N N . LEU A 1 382 ? -11.721 12.575 20.096 1.00 93.88 382 LEU A N 1
ATOM 3038 C CA . LEU A 1 382 ? -13.043 12.390 19.477 1.00 93.88 382 LEU A CA 1
ATOM 3039 C C . LEU A 1 382 ? -13.638 13.709 18.984 1.00 93.88 382 LEU A C 1
ATOM 3041 O O . LEU A 1 382 ? -14.166 13.756 17.872 1.00 93.88 382 LEU A O 1
ATOM 3045 N N . GLU A 1 383 ? -13.486 14.760 19.784 1.00 92.44 383 GLU A N 1
ATOM 3046 C CA . GLU A 1 383 ? -13.951 16.125 19.517 1.00 92.44 383 GLU A CA 1
ATOM 3047 C C . GLU A 1 383 ? -12.840 17.011 18.924 1.00 92.44 383 GLU A C 1
ATOM 3049 O O . GLU A 1 383 ? -12.936 18.230 18.956 1.00 92.44 383 GLU A O 1
ATOM 3054 N N . LEU A 1 384 ? -11.747 16.431 18.419 1.00 91.81 384 LEU A N 1
ATOM 3055 C CA . LEU A 1 384 ? -10.678 17.197 17.782 1.00 91.81 384 LEU A CA 1
ATOM 3056 C C . LEU A 1 384 ? -11.025 17.513 16.321 1.00 91.81 384 LEU A C 1
ATOM 3058 O O . LEU A 1 384 ? -11.430 16.610 15.574 1.00 91.81 384 LEU A O 1
ATOM 3062 N N . ASP A 1 385 ? -10.719 18.747 15.909 1.00 88.75 385 ASP A N 1
ATOM 3063 C CA . ASP A 1 385 ? -10.727 19.196 14.509 1.00 88.75 385 ASP A CA 1
ATOM 3064 C C . ASP A 1 385 ? -9.319 19.460 13.966 1.00 88.75 385 ASP A C 1
ATOM 3066 O O . ASP A 1 385 ? -8.958 18.967 12.893 1.00 88.75 385 ASP A O 1
ATOM 3070 N N . HIS A 1 386 ? -8.491 20.194 14.713 1.00 89.19 386 HIS A N 1
ATOM 3071 C CA . HIS A 1 386 ? -7.139 20.555 14.301 1.00 89.19 386 HIS A CA 1
ATOM 3072 C C . HIS A 1 386 ? -6.156 20.472 15.470 1.00 89.19 386 HIS A C 1
ATOM 3074 O O . HIS A 1 386 ? -6.433 20.965 16.559 1.00 89.19 386 HIS A O 1
ATOM 3080 N N . LEU A 1 387 ? -4.984 19.885 15.227 1.00 91.44 387 LEU A N 1
ATOM 3081 C CA . LEU A 1 387 ? -3.869 19.842 16.168 1.00 91.44 387 LEU A CA 1
ATOM 3082 C C . LEU A 1 387 ? -2.568 20.142 15.431 1.00 91.44 387 LEU A C 1
ATOM 3084 O O . LEU A 1 387 ? -2.179 19.391 14.536 1.00 91.44 387 LEU A O 1
ATOM 3088 N N . THR A 1 388 ? -1.859 21.177 15.871 1.00 92.06 388 THR A N 1
ATOM 3089 C CA . THR A 1 388 ? -0.479 21.445 15.458 1.00 92.06 388 THR A CA 1
ATOM 3090 C C . THR A 1 388 ? 0.419 21.422 16.682 1.00 92.06 388 THR A C 1
ATOM 3092 O O . THR A 1 388 ? 0.191 22.154 17.639 1.00 92.06 388 THR A O 1
ATOM 3095 N N . VAL A 1 389 ? 1.442 20.569 16.651 1.00 92.19 389 VAL A N 1
ATOM 3096 C CA . VAL A 1 389 ? 2.444 20.456 17.715 1.00 92.19 389 VAL A CA 1
ATOM 3097 C C . VAL A 1 389 ? 3.817 20.713 17.115 1.00 92.19 389 VAL A C 1
ATOM 3099 O O . VAL A 1 389 ? 4.241 20.029 16.178 1.00 92.19 389 VAL A O 1
ATOM 3102 N N . SER A 1 390 ? 4.515 21.698 17.669 1.00 89.88 390 SER A N 1
ATOM 3103 C CA . SER A 1 390 ? 5.872 22.075 17.285 1.00 89.88 390 SER A CA 1
ATOM 3104 C C . SER A 1 390 ? 6.746 22.223 18.522 1.00 89.88 390 SER A C 1
ATOM 3106 O O . SER A 1 390 ? 6.325 22.831 19.502 1.00 89.88 390 SER A O 1
ATOM 3108 N N . GLY A 1 391 ? 7.977 21.720 18.446 1.00 90.12 391 GLY A N 1
ATOM 3109 C CA . GLY A 1 391 ? 8.944 21.790 19.541 1.00 90.12 391 GLY A CA 1
ATOM 3110 C C . GLY A 1 391 ? 8.964 20.539 20.420 1.00 90.12 391 GLY A C 1
ATOM 3111 O O . GLY A 1 391 ? 8.407 19.497 20.069 1.00 90.12 391 GLY A O 1
ATOM 3112 N N . ASP A 1 392 ? 9.666 20.644 21.544 1.00 93.81 392 ASP A N 1
ATOM 3113 C CA . ASP A 1 392 ? 9.864 19.565 22.509 1.00 93.81 392 ASP A CA 1
ATOM 3114 C C . ASP A 1 392 ? 8.661 19.488 23.468 1.00 93.81 392 ASP A C 1
ATOM 3116 O O . ASP A 1 392 ? 8.671 20.053 24.556 1.00 93.81 392 ASP A O 1
ATOM 3120 N N . VAL A 1 393 ? 7.580 18.843 23.017 1.00 94.12 393 VAL A N 1
ATOM 3121 C CA . VAL A 1 393 ? 6.315 18.721 23.766 1.00 94.12 393 VAL A CA 1
ATOM 3122 C C . VAL A 1 393 ? 6.068 17.269 24.176 1.00 94.12 393 VAL A C 1
ATOM 3124 O O . VAL A 1 393 ? 6.326 16.344 23.398 1.00 94.12 393 VAL A O 1
ATOM 3127 N N . THR A 1 394 ? 5.539 17.063 25.382 1.00 95.06 394 THR A N 1
ATOM 3128 C CA . THR A 1 394 ? 5.101 15.759 25.895 1.00 95.06 394 THR A CA 1
ATOM 3129 C C . THR A 1 394 ? 3.643 15.820 26.356 1.00 95.06 394 THR A C 1
ATOM 3131 O O . THR A 1 394 ? 3.142 16.863 26.772 1.00 95.06 394 THR A O 1
ATOM 3134 N N . PHE A 1 395 ? 2.947 14.690 26.260 1.00 96.00 395 PHE A N 1
ATOM 3135 C CA . PHE A 1 395 ? 1.550 14.515 26.640 1.00 96.00 395 PHE A CA 1
ATOM 3136 C C . PHE A 1 395 ? 1.461 13.517 27.798 1.00 96.00 395 PHE A C 1
ATOM 3138 O O . PHE A 1 395 ? 1.910 12.369 27.693 1.00 96.00 395 PHE A O 1
ATOM 3145 N N . GLY A 1 396 ? 0.882 13.973 28.910 1.00 95.44 396 GLY A N 1
ATOM 3146 C CA . GLY A 1 396 ? 0.650 13.161 30.103 1.00 95.44 396 GLY A CA 1
ATOM 3147 C C . GLY A 1 396 ? -0.502 12.164 29.949 1.00 95.44 396 GLY A C 1
ATOM 3148 O O . GLY A 1 396 ? -1.075 11.981 28.872 1.00 95.44 396 GLY A O 1
ATOM 3149 N N . LYS A 1 397 ? -0.857 11.508 31.056 1.00 95.81 397 LYS A N 1
ATOM 3150 C CA . LYS A 1 397 ? -1.988 10.572 31.094 1.00 95.81 397 LYS A CA 1
ATOM 3151 C C . LYS A 1 397 ? -3.329 11.306 31.070 1.00 95.81 397 LYS A C 1
ATOM 3153 O O . LYS A 1 397 ? -3.471 12.340 31.712 1.00 95.81 397 LYS A O 1
ATOM 3158 N N . GLY A 1 398 ? -4.316 10.743 30.371 1.00 93.50 398 GLY A N 1
ATOM 3159 C CA . GLY A 1 398 ? -5.703 11.236 30.400 1.00 93.50 398 GLY A CA 1
ATOM 3160 C C . GLY A 1 398 ? -5.934 12.572 29.685 1.00 93.50 398 GLY A C 1
ATOM 3161 O O . GLY A 1 398 ? -6.950 13.223 29.916 1.00 93.50 398 GLY A O 1
ATOM 3162 N N . VAL A 1 399 ? -5.007 12.995 28.820 1.00 96.25 399 VAL A N 1
ATOM 3163 C CA . VAL A 1 399 ? -5.165 14.224 28.034 1.00 96.25 399 VAL A CA 1
ATOM 3164 C C . VAL A 1 399 ? -6.340 14.084 27.064 1.00 96.25 399 VAL A C 1
ATOM 3166 O O . VAL A 1 399 ? -6.462 13.082 26.362 1.00 96.25 399 VAL A O 1
ATOM 3169 N N . THR A 1 400 ? -7.175 15.119 26.998 1.00 95.75 400 THR A N 1
ATOM 3170 C CA . THR A 1 400 ? -8.277 15.243 26.037 1.00 95.75 400 THR A CA 1
ATOM 3171 C C . THR A 1 400 ? -8.058 16.493 25.194 1.00 95.75 400 THR A C 1
ATOM 3173 O O . THR A 1 400 ? -7.819 17.567 25.740 1.00 95.75 400 THR A O 1
ATOM 3176 N N . LEU A 1 401 ? -8.119 16.354 23.870 1.00 93.62 401 LEU A N 1
ATOM 3177 C CA . LEU A 1 401 ? -7.947 17.438 22.907 1.00 93.62 401 LEU A CA 1
ATOM 3178 C C . LEU A 1 401 ? -9.271 17.654 22.167 1.00 93.62 401 LEU A C 1
ATOM 3180 O O . LEU A 1 401 ? -9.777 16.743 21.511 1.00 93.62 401 LEU A O 1
ATOM 3184 N N . LYS A 1 402 ? -9.824 18.861 22.282 1.00 90.00 402 LYS A N 1
ATOM 3185 C CA . LYS A 1 402 ? -11.133 19.250 21.738 1.00 90.00 402 LYS A CA 1
ATOM 3186 C C . LYS A 1 402 ? -11.000 20.500 20.873 1.00 90.00 402 LYS A C 1
ATOM 3188 O O . LYS A 1 402 ? -9.976 21.182 20.938 1.00 90.00 402 LYS A O 1
ATOM 3193 N N . VAL A 1 403 ? -12.024 20.808 20.081 1.00 80.75 403 VAL A N 1
ATOM 3194 C CA . VAL A 1 403 ? -12.160 22.121 19.435 1.00 80.75 403 VAL A CA 1
ATOM 3195 C C . VAL A 1 403 ? -12.153 23.207 20.516 1.00 80.75 403 VAL A C 1
ATOM 3197 O O . VAL A 1 403 ? -12.841 23.077 21.527 1.00 80.75 403 VAL A O 1
ATOM 3200 N N . SER A 1 404 ? -11.377 24.275 20.325 1.00 60.81 404 SER A N 1
ATOM 3201 C CA . SER A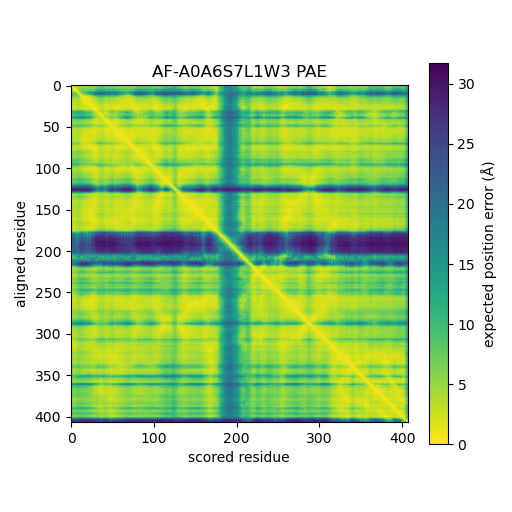 1 404 ? -11.579 25.491 21.114 1.00 60.81 404 SER A CA 1
ATOM 3202 C C . SER A 1 404 ? -12.916 26.093 20.699 1.00 60.81 404 SER A C 1
ATOM 3204 O O . SER A 1 404 ? -13.074 26.445 19.532 1.00 60.81 404 SER A O 1
ATOM 3206 N N . GLU A 1 405 ? -13.868 26.204 21.625 1.00 46.25 405 GLU A N 1
ATOM 3207 C CA . GLU A 1 405 ? -15.049 27.042 21.417 1.00 46.25 405 GLU A CA 1
ATOM 3208 C C . GLU A 1 405 ? -14.562 28.457 21.082 1.00 46.25 405 GLU A C 1
ATOM 3210 O O . GLU A 1 405 ? -14.036 29.170 21.936 1.00 46.25 405 GLU A O 1
ATOM 3215 N N . VAL A 1 406 ? -14.670 28.853 19.814 1.00 40.34 406 VAL A N 1
ATOM 3216 C CA . VAL A 1 406 ? -14.715 30.271 19.472 1.00 40.34 406 VAL A CA 1
ATOM 3217 C C . VAL A 1 406 ? -16.167 30.658 19.707 1.00 40.34 406 VAL A C 1
ATOM 3219 O O . VAL A 1 406 ? -17.020 30.344 18.878 1.00 40.34 406 VAL A O 1
ATOM 3222 N N . VAL A 1 407 ? -16.439 31.205 20.895 1.00 32.59 407 VAL A N 1
ATOM 3223 C CA . VAL A 1 407 ? -17.731 31.820 21.241 1.00 32.59 407 VAL A CA 1
ATOM 3224 C C . VAL A 1 407 ? -17.957 33.053 20.379 1.00 32.59 407 VAL A C 1
ATOM 3226 O O . VAL A 1 407 ? -16.991 33.840 20.233 1.00 32.59 407 VAL A O 1
#

Solvent-accessible surface area (backbone atoms only — not comparable to full-atom values): 22664 Å² total; per-residue (Å²): 114,45,59,49,85,77,44,64,76,60,70,90,51,52,67,63,51,22,61,54,41,44,20,35,36,39,36,30,50,39,50,52,62,21,56,77,28,64,36,89,51,37,40,42,67,48,65,52,47,96,79,33,20,40,50,53,43,51,51,46,33,47,28,42,50,18,66,75,45,74,34,70,44,34,40,32,36,38,20,18,92,84,18,38,70,65,49,60,64,54,50,63,75,44,70,86,45,78,50,55,74,46,74,44,59,42,60,80,41,64,28,24,30,62,88,80,69,41,61,63,51,87,51,96,78,74,51,97,47,97,43,49,42,68,37,45,63,30,39,52,62,60,29,39,51,75,62,47,53,49,60,53,40,46,76,67,59,33,44,37,34,38,37,28,50,43,52,26,65,22,63,65,92,57,72,50,72,62,95,56,67,80,52,67,67,73,45,70,80,66,55,98,75,72,48,82,60,56,61,66,34,49,89,38,52,32,34,39,39,31,22,26,74,72,89,74,99,76,69,28,28,79,44,79,54,94,96,32,52,35,52,50,42,66,92,75,48,56,81,93,49,42,68,59,64,69,29,57,88,76,47,50,46,32,56,62,60,40,35,38,34,31,47,68,54,53,49,54,30,55,78,68,70,54,74,63,60,68,76,42,81,44,80,46,74,46,94,88,71,47,52,29,36,41,70,24,30,51,55,63,33,42,44,55,60,40,60,50,49,44,40,34,44,38,64,59,71,51,58,43,63,53,74,44,46,40,41,44,52,51,60,50,17,67,38,32,42,71,47,99,55,50,44,67,40,74,32,87,86,36,89,60,96,69,80,54,50,58,44,60,41,61,90,52,28,39,26,55,66,48,36,52,75,28,36,75,34,78,42,44,41,56,58,34,51,73,46,80,47,76,63,97,67,74,41,57,74,87,42,72,46,60,61,78,83,82,125

Foldseek 3Di:
DAALVPQDAQDPPLQVLQVQQQQEEEEAEFADALVLQPGQATQQCDQQAPRAGLVNLQLLLVLLVCVVSVHAHAYEYAYEPRHVVVVVVCCVVCPPGSHHYYYWYFDKDFWAFPVPRHGPDPDPPPDPDDGIDGQAPLSVLVRCVVVCVLVVSVVSNHWKYKYAYSQFLLAHDHSSPDLDLVCLPVLVPPDPPDPVVVNVLSVQAFKEFEKEFDDDDAAWAWDQDPNFTFTDGLLNDPPVCSVVRRDCVNGGIGTLRTMMGTSVQSVVCVVVVQQDFDWRWDWDQDPVRTITIRTHGYNRRSQRSGGSRYYYHDYCSSGLGDNFLQSSLCSHALQWDQDPSSGIDGDPLQPDPDGAAEAEDDPQGRHPVSVPVQEPDREACSQHRYYHDDDDHHHDPHHHHHDDPPD